Protein AF-A0A357WZC5-F1 (afdb_monomer)

pLDDT: mean 83.94, std 24.11, range [23.02, 98.81]

Radius of gyration: 41.61 Å; Cα contacts (8 Å, |Δi|>4): 1094; chains: 1; bounding box: 133×111×110 Å

Foldseek 3Di:
DDDDDDDDDDDDDDDDDDDDDDDDDDDDDDDDDDDDDDDDDDDDDDDDDDDDDDDDDDDDDDDDDDDDDDDDDDDDDDDDDDDDDDDDPPDPPDPDPDDQAFDDDQFAQEFEDDCCFQFVVPLQDALVRRLVSLLVLLVVCVVLVGQEYEAEQADVRAGLADDPVGPRHRFHHHPVRDTRRNVQSNLVSSVVSNHAYEYEQEQPLQPPPGQALLDPVSLVVSLVSLLVVLLVDPGSAYEYHQLFYAAPDFHDPVSCCVPPPPPDRLVSRLVSSVVSLLSSLVSNCVSPVNHAYEYAAELWQDDCVVPVLTFVAADDDHCCPRTSHNVLVCLQVVSGQAYEYALADFCPDPRRHSLRSLVSVLVSCVVRVHAYEYEYELQQACHPPPRRVFLLRLLVSLVSLVVRPSYRYYYYPHSNSLVVCPFCSNVSNSCSVVVNAPPVQSPPAWAWDPPNDLEDEDQFQKDKTKTFHRQRTFKDKPNHTFDADPRGIHIDMDGDDAAWDWIWIDTRNDIGIRTYHHDHDQWPDKPPAAADDDAAQDKDKIKTWGFPPKQKWKDFPPDIWGKDFDQDPDPPVPPDDPGRITMIMTMDTGHHDDPPDDDRRDWMKMWIDDPHDIDIDTHYD

Mean predicted aligned error: 13.26 Å

Secondary structure (DSSP, 8-state):
---------------PPPPP----------------------------------------------------------------------PPPPPP---------SSEEEEE--BTTTBS-SS---HHHHHHHHHHHHHHHHHTT--EEEEESEETTEESS--SS-SS---PBPTTSPBP-HHHHHHHHHHTTT-EEEEEEE--TTSTTS--TTSHHHHHHHHHHHHHHHHH---SEEEEE--SPPTT----HHHHHHH-TTS-HHHHHHHHHHHHHHHHHHHHHHH-TTSEEEEEEES-S-BTTTSTTSBS--SS--TTTTT---HHHHHHTT-SSEEEEE--S-TT-SSS-HHHHHHHHHHHHHHTT--EEEEEEGGGTTSSSTTTSSTTHHHHHHHHHHT-TTEEEEEEE-HHHHHH-TTSHHHHHHHHHHT-S-GGGTTPPPEEEESS-SEEEES-SEEEEEEE--TTS-EEETTEEE---TTSEEEEEEEPPSEEEEEEEEETTEEEEEEEEE---SEEEEE--S-----TTPEEEEEEEEETT-EEEEEETTEEEE-EEE-----TTS-----SEEEEEEEEEPPPPBTTB------EEEEEEETTEEEEEE---

Sequence (621 aa):
MYKPKGIIIQMKRKKLKHPKLVVGIISTVSVIFLSAAVLLTINDGILTTMASLISGVSDDVSQSPVTSNPESDVSDIPDVSDLPDESEVTEPEQPVEQDIVFARPDQMKGVWLKAGTDYFINGSESGEEVKAQIDAAIAKIAEWSFNSIIIPVHLNGRPLYISDSMENRVSIKNTDGTEFDAPAYLLKCARERGMFTYGVIDLRVNAKDGNDPSTADGAAMLRKMAAEAAARYSFDGWMLENPGYAAGNGGSFSEYMKTMPGIGFDRFLRESITVAATDIIQTIKNVNINLYVGLLAEGVWAHATSEPKGSKTSAVYESLTDGYADTREWVVQGLFDFVMVKNLYSTTNTAAPFGQVLEWWSGLCKENNTPLYISHDSSKVCGTEAGWGSPDQLSQQIIACKNIPEWQGSVFTSFTALKQDSLGSTGALIKAFGGELNEQYISRRLVFNTPAKTTFTTYESKINIRGSADPNFPLTMNGKKVSLSEHGFFSLDFNLSLGLNTYTFSHKGLTVTYRITHKVVVLKSIQPASNMSLDGGTTISVSAVAYKGSNVYAKLGNVTIKMKQVSKQTDESEGKKESDYVDYAGEYTLPAGIINKTQTMGSVAVFGSYKGMNESKTGGS

Nearest PDB structures (foldseek):
  5oq3-assembly1_A  TM=8.514E-01  e=7.424E-24  Clostridioides difficile
  4lpc-assembly1_A  TM=3.981E-01  e=1.529E-06  Escherichia coli
  1m7x-assembly4_D  TM=4.163E-01  e=1.414E-05  Escherichia coli
  6khy-assembly2_B  TM=5.531E-01  e=5.761E-04  African swine fever virus tick/South Africa/Pretoriuskop Pr4/1996
  4dep-assembly1_B  TM=3.494E-01  e=1.519E-03  Homo sapiens

Solvent-accessible surface area (backbone atoms only — not comparable to full-atom values): 36355 Å² total; per-residue (Å²): 137,87,84,84,91,80,86,87,79,86,77,82,81,78,83,83,81,80,83,89,80,90,78,90,79,91,79,90,80,85,83,78,87,80,88,80,90,84,89,84,85,90,83,86,90,84,93,82,87,88,88,87,91,85,84,85,83,88,87,90,86,86,82,88,84,91,84,84,86,84,90,89,84,92,84,91,88,83,92,83,88,88,83,82,87,80,73,84,79,72,74,78,77,72,79,76,85,69,84,77,62,64,65,68,67,88,61,40,36,30,34,32,51,39,71,57,65,47,26,43,58,84,74,74,56,36,26,66,55,31,49,52,37,46,52,56,48,52,54,51,41,52,75,66,67,44,45,31,43,35,37,56,49,50,53,96,82,18,37,42,52,93,58,96,86,50,86,74,43,53,81,38,35,27,92,89,67,48,80,39,52,58,68,63,50,51,52,51,60,32,52,80,67,74,30,46,35,31,38,33,50,72,51,36,33,43,41,98,87,36,45,45,40,51,37,75,68,22,31,49,49,55,37,49,54,41,40,58,52,48,73,71,47,93,46,30,22,39,28,48,26,48,69,22,29,33,75,94,52,77,64,50,65,72,44,40,64,71,75,54,69,86,73,47,71,69,51,51,44,28,50,24,33,50,50,42,52,50,53,32,50,52,45,41,36,72,70,39,73,45,47,36,40,27,38,43,38,66,51,33,52,32,28,36,88,81,36,84,89,29,36,98,38,48,100,62,79,23,31,36,83,35,16,30,30,60,62,66,57,40,49,70,69,58,74,42,71,27,41,32,30,43,47,70,44,28,77,68,29,87,41,51,24,31,64,58,42,49,51,47,52,44,52,56,24,55,80,52,76,32,48,31,32,40,34,36,55,42,63,45,51,58,33,88,56,77,56,20,47,40,35,51,48,63,24,54,52,49,58,56,46,73,75,38,89,48,52,38,33,39,30,33,39,33,49,50,38,48,69,62,43,87,69,47,29,45,63,43,30,52,27,42,73,72,68,70,45,65,68,92,38,61,85,47,58,81,46,60,70,33,61,69,65,46,66,50,76,41,67,49,49,61,50,58,47,29,32,35,38,27,58,87,50,70,39,26,46,76,86,39,80,51,78,56,42,91,88,7,40,40,74,45,80,44,80,54,58,83,40,80,40,79,49,42,34,39,41,64,88,45,73,50,65,35,41,39,32,27,48,84,60,46,60,76,48,62,37,55,62,57,64,67,86,77,65,47,54,44,73,44,70,41,36,33,35,25,32,68,87,46,51,46,36,35,29,46,64,93,45,76,36,72,37,43,82,48,86,73,85,69,62,84,86,62,70,92,69,91,61,56,56,41,37,29,40,25,71,49,66,42,64,74,62,54,87,99,49,94,79,86,58,49,46,36,34,39,38,26,36,41,98,89,48,74,40,72,50,75,35,17,60

Structure (mmCIF, N/CA/C/O backbone):
data_AF-A0A357WZC5-F1
#
_entry.id   AF-A0A357WZC5-F1
#
loop_
_atom_site.group_PDB
_atom_site.id
_atom_site.type_symbol
_atom_site.label_atom_id
_atom_site.label_alt_id
_atom_site.label_comp_id
_atom_site.label_asym_id
_atom_site.label_entity_id
_atom_site.label_seq_id
_atom_site.pdbx_PDB_ins_code
_atom_site.Cartn_x
_atom_site.Cartn_y
_atom_site.Cartn_z
_atom_site.occupancy
_atom_site.B_iso_or_equiv
_atom_site.auth_seq_id
_atom_site.auth_comp_id
_atom_site.auth_asym_id
_atom_site.auth_atom_id
_atom_site.pdbx_PDB_model_num
ATOM 1 N N . MET A 1 1 ? 0.613 49.732 -33.109 1.00 40.69 1 MET A N 1
ATOM 2 C CA . MET A 1 1 ? -0.538 50.451 -33.707 1.00 40.69 1 MET A CA 1
ATOM 3 C C . MET A 1 1 ? -1.341 49.424 -34.503 1.00 40.69 1 MET A C 1
ATOM 5 O O . MET A 1 1 ? -0.708 48.551 -35.071 1.00 40.69 1 MET A O 1
ATOM 9 N N . TYR A 1 2 ? -2.677 49.509 -34.487 1.00 27.38 2 TYR A N 1
ATOM 10 C CA . TYR A 1 2 ? -3.688 48.512 -34.913 1.00 27.38 2 TYR A CA 1
ATOM 11 C C . TYR A 1 2 ? -4.041 47.378 -33.924 1.00 27.38 2 TYR A C 1
ATOM 13 O O . TYR A 1 2 ? -3.300 46.426 -33.715 1.00 27.38 2 TYR A O 1
ATOM 21 N N . LYS A 1 3 ? -5.240 47.520 -33.333 1.00 36.41 3 LYS A N 1
ATOM 22 C CA . LYS A 1 3 ? -6.065 46.475 -32.697 1.00 36.41 3 LYS A CA 1
ATOM 23 C C . LYS A 1 3 ? -6.848 45.714 -33.777 1.00 36.41 3 LYS A C 1
ATOM 25 O O . LYS A 1 3 ? -7.198 46.324 -34.788 1.00 36.41 3 LYS A O 1
ATOM 30 N N . PRO A 1 4 ? -7.362 44.522 -33.437 1.00 37.81 4 PRO A N 1
ATOM 31 C CA . PRO A 1 4 ? -8.783 44.262 -33.643 1.00 37.81 4 PRO A CA 1
ATOM 32 C C . PRO A 1 4 ? -9.508 43.903 -32.339 1.00 37.81 4 PRO A C 1
ATOM 34 O O . PRO A 1 4 ? -8.960 43.309 -31.413 1.00 37.81 4 PRO A O 1
ATOM 37 N N . LYS A 1 5 ? -10.768 44.340 -32.279 1.00 34.38 5 LYS A N 1
ATOM 38 C CA . LYS A 1 5 ? -11.749 44.094 -31.219 1.00 34.38 5 LYS A CA 1
ATOM 39 C C . LYS A 1 5 ? -12.339 42.688 -31.376 1.00 34.38 5 LYS A C 1
ATOM 41 O O . LYS A 1 5 ? -12.769 42.340 -32.468 1.00 34.38 5 LYS A O 1
ATOM 46 N N . GLY A 1 6 ? -12.456 41.954 -30.271 1.00 28.53 6 GLY A N 1
ATOM 47 C CA . GLY A 1 6 ? -13.266 40.741 -30.152 1.00 28.53 6 GLY A CA 1
ATOM 48 C C . GLY A 1 6 ? -14.149 40.835 -28.910 1.00 28.53 6 GLY A C 1
ATOM 49 O O . GLY A 1 6 ? -13.658 41.057 -27.809 1.00 28.53 6 GLY A O 1
ATOM 50 N N . ILE A 1 7 ? -15.457 40.767 -29.125 1.00 27.86 7 ILE A N 1
ATOM 51 C CA . ILE A 1 7 ? -16.557 41.031 -28.192 1.00 27.86 7 ILE A CA 1
ATOM 52 C C . ILE A 1 7 ? -16.643 39.945 -27.104 1.00 27.86 7 ILE A C 1
ATOM 54 O O . ILE A 1 7 ? -16.681 38.759 -27.413 1.00 27.86 7 ILE A O 1
ATOM 58 N N . ILE A 1 8 ? -16.738 40.356 -25.835 1.00 28.45 8 ILE A N 1
ATOM 59 C CA . ILE A 1 8 ? -17.038 39.475 -24.695 1.00 28.45 8 ILE A CA 1
ATOM 60 C C . ILE A 1 8 ? -18.561 39.366 -24.565 1.00 28.45 8 ILE A C 1
ATOM 62 O O . ILE A 1 8 ? -19.221 40.323 -24.162 1.00 28.45 8 ILE A O 1
ATOM 66 N N . ILE A 1 9 ? -19.119 38.194 -24.878 1.00 28.62 9 ILE A N 1
ATOM 67 C CA . ILE A 1 9 ? -20.507 37.839 -24.553 1.00 28.62 9 ILE A CA 1
ATOM 68 C C . ILE A 1 9 ? -20.504 37.086 -23.219 1.00 28.62 9 ILE A C 1
ATOM 70 O O . ILE A 1 9 ? -20.109 35.926 -23.126 1.00 28.62 9 ILE A O 1
ATOM 74 N N . GLN A 1 10 ? -20.958 37.764 -22.167 1.00 29.75 10 GLN A N 1
ATOM 75 C CA . GLN A 1 10 ? -21.263 37.189 -20.856 1.00 29.75 10 GLN A CA 1
ATOM 76 C C . GLN A 1 10 ? -22.505 36.284 -20.955 1.00 29.75 10 GLN A C 1
ATOM 78 O O . GLN A 1 10 ? -23.640 36.755 -20.870 1.00 29.75 10 GLN A O 1
ATOM 83 N N . MET A 1 11 ? -22.310 34.971 -21.110 1.00 26.77 11 MET A N 1
ATOM 84 C CA . MET A 1 11 ? -23.382 33.990 -20.920 1.00 26.77 11 MET A CA 1
ATOM 85 C C . MET A 1 11 ? -23.471 33.568 -19.447 1.00 26.77 11 MET A C 1
ATOM 87 O O . MET A 1 11 ? -22.708 32.735 -18.958 1.00 26.77 11 MET A O 1
ATOM 91 N N . LYS A 1 12 ? -24.467 34.120 -18.742 1.00 30.69 12 LYS A N 1
ATOM 92 C CA . LYS A 1 12 ? -24.958 33.613 -17.452 1.00 30.69 12 LYS A CA 1
ATOM 93 C C . LYS A 1 12 ? -25.428 32.159 -17.614 1.00 30.69 12 LYS A C 1
ATOM 95 O O . LYS A 1 12 ? -26.507 31.916 -18.152 1.00 30.69 12 LYS A O 1
ATOM 100 N N . ARG A 1 13 ? -24.672 31.188 -17.091 1.00 28.31 13 ARG A N 1
ATOM 101 C CA . ARG A 1 13 ? -25.157 29.806 -16.926 1.00 28.31 13 ARG A CA 1
ATOM 102 C C . ARG A 1 13 ? -26.217 29.758 -15.817 1.00 28.31 13 ARG A C 1
ATOM 104 O O . ARG A 1 13 ? -25.914 29.927 -14.637 1.00 28.31 13 ARG A O 1
ATOM 111 N N . LYS A 1 14 ? -27.475 29.531 -16.209 1.00 27.92 14 LYS A N 1
ATOM 112 C CA . LYS A 1 14 ? -28.585 29.165 -15.315 1.00 27.92 14 LYS A CA 1
ATOM 113 C C . LYS A 1 14 ? -28.277 27.816 -14.651 1.00 27.92 14 LYS A C 1
ATOM 115 O O . LYS A 1 14 ? -28.055 26.828 -15.343 1.00 27.92 14 LYS A O 1
ATOM 120 N N . LYS A 1 15 ? -28.318 27.768 -13.314 1.00 30.84 15 LYS A N 1
ATOM 121 C CA . LYS A 1 15 ? -28.369 26.520 -12.535 1.00 30.84 15 LYS A CA 1
ATOM 122 C C . LYS A 1 15 ? -29.690 25.801 -12.835 1.00 30.84 15 LYS A C 1
ATOM 124 O O . LYS A 1 15 ? -30.746 26.312 -12.460 1.00 30.84 15 LYS A O 1
ATOM 129 N N . LEU A 1 16 ? -29.639 24.635 -13.479 1.00 29.50 16 LEU A N 1
ATOM 130 C CA . LEU A 1 16 ? -30.781 23.721 -13.522 1.00 29.50 16 LEU A CA 1
ATOM 131 C C . LEU A 1 16 ? -30.920 23.024 -12.161 1.00 29.50 16 LEU A C 1
ATOM 133 O O . LEU A 1 16 ? -29.984 22.404 -11.662 1.00 29.50 16 LEU A O 1
ATOM 137 N N . LYS A 1 17 ? -32.103 23.161 -11.555 1.00 29.47 17 LYS A N 1
ATOM 138 C CA . LYS A 1 17 ? -32.557 22.368 -10.410 1.00 29.47 17 LYS A CA 1
ATOM 139 C C . LYS A 1 17 ? -33.124 21.055 -10.953 1.00 29.47 17 LYS A C 1
ATOM 141 O O . LYS A 1 17 ? -34.107 21.097 -11.687 1.00 29.47 17 LYS A O 1
ATOM 146 N N . HIS A 1 18 ? -32.542 19.919 -10.577 1.00 33.69 18 HIS A N 1
ATOM 147 C CA . HIS A 1 18 ? -33.161 18.614 -10.814 1.00 33.69 18 HIS A CA 1
ATOM 148 C C . HIS A 1 18 ? -34.163 18.285 -9.691 1.00 33.69 18 HIS A C 1
ATOM 150 O O . HIS A 1 18 ? -33.876 18.566 -8.521 1.00 33.69 18 HIS A O 1
ATOM 156 N N . PRO A 1 19 ? -35.348 17.741 -10.021 1.00 31.50 19 PRO A N 1
ATOM 157 C CA . PRO A 1 19 ? -36.366 17.391 -9.042 1.00 31.50 19 PRO A CA 1
ATOM 158 C C . PRO A 1 19 ? -35.993 16.115 -8.276 1.00 31.50 19 PRO A C 1
ATOM 160 O O . PRO A 1 19 ? -35.385 15.191 -8.810 1.00 31.50 19 PRO A O 1
ATOM 163 N N . LYS A 1 20 ? -36.383 16.094 -6.999 1.00 27.61 20 LYS A N 1
ATOM 164 C CA . LYS A 1 20 ? -36.267 14.957 -6.084 1.00 27.61 20 LYS A CA 1
ATOM 165 C C . LYS A 1 20 ? -37.120 13.795 -6.601 1.00 27.61 20 LYS A C 1
ATOM 167 O O . LYS A 1 20 ? -38.332 13.959 -6.713 1.00 27.61 20 LYS A O 1
ATOM 172 N N . LEU A 1 21 ? -36.509 12.633 -6.831 1.00 25.48 21 LEU A N 1
ATOM 173 C CA . LEU A 1 21 ? -37.229 11.366 -6.941 1.00 25.48 21 LEU A CA 1
ATOM 174 C C . LEU A 1 21 ? -36.963 10.538 -5.681 1.00 25.48 21 LEU A C 1
ATOM 176 O O . LEU A 1 21 ? -35.830 10.168 -5.382 1.00 25.48 21 LEU A O 1
ATOM 180 N N . VAL A 1 22 ? -38.033 10.305 -4.929 1.00 27.73 22 VAL A N 1
ATOM 181 C CA . VAL A 1 22 ? -38.121 9.330 -3.845 1.00 27.73 22 VAL A CA 1
ATOM 182 C C . VAL A 1 22 ? -38.480 7.999 -4.493 1.00 27.73 22 VAL A C 1
ATOM 184 O O . VAL A 1 22 ? -39.555 7.888 -5.073 1.00 27.73 22 VAL A O 1
ATOM 187 N N . VAL A 1 23 ? -37.607 6.999 -4.386 1.00 27.08 23 VAL A N 1
ATOM 188 C CA . VAL A 1 23 ? -37.962 5.594 -4.619 1.00 27.08 23 VAL A CA 1
ATOM 189 C C . VAL A 1 23 ? -37.303 4.781 -3.515 1.00 27.08 23 VAL A C 1
ATOM 191 O O . VAL A 1 23 ? -36.082 4.659 -3.452 1.00 27.08 23 VAL A O 1
ATOM 194 N N . GLY A 1 24 ? -38.133 4.288 -2.599 1.00 26.55 24 GLY A N 1
ATOM 195 C CA . GLY A 1 24 ? -37.750 3.259 -1.650 1.00 26.55 24 GLY A CA 1
ATOM 196 C C . GLY A 1 24 ? -37.857 1.897 -2.320 1.00 26.55 24 GLY A C 1
ATOM 197 O O . GLY A 1 24 ? -38.898 1.577 -2.886 1.00 26.55 24 GLY A O 1
ATOM 198 N N . ILE A 1 25 ? -36.799 1.098 -2.222 1.00 26.62 25 ILE A N 1
ATOM 199 C CA . ILE A 1 25 ? -36.870 -0.352 -2.385 1.00 26.62 25 ILE A CA 1
ATOM 200 C C . ILE A 1 25 ? -36.078 -0.956 -1.228 1.00 26.62 25 ILE A C 1
ATOM 202 O O . ILE A 1 25 ? -34.860 -0.829 -1.132 1.00 26.62 25 ILE A O 1
ATOM 206 N N . ILE A 1 26 ? -36.825 -1.566 -0.312 1.00 29.30 26 ILE A N 1
ATOM 207 C CA . ILE A 1 26 ? -36.330 -2.496 0.696 1.00 29.30 26 ILE A CA 1
ATOM 208 C C . ILE A 1 26 ? -36.120 -3.820 -0.039 1.00 29.30 26 ILE A C 1
ATOM 210 O O . ILE A 1 26 ? -37.056 -4.370 -0.614 1.00 29.30 26 ILE A O 1
ATOM 214 N N . SER A 1 27 ? -34.898 -4.336 -0.046 1.00 25.58 27 SER A N 1
ATOM 215 C CA . SER A 1 27 ? -34.625 -5.722 -0.429 1.00 25.58 27 SER A CA 1
ATOM 216 C C . SER A 1 27 ? -33.621 -6.294 0.557 1.00 25.58 27 SER A C 1
ATOM 218 O O . SER A 1 27 ? -32.410 -6.143 0.437 1.00 25.58 27 SER A O 1
ATOM 220 N N . THR A 1 28 ? -34.179 -6.887 1.603 1.00 27.05 28 THR A N 1
ATOM 221 C CA . THR A 1 28 ? -33.523 -7.772 2.557 1.00 27.05 28 THR A CA 1
ATOM 222 C C . THR A 1 28 ? -33.109 -9.044 1.819 1.00 27.05 28 THR A C 1
ATOM 224 O O . THR A 1 28 ? -33.960 -9.859 1.476 1.00 27.05 28 THR A O 1
ATOM 227 N N . VAL A 1 29 ? -31.812 -9.230 1.575 1.00 24.84 29 VAL A N 1
ATOM 228 C CA . VAL A 1 29 ? -31.256 -10.538 1.201 1.00 24.84 29 VAL A CA 1
ATOM 229 C C . VAL A 1 29 ? -30.560 -11.102 2.433 1.00 24.84 29 VAL A C 1
ATOM 231 O O . VAL A 1 29 ? -29.452 -10.708 2.789 1.00 24.84 29 VAL A O 1
ATOM 234 N N . SER A 1 30 ? -31.266 -11.995 3.119 1.00 26.44 30 SER A N 1
ATOM 235 C CA . SER A 1 30 ? -30.724 -12.847 4.171 1.00 26.44 30 SER A CA 1
ATOM 236 C C . SER A 1 30 ? -29.978 -14.009 3.514 1.00 26.44 30 SER A C 1
ATOM 238 O O . SER A 1 30 ? -30.607 -14.911 2.970 1.00 26.44 30 SER A O 1
ATOM 240 N N . VAL A 1 31 ? -28.645 -13.998 3.559 1.00 25.75 31 VAL A N 1
ATOM 241 C CA . VAL A 1 31 ? -27.825 -15.169 3.213 1.00 25.75 31 VAL A CA 1
ATOM 242 C C . VAL A 1 31 ? -27.580 -15.955 4.496 1.00 25.75 31 VAL A C 1
ATOM 244 O O . VAL A 1 31 ? -26.824 -15.528 5.368 1.00 25.75 31 VAL A O 1
ATOM 247 N N . ILE A 1 32 ? -28.275 -17.082 4.629 1.00 26.53 32 ILE A N 1
ATOM 248 C CA . ILE A 1 32 ? -28.048 -18.071 5.682 1.00 26.53 32 ILE A CA 1
ATOM 249 C C . ILE A 1 32 ? -26.921 -18.991 5.206 1.00 26.53 32 ILE A C 1
ATOM 251 O O . ILE A 1 32 ? -27.055 -19.674 4.195 1.00 26.53 32 ILE A O 1
ATOM 255 N N . PHE A 1 33 ? -25.814 -18.999 5.948 1.00 24.95 33 PHE A N 1
ATOM 256 C CA . PHE A 1 33 ? -24.796 -20.043 5.878 1.00 24.95 33 PHE A CA 1
ATOM 257 C C . PHE A 1 33 ? -25.383 -21.341 6.446 1.00 24.95 33 PHE A C 1
ATOM 259 O O . PHE A 1 33 ? -25.760 -21.371 7.617 1.00 24.95 33 PHE A O 1
ATOM 266 N N . LEU A 1 34 ? -25.412 -22.415 5.653 1.00 24.77 34 LEU A N 1
ATOM 267 C CA . LEU A 1 34 ? -25.509 -23.770 6.190 1.00 24.77 34 LEU A CA 1
ATOM 268 C C . LEU A 1 34 ? -24.234 -24.536 5.841 1.00 24.77 34 LEU A C 1
ATOM 270 O O . LEU A 1 34 ? -23.970 -24.886 4.695 1.00 24.77 34 LEU A O 1
ATOM 274 N N . SER A 1 35 ? -23.436 -24.750 6.876 1.00 27.47 35 SER A N 1
ATOM 275 C CA . SER A 1 35 ? -22.331 -25.691 6.945 1.00 27.47 35 SER A CA 1
ATOM 276 C C . SER A 1 35 ? -22.848 -27.130 6.921 1.00 27.47 35 SER A C 1
ATOM 278 O O . SER A 1 35 ? -23.681 -27.483 7.756 1.00 27.47 35 SER A O 1
ATOM 280 N N . ALA A 1 36 ? -22.286 -27.978 6.064 1.00 26.67 36 ALA A N 1
ATOM 281 C CA . ALA A 1 36 ? -22.226 -29.415 6.308 1.00 26.67 36 ALA A CA 1
ATOM 282 C C . ALA A 1 36 ? -20.996 -29.997 5.603 1.00 26.67 36 ALA A C 1
ATOM 284 O O . ALA A 1 36 ? -20.956 -30.122 4.382 1.00 26.67 36 ALA A O 1
ATOM 285 N N . ALA A 1 37 ? -19.986 -30.326 6.404 1.00 24.55 37 ALA A N 1
ATOM 286 C CA . ALA A 1 37 ? -18.911 -31.227 6.033 1.00 24.55 37 ALA A CA 1
ATOM 287 C C . ALA A 1 37 ? -19.381 -32.665 6.288 1.00 24.55 37 ALA A C 1
ATOM 289 O O . ALA A 1 37 ? -19.821 -32.964 7.396 1.00 24.55 37 ALA A O 1
ATOM 290 N N . VAL A 1 38 ? -19.246 -33.550 5.299 1.00 24.70 38 VAL A N 1
ATOM 291 C CA . VAL A 1 38 ? -19.132 -34.999 5.516 1.00 24.70 38 VAL A CA 1
ATOM 292 C C . VAL A 1 38 ? -18.057 -35.525 4.569 1.00 24.70 38 VAL A C 1
ATOM 294 O O . VAL A 1 38 ? -18.134 -35.360 3.355 1.00 24.70 38 VAL A O 1
ATOM 297 N N . LEU A 1 39 ? -17.034 -36.122 5.173 1.00 24.48 39 LEU A N 1
ATOM 298 C CA . LEU A 1 39 ? -15.935 -36.858 4.560 1.00 24.48 39 LEU A CA 1
ATOM 299 C C . LEU A 1 39 ? -16.327 -38.350 4.521 1.00 24.48 39 LEU A C 1
ATOM 301 O O . LEU A 1 39 ? -16.817 -38.825 5.544 1.00 24.48 39 LEU A O 1
ATOM 305 N N . LEU A 1 40 ? -16.069 -39.071 3.415 1.00 24.73 40 LEU A N 1
ATOM 306 C CA . LEU A 1 40 ? -15.333 -40.362 3.361 1.00 24.73 40 LEU A CA 1
ATOM 307 C C . LEU A 1 40 ? -15.568 -41.184 2.061 1.00 24.73 40 LEU A C 1
ATOM 309 O O . LEU A 1 40 ? -16.640 -41.727 1.828 1.00 24.73 40 LEU A O 1
ATOM 313 N N . THR A 1 41 ? -14.468 -41.300 1.300 1.00 26.66 41 THR A N 1
ATOM 314 C CA . THR A 1 41 ? -13.842 -42.491 0.661 1.00 26.66 41 THR A CA 1
ATOM 315 C C . THR A 1 41 ? -14.476 -43.311 -0.484 1.00 26.66 41 THR A C 1
ATOM 317 O O . THR A 1 41 ? -15.426 -44.051 -0.274 1.00 26.66 41 THR A O 1
ATOM 320 N N . ILE A 1 42 ? -13.736 -43.283 -1.615 1.00 26.61 42 ILE A N 1
ATOM 321 C CA . ILE A 1 42 ? -13.183 -44.378 -2.466 1.00 26.61 42 ILE A CA 1
ATOM 322 C C . ILE A 1 42 ? -14.165 -45.340 -3.173 1.00 26.61 42 ILE A C 1
ATOM 324 O O . ILE A 1 42 ? -14.794 -46.154 -2.510 1.00 26.61 42 ILE A O 1
ATOM 328 N N . ASN A 1 43 ? -14.175 -45.356 -4.522 1.00 24.23 43 ASN A N 1
ATOM 329 C CA . ASN A 1 43 ? -13.597 -46.456 -5.328 1.00 24.23 43 ASN A CA 1
ATOM 330 C C . ASN A 1 43 ? -13.527 -46.152 -6.844 1.00 24.23 43 ASN A C 1
ATOM 332 O O . ASN A 1 43 ? -14.259 -45.313 -7.361 1.00 24.23 43 ASN A O 1
ATOM 336 N N . ASP A 1 44 ? -12.616 -46.875 -7.493 1.00 25.69 44 ASP A N 1
ATOM 337 C CA . ASP A 1 44 ? -12.137 -46.870 -8.878 1.00 25.69 44 ASP A CA 1
ATOM 338 C C . ASP A 1 44 ? -13.147 -46.791 -10.037 1.00 25.69 44 ASP A C 1
ATOM 340 O O . ASP A 1 44 ? -14.236 -47.360 -10.001 1.00 25.69 44 ASP A O 1
ATOM 344 N N . GLY A 1 45 ? -12.633 -46.267 -11.159 1.00 24.38 45 GLY A N 1
ATOM 345 C CA . GLY A 1 45 ? -12.849 -46.873 -12.474 1.00 24.38 45 GLY A CA 1
ATOM 346 C C . GLY A 1 45 ? -13.834 -46.163 -1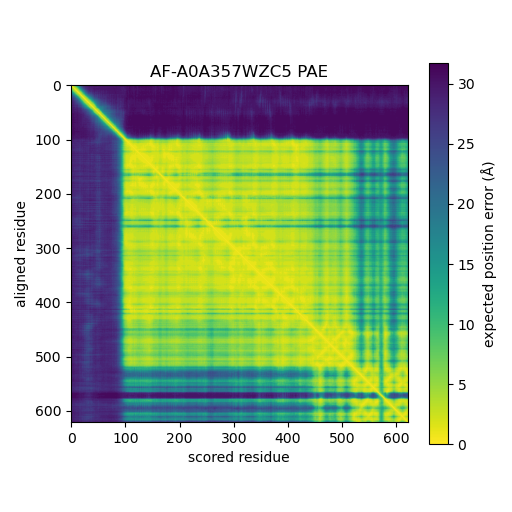3.399 1.00 24.38 45 GLY A C 1
ATOM 347 O O . GLY A 1 45 ? -15.043 -46.262 -13.235 1.00 24.38 45 GLY A O 1
ATOM 348 N N . ILE A 1 46 ? -13.300 -45.547 -14.457 1.00 24.73 46 ILE A N 1
ATOM 349 C CA . ILE A 1 46 ? -13.513 -45.917 -15.873 1.00 24.73 46 ILE A CA 1
ATOM 350 C C . ILE A 1 46 ? -13.095 -44.721 -16.740 1.00 24.73 46 ILE A C 1
ATOM 352 O O . ILE A 1 46 ? -13.737 -43.674 -16.773 1.00 24.73 46 ILE A O 1
ATOM 356 N N . LEU A 1 47 ? -11.983 -44.917 -17.449 1.00 23.02 47 LEU A N 1
ATOM 357 C CA . LEU A 1 47 ? -11.506 -44.084 -18.543 1.00 23.02 47 LEU A CA 1
ATOM 358 C C . LEU A 1 47 ? -12.010 -44.722 -19.845 1.00 23.02 47 LEU A C 1
ATOM 360 O O . LEU A 1 47 ? -11.676 -45.863 -20.137 1.00 23.02 47 LEU A O 1
ATOM 364 N N . THR A 1 48 ? -12.846 -44.019 -20.596 1.00 25.59 48 THR A N 1
ATOM 365 C CA . THR A 1 48 ? -13.192 -44.233 -22.017 1.00 25.59 48 THR A CA 1
ATOM 366 C C . THR A 1 48 ? -13.997 -42.981 -22.368 1.00 25.59 48 THR A C 1
ATOM 368 O O . THR A 1 48 ? -14.899 -42.601 -21.634 1.00 25.59 48 THR A O 1
ATOM 371 N N . THR A 1 49 ? -13.729 -42.182 -23.395 1.00 25.11 49 THR A N 1
ATOM 372 C CA . THR A 1 49 ? -13.611 -42.459 -24.834 1.00 25.11 49 THR A CA 1
ATOM 373 C C . THR A 1 49 ? -13.365 -41.049 -25.443 1.00 25.11 49 THR A C 1
ATOM 375 O O . THR A 1 49 ? -13.951 -40.098 -24.942 1.00 25.11 49 THR A O 1
ATOM 378 N N . MET A 1 50 ? -12.517 -40.727 -26.421 1.00 24.80 50 MET A N 1
ATOM 379 C CA . MET A 1 50 ? -12.294 -41.279 -27.754 1.00 24.80 50 MET A CA 1
ATOM 380 C C . MET A 1 50 ? -10.990 -40.682 -28.316 1.00 24.80 50 MET A C 1
ATOM 382 O O . MET A 1 50 ? -10.828 -39.464 -28.332 1.00 24.80 50 MET A O 1
ATOM 386 N N . ALA A 1 51 ? -10.127 -41.533 -28.865 1.00 23.45 51 ALA A N 1
ATOM 387 C CA . ALA A 1 51 ? -9.200 -41.173 -29.930 1.00 23.45 51 ALA A CA 1
ATOM 388 C C . ALA A 1 51 ? -9.522 -42.079 -31.124 1.00 23.45 51 ALA A C 1
ATOM 390 O O . ALA A 1 51 ? -9.618 -43.296 -30.978 1.00 23.45 51 ALA A O 1
ATOM 391 N N . SER A 1 52 ? -9.728 -41.485 -32.293 1.00 24.70 52 SER A N 1
ATOM 392 C CA . SER A 1 52 ? -9.749 -42.182 -33.573 1.00 24.70 52 SER A CA 1
ATOM 393 C C . SER A 1 52 ? -9.314 -41.188 -34.635 1.00 24.70 52 SER A C 1
ATOM 395 O O . SER A 1 52 ? -9.998 -40.188 -34.839 1.00 24.70 52 SER A O 1
ATOM 397 N N . LEU A 1 53 ? -8.147 -41.445 -35.234 1.00 23.39 53 LEU A N 1
ATOM 398 C CA . LEU A 1 53 ? -7.899 -41.456 -36.683 1.00 23.39 53 LEU A CA 1
ATOM 399 C C . LEU A 1 53 ? -6.391 -41.355 -36.961 1.00 23.39 53 LEU A C 1
ATOM 401 O O . LEU A 1 53 ? -5.893 -40.288 -37.299 1.00 23.39 53 LEU A O 1
ATOM 405 N N . ILE A 1 54 ? -5.684 -42.488 -36.862 1.00 26.78 54 ILE A N 1
ATOM 406 C CA . ILE A 1 54 ? -4.516 -42.793 -37.704 1.00 26.78 54 ILE A CA 1
ATOM 407 C C . ILE A 1 54 ? -4.570 -44.290 -38.049 1.00 26.78 54 ILE A C 1
ATOM 409 O O . ILE A 1 54 ? -4.485 -45.148 -37.175 1.00 26.78 54 ILE A O 1
ATOM 413 N N . SER A 1 55 ? -4.706 -44.586 -39.337 1.00 27.52 55 SER A N 1
ATOM 414 C CA . SER A 1 55 ? -4.211 -45.796 -40.004 1.00 27.52 55 SER A CA 1
ATOM 415 C C . SER A 1 55 ? -3.074 -45.303 -40.902 1.00 27.52 55 SER A C 1
ATOM 417 O O . SER A 1 55 ? -3.281 -44.327 -41.615 1.00 27.52 55 SER A O 1
ATOM 419 N N . GLY A 1 56 ? -1.859 -45.828 -40.924 1.00 26.44 56 GLY A N 1
ATOM 420 C CA . GLY A 1 56 ? -1.370 -47.168 -40.636 1.00 26.44 56 GLY A CA 1
ATOM 421 C C . GLY A 1 56 ? -0.456 -47.527 -41.809 1.00 26.44 56 GLY A C 1
ATOM 422 O O . GLY A 1 56 ? -0.859 -47.268 -42.935 1.00 26.44 56 GLY A O 1
ATOM 423 N N . VAL A 1 57 ? 0.746 -48.043 -41.547 1.00 27.17 57 VAL A N 1
ATOM 424 C CA . VAL A 1 57 ? 1.497 -49.016 -42.367 1.00 27.17 57 VAL A CA 1
ATOM 425 C C . VAL A 1 57 ? 2.715 -49.467 -41.535 1.00 27.17 57 VAL A C 1
ATOM 427 O O . VAL A 1 57 ? 3.538 -48.657 -41.115 1.00 27.17 57 VAL A O 1
ATOM 430 N N . SER A 1 58 ? 2.706 -50.769 -41.260 1.00 29.56 58 SER A N 1
ATOM 431 C CA . SER A 1 58 ? 3.734 -51.728 -40.814 1.00 29.56 58 SER A CA 1
ATOM 432 C C . SER A 1 58 ? 4.940 -51.793 -41.771 1.00 29.56 58 SER A C 1
ATOM 434 O O . SER A 1 58 ? 4.861 -51.257 -42.867 1.00 29.56 58 SER A O 1
ATOM 436 N N . ASP A 1 59 ? 6.070 -52.465 -41.566 1.00 30.34 59 ASP A N 1
ATOM 437 C CA . ASP A 1 59 ? 6.729 -53.315 -40.562 1.00 30.34 59 ASP A CA 1
ATOM 438 C C . ASP A 1 59 ? 8.210 -53.338 -41.034 1.00 30.34 59 ASP A C 1
ATOM 440 O O . ASP A 1 59 ? 8.462 -53.149 -42.226 1.00 30.34 59 ASP A O 1
ATOM 444 N N . ASP A 1 60 ? 9.193 -53.547 -40.156 1.00 25.53 60 ASP A N 1
ATOM 445 C CA . ASP A 1 60 ? 9.999 -54.787 -40.126 1.00 25.53 60 ASP A CA 1
ATOM 446 C C . ASP A 1 60 ? 11.216 -54.649 -39.187 1.00 25.53 60 ASP A C 1
ATOM 448 O O . ASP A 1 60 ? 11.827 -53.591 -39.027 1.00 25.53 60 ASP A O 1
ATOM 452 N N . VAL A 1 61 ? 11.533 -55.761 -38.534 1.00 27.00 61 VAL A N 1
ATOM 453 C CA . VAL A 1 61 ? 12.520 -55.964 -37.470 1.00 27.00 61 VAL A CA 1
ATOM 454 C C . VAL A 1 61 ? 13.699 -56.748 -38.046 1.00 27.00 61 VAL A C 1
ATOM 456 O O . VAL A 1 61 ? 13.462 -57.683 -38.800 1.00 27.00 61 VAL A O 1
ATOM 459 N N . SER A 1 62 ? 14.946 -56.483 -37.623 1.00 26.44 62 SER A N 1
ATOM 460 C CA . SER A 1 62 ? 15.934 -57.540 -37.295 1.00 26.44 62 SER A CA 1
ATOM 461 C C . SER A 1 62 ? 17.245 -57.005 -36.703 1.00 26.44 62 SER A C 1
ATOM 463 O O . SER A 1 62 ? 17.739 -55.942 -37.065 1.00 26.44 62 SER A O 1
ATOM 465 N N . GLN A 1 63 ? 17.768 -57.782 -35.754 1.00 28.27 63 GLN A N 1
ATOM 466 C CA . GLN A 1 63 ? 18.915 -57.537 -34.877 1.00 28.27 63 GLN A CA 1
ATOM 467 C C . GLN A 1 63 ? 20.274 -57.978 -35.480 1.00 28.27 63 GLN A C 1
ATOM 469 O O . GLN A 1 63 ? 20.320 -58.755 -36.427 1.00 28.27 63 GLN A O 1
ATOM 474 N N . SER A 1 64 ? 21.340 -57.470 -34.839 1.00 26.94 64 SER A N 1
ATOM 475 C CA . SER A 1 64 ? 22.817 -57.673 -34.845 1.00 26.94 64 SER A CA 1
ATOM 476 C C . SER A 1 64 ? 23.356 -59.135 -34.966 1.00 26.94 64 SER A C 1
ATOM 478 O O . SER A 1 64 ? 22.523 -60.031 -35.056 1.00 26.94 64 SER A O 1
ATOM 480 N N . PRO A 1 65 ? 24.684 -59.474 -34.836 1.00 39.78 65 PRO A N 1
ATOM 481 C CA . PRO A 1 65 ? 25.896 -58.670 -34.530 1.00 39.78 65 PRO A CA 1
ATOM 482 C C . PRO A 1 65 ? 27.241 -59.036 -35.255 1.00 39.78 65 PRO A C 1
ATOM 484 O O . PRO A 1 65 ? 27.387 -60.067 -35.897 1.00 39.78 65 PRO A O 1
ATOM 487 N N . VAL A 1 66 ? 28.236 -58.146 -35.073 1.00 26.47 66 VAL A N 1
ATOM 488 C CA . VAL A 1 66 ? 29.716 -58.290 -34.909 1.00 26.47 66 VAL A CA 1
ATOM 489 C C . VAL A 1 66 ? 30.427 -59.596 -35.332 1.00 26.47 66 VAL A C 1
ATOM 491 O O . VAL A 1 66 ? 30.124 -60.653 -34.791 1.00 26.47 66 VAL A O 1
ATOM 494 N N . THR A 1 67 ? 31.519 -59.490 -36.120 1.00 24.72 67 THR A N 1
ATOM 495 C CA . THR A 1 67 ? 32.832 -60.167 -35.882 1.00 24.72 67 THR A CA 1
ATOM 496 C C . THR A 1 67 ? 33.959 -59.733 -36.852 1.00 24.72 67 THR A C 1
ATOM 498 O O . THR A 1 67 ? 33.792 -59.754 -38.063 1.00 24.72 67 THR A O 1
ATOM 501 N N . SER A 1 68 ? 35.099 -59.345 -36.255 1.00 27.28 68 SER A N 1
ATOM 502 C CA . SER A 1 68 ? 36.527 -59.545 -36.619 1.00 27.28 68 SER A CA 1
ATOM 503 C C . SER A 1 68 ? 37.073 -59.436 -38.064 1.00 27.28 68 SER A C 1
ATOM 505 O O . SER A 1 68 ? 36.763 -60.242 -38.933 1.00 27.28 68 SER A O 1
ATOM 507 N N . ASN A 1 69 ? 38.070 -58.546 -38.194 1.00 30.27 69 ASN A N 1
ATOM 508 C CA . ASN A 1 69 ? 39.200 -58.524 -39.153 1.00 30.27 69 ASN A CA 1
ATOM 509 C C . ASN A 1 69 ? 40.091 -59.798 -39.035 1.00 30.27 69 ASN A C 1
ATOM 511 O O . ASN A 1 69 ? 40.009 -60.432 -37.975 1.00 30.27 69 ASN A O 1
ATOM 515 N N . PRO A 1 70 ? 40.971 -60.175 -40.008 1.00 42.97 70 PRO A N 1
ATOM 516 C CA . PRO A 1 70 ? 42.185 -59.383 -40.311 1.00 42.97 70 PRO A CA 1
ATOM 517 C C . PRO A 1 70 ? 42.812 -59.454 -41.738 1.00 42.97 70 PRO A C 1
ATOM 519 O O . PRO A 1 70 ? 42.558 -60.360 -42.521 1.00 42.97 70 PRO A O 1
ATOM 522 N N . GLU A 1 71 ? 43.676 -58.454 -41.979 1.00 28.89 71 GLU A N 1
ATOM 523 C CA . GLU A 1 71 ? 44.977 -58.409 -42.696 1.00 28.89 71 GLU A CA 1
ATOM 524 C C . GLU A 1 71 ? 45.208 -59.055 -44.077 1.00 28.89 71 GLU A C 1
ATOM 526 O O . GLU A 1 71 ? 45.091 -60.264 -44.261 1.00 28.89 71 GLU A O 1
ATOM 531 N N . SER A 1 72 ? 45.721 -58.230 -45.006 1.00 30.14 72 SER A N 1
ATOM 532 C CA . SER A 1 72 ? 46.991 -58.369 -45.773 1.00 30.14 72 SER A CA 1
ATOM 533 C C . SER A 1 72 ? 46.904 -57.588 -47.102 1.00 30.14 72 SER A C 1
ATOM 535 O O . SER A 1 72 ? 45.815 -57.436 -47.641 1.00 30.14 72 SER A O 1
ATOM 537 N N . ASP A 1 73 ? 47.947 -57.115 -47.782 1.00 30.33 73 ASP A N 1
ATOM 538 C CA . ASP A 1 73 ? 49.293 -56.607 -47.492 1.00 30.33 73 ASP A CA 1
ATOM 539 C C . ASP A 1 73 ? 49.851 -56.150 -48.880 1.00 30.33 73 ASP A C 1
ATOM 541 O O . ASP A 1 73 ? 49.475 -56.720 -49.907 1.00 30.33 73 ASP A O 1
ATOM 545 N N . VAL A 1 74 ? 50.777 -55.182 -48.893 1.00 33.56 74 VAL A N 1
ATOM 546 C CA . VAL A 1 74 ? 51.827 -54.919 -49.919 1.00 33.56 74 VAL A CA 1
ATOM 547 C C . VAL A 1 74 ? 51.600 -54.060 -51.206 1.00 33.56 74 VAL A C 1
ATOM 549 O O . VAL A 1 74 ? 50.855 -54.402 -52.122 1.00 33.56 74 VAL A O 1
ATOM 552 N N . SER A 1 75 ? 52.508 -53.063 -51.324 1.00 31.72 75 SER A N 1
ATOM 553 C CA . SER A 1 75 ? 53.264 -52.495 -52.485 1.00 31.72 75 SER A CA 1
ATOM 554 C C . SER A 1 75 ? 52.911 -51.136 -53.137 1.00 31.72 75 SER A C 1
ATOM 556 O O . SER A 1 75 ? 52.167 -51.065 -54.107 1.00 31.72 75 SER A O 1
ATOM 558 N N . ASP A 1 76 ? 53.546 -50.076 -52.608 1.00 33.72 76 ASP A N 1
ATOM 559 C CA . ASP A 1 76 ? 54.701 -49.298 -53.133 1.00 33.72 76 ASP A CA 1
ATOM 560 C C . ASP A 1 76 ? 54.724 -48.515 -54.486 1.00 33.72 76 ASP A C 1
ATOM 562 O O . ASP A 1 76 ? 54.426 -49.035 -55.560 1.00 33.72 76 ASP A O 1
ATOM 566 N N . ILE A 1 77 ? 55.384 -47.332 -54.370 1.00 35.47 77 ILE A N 1
ATOM 567 C CA . ILE A 1 77 ? 56.206 -46.502 -55.311 1.00 35.47 77 ILE A CA 1
ATOM 568 C C . ILE A 1 77 ? 55.498 -45.334 -56.080 1.00 35.47 77 ILE A C 1
ATOM 570 O O . ILE A 1 77 ? 54.521 -45.596 -56.774 1.00 35.47 77 ILE A O 1
ATOM 574 N N . PRO A 1 78 ? 56.057 -44.089 -56.181 1.00 41.31 78 PRO A N 1
ATOM 575 C CA . PRO A 1 78 ? 56.802 -43.265 -55.212 1.00 41.31 78 PRO A CA 1
ATOM 576 C C . PRO A 1 78 ? 56.412 -41.751 -55.173 1.00 41.31 78 PRO A C 1
ATOM 578 O O . PRO A 1 78 ? 55.752 -41.200 -56.050 1.00 41.31 78 PRO A O 1
ATOM 581 N N . ASP A 1 79 ? 56.957 -41.118 -54.138 1.00 31.14 79 ASP A N 1
ATOM 582 C CA . ASP A 1 79 ? 57.344 -39.721 -53.873 1.00 31.14 79 ASP A CA 1
ATOM 583 C C . ASP A 1 79 ? 57.465 -38.706 -55.045 1.00 31.14 79 ASP A C 1
ATOM 585 O O . ASP A 1 79 ? 58.199 -38.924 -56.014 1.00 31.14 79 ASP A O 1
ATOM 589 N N . VAL A 1 80 ? 56.830 -37.535 -54.874 1.00 35.28 80 VAL A N 1
ATOM 590 C CA . VAL A 1 80 ? 57.213 -36.258 -55.505 1.00 35.28 80 VAL A CA 1
ATOM 591 C C . VAL A 1 80 ? 57.142 -35.162 -54.440 1.00 35.28 80 VAL A C 1
ATOM 593 O O . VAL A 1 80 ? 56.084 -34.867 -53.887 1.00 35.28 80 VAL A O 1
ATOM 596 N N . SER A 1 81 ? 58.303 -34.575 -54.185 1.00 33.97 81 SER A N 1
ATOM 597 C CA . SER A 1 81 ? 58.598 -33.519 -53.226 1.00 33.97 81 SER A CA 1
ATOM 598 C C . SER A 1 81 ? 58.011 -32.142 -53.581 1.00 33.97 81 SER A C 1
ATOM 600 O O . SER A 1 81 ? 57.938 -31.773 -54.754 1.00 33.97 81 SER A O 1
ATOM 602 N N . ASP A 1 82 ? 57.771 -31.368 -52.516 1.00 36.53 82 ASP A N 1
ATOM 603 C CA . ASP A 1 82 ? 57.767 -29.897 -52.403 1.00 36.53 82 ASP A CA 1
ATOM 604 C C . ASP A 1 82 ? 56.559 -29.086 -52.900 1.00 36.53 82 ASP A C 1
ATOM 606 O O . ASP A 1 82 ? 56.594 -28.566 -54.009 1.00 36.53 82 ASP A O 1
ATOM 610 N N . LEU A 1 83 ? 55.597 -28.805 -52.001 1.00 34.66 83 LEU A N 1
ATOM 611 C CA . LEU A 1 83 ? 54.872 -27.519 -51.901 1.00 34.66 83 LEU A CA 1
ATOM 612 C C . LEU A 1 83 ? 54.407 -27.265 -50.438 1.00 34.66 83 LEU A C 1
ATOM 614 O O . LEU A 1 83 ? 54.195 -28.228 -49.704 1.00 34.66 83 LEU A O 1
ATOM 618 N N . PRO A 1 84 ? 54.312 -25.999 -49.976 1.00 38.72 84 PRO A N 1
ATOM 619 C CA . PRO A 1 84 ? 54.326 -25.654 -48.552 1.00 38.72 84 PRO A CA 1
ATOM 620 C C . PRO A 1 84 ? 52.953 -25.715 -47.861 1.00 38.72 84 PRO A C 1
ATOM 622 O O . PRO A 1 84 ? 51.951 -25.296 -48.428 1.00 38.72 84 PRO A O 1
ATOM 625 N N . ASP A 1 85 ? 52.993 -26.188 -46.612 1.00 42.81 85 ASP A N 1
ATOM 626 C CA . ASP A 1 85 ? 52.115 -25.949 -45.451 1.00 42.81 85 ASP A CA 1
ATOM 627 C C . ASP A 1 85 ? 50.793 -25.191 -45.723 1.00 42.81 85 ASP A C 1
ATOM 629 O O . ASP A 1 85 ? 50.721 -23.960 -45.640 1.00 42.81 85 ASP A O 1
ATOM 633 N N . GLU A 1 86 ? 49.725 -25.937 -46.027 1.00 39.22 86 GLU A N 1
ATOM 634 C CA . GLU A 1 86 ? 48.355 -25.430 -45.935 1.00 39.22 86 GLU A CA 1
ATOM 635 C C . GLU A 1 86 ? 47.879 -25.545 -44.484 1.00 39.22 86 GLU A C 1
ATOM 637 O O . GLU A 1 86 ? 47.544 -26.616 -43.984 1.00 39.22 86 GLU A O 1
ATOM 642 N N . SER A 1 87 ? 47.874 -24.383 -43.832 1.00 39.78 87 SER A N 1
ATOM 643 C CA . SER A 1 87 ? 47.086 -24.009 -42.660 1.00 39.78 87 SER A CA 1
ATOM 644 C C . SER A 1 87 ? 45.928 -24.959 -42.331 1.00 39.78 87 SER A C 1
ATOM 646 O O . SER A 1 87 ? 44.965 -25.047 -43.096 1.00 39.78 87 SER A O 1
ATOM 648 N N . GLU A 1 88 ? 45.984 -25.568 -41.142 1.00 37.25 88 GLU A N 1
ATOM 649 C CA . GLU A 1 88 ? 44.831 -26.164 -40.466 1.00 37.25 88 GLU A CA 1
ATOM 650 C C . GLU A 1 88 ? 43.669 -25.163 -40.463 1.00 37.25 88 GLU A C 1
ATOM 652 O O . GLU A 1 88 ? 43.644 -24.187 -39.708 1.00 37.25 88 GLU A O 1
ATOM 657 N N . VAL A 1 89 ? 42.689 -25.411 -41.330 1.00 36.56 89 VAL A N 1
ATOM 658 C CA . VAL A 1 89 ? 41.368 -24.802 -41.230 1.00 36.56 89 VAL A CA 1
ATOM 659 C C . VAL A 1 89 ? 40.731 -25.406 -39.988 1.00 36.56 89 VAL A C 1
ATOM 661 O O . VAL A 1 89 ? 40.178 -26.501 -40.016 1.00 36.56 89 VAL A O 1
ATOM 664 N N . THR A 1 90 ? 40.877 -24.706 -38.870 1.00 36.66 90 THR A N 1
ATOM 665 C CA . THR A 1 90 ? 40.149 -24.996 -37.641 1.00 36.66 90 THR A CA 1
ATOM 666 C C . THR A 1 90 ? 38.670 -24.777 -37.944 1.00 36.66 90 THR A C 1
ATOM 668 O O . THR A 1 90 ? 38.255 -23.664 -38.279 1.00 36.66 90 THR A O 1
ATOM 671 N N . GLU A 1 91 ? 37.873 -25.849 -37.890 1.00 43.19 91 GLU A N 1
ATOM 672 C CA . GLU A 1 91 ? 36.416 -25.728 -37.848 1.00 43.19 91 GLU A CA 1
ATOM 673 C C . GLU A 1 91 ? 36.052 -24.737 -36.731 1.00 43.19 91 GLU A C 1
ATOM 675 O O . GLU A 1 91 ? 36.639 -24.813 -35.647 1.00 43.19 91 GLU A O 1
ATOM 680 N N . PRO A 1 92 ? 35.131 -23.784 -36.961 1.00 40.91 92 PRO A N 1
ATOM 681 C CA . PRO A 1 92 ? 34.709 -22.887 -35.900 1.00 40.91 92 PRO A CA 1
ATOM 682 C C . PRO A 1 92 ? 34.129 -23.731 -34.764 1.00 40.91 92 PRO A C 1
ATOM 684 O O . PRO A 1 92 ? 33.154 -24.455 -34.973 1.00 40.91 92 PRO A O 1
ATOM 687 N N . GLU A 1 93 ? 34.742 -23.645 -33.578 1.00 40.69 93 GLU A N 1
ATOM 688 C CA . GLU A 1 93 ? 34.198 -24.225 -32.353 1.00 40.69 93 GLU A CA 1
ATOM 689 C C . GLU A 1 93 ? 32.725 -23.818 -32.256 1.00 4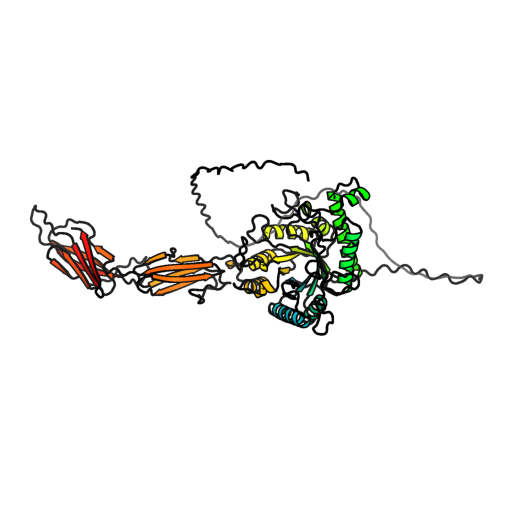0.69 93 GLU A C 1
ATOM 691 O O . GLU A 1 93 ? 32.395 -22.627 -32.209 1.00 40.69 93 GLU A O 1
ATOM 696 N N . GLN A 1 94 ? 31.822 -24.803 -32.278 1.00 41.03 94 GLN A N 1
ATOM 697 C CA . GLN A 1 94 ? 30.427 -24.536 -31.959 1.00 41.03 94 GLN A CA 1
ATOM 698 C C . GLN A 1 94 ? 30.395 -23.895 -30.568 1.00 41.03 94 GLN A C 1
ATOM 700 O O . GLN A 1 94 ? 31.064 -24.407 -29.665 1.00 41.03 94 GLN A O 1
ATOM 705 N N . PRO A 1 95 ? 29.674 -22.775 -30.379 1.00 44.97 95 PRO A N 1
ATOM 706 C CA . PRO A 1 95 ? 29.640 -22.111 -29.090 1.00 44.97 95 PRO A CA 1
ATOM 707 C C . PRO A 1 95 ? 29.147 -23.118 -28.055 1.00 44.97 95 PRO A C 1
ATOM 709 O O . PRO A 1 95 ? 28.048 -23.656 -28.181 1.00 44.97 95 PRO A O 1
ATOM 712 N N . VAL A 1 96 ? 29.987 -23.399 -27.060 1.00 46.81 96 VAL A N 1
ATOM 713 C CA . VAL A 1 96 ? 29.605 -24.202 -25.900 1.00 46.81 96 VAL A CA 1
ATOM 714 C C . VAL A 1 96 ? 28.371 -23.531 -25.300 1.00 46.81 96 VAL A C 1
ATOM 716 O O . VAL A 1 96 ? 28.458 -22.372 -24.887 1.00 46.81 96 VAL A O 1
ATOM 719 N N . GLU A 1 97 ? 27.227 -24.221 -25.299 1.00 53.09 97 GLU A N 1
ATOM 720 C CA . GLU A 1 97 ? 26.019 -23.781 -24.595 1.00 53.09 97 GLU A CA 1
ATOM 721 C C . GLU A 1 97 ? 26.404 -23.553 -23.129 1.00 53.09 97 GLU A C 1
ATOM 723 O O . GLU A 1 97 ? 26.643 -24.491 -22.371 1.00 53.09 97 GLU A O 1
ATOM 728 N N . GLN A 1 98 ? 26.575 -22.288 -22.744 1.00 57.56 98 GLN A N 1
ATOM 729 C CA . GLN A 1 98 ? 26.778 -21.929 -21.350 1.00 57.56 98 GLN A CA 1
ATOM 730 C C . GLN A 1 98 ? 25.414 -21.965 -20.675 1.00 57.56 98 GLN A C 1
ATOM 732 O O . GLN A 1 98 ? 24.515 -21.222 -21.071 1.00 57.56 98 GLN A O 1
ATOM 737 N N . ASP A 1 99 ? 25.272 -22.799 -19.647 1.00 76.69 99 ASP A N 1
ATOM 738 C CA . ASP A 1 99 ? 24.094 -22.776 -18.787 1.00 76.69 99 ASP A CA 1
ATOM 739 C C . ASP A 1 99 ? 23.936 -21.366 -18.200 1.00 76.69 99 ASP A C 1
ATOM 741 O O . ASP A 1 99 ? 24.747 -20.914 -17.385 1.00 76.69 99 ASP A O 1
ATOM 745 N N . ILE A 1 100 ? 22.898 -20.646 -18.634 1.00 81.75 100 ILE A N 1
ATOM 746 C CA . ILE A 1 100 ? 22.590 -19.314 -18.114 1.00 81.75 100 ILE A CA 1
ATOM 747 C C . ILE A 1 100 ? 22.070 -19.478 -16.685 1.00 81.75 100 ILE A C 1
ATOM 749 O O . ILE A 1 100 ? 20.992 -20.032 -16.458 1.00 81.75 100 ILE A O 1
ATOM 753 N N . VAL A 1 101 ? 22.820 -18.964 -15.709 1.00 85.12 101 VAL A N 1
ATOM 754 C CA . VAL A 1 101 ? 22.431 -18.988 -14.293 1.00 85.12 101 VAL A CA 1
ATOM 755 C C . VAL A 1 101 ? 22.177 -17.567 -13.810 1.00 85.12 101 VAL A C 1
ATOM 757 O O . VAL A 1 101 ? 23.101 -16.775 -13.628 1.00 85.12 101 VAL A O 1
ATOM 760 N N . PHE A 1 102 ? 20.907 -17.249 -13.559 1.00 91.69 102 PHE A N 1
ATOM 761 C CA . PHE A 1 102 ? 20.508 -15.949 -13.025 1.00 91.69 102 PHE A CA 1
ATOM 762 C C . PHE A 1 102 ? 20.684 -15.884 -11.506 1.00 91.69 102 PHE A C 1
ATOM 764 O O . PHE A 1 102 ? 20.114 -16.688 -10.765 1.00 91.69 102 PHE A O 1
ATOM 771 N N . ALA A 1 103 ? 21.405 -14.870 -11.028 1.00 92.44 103 ALA A N 1
ATOM 772 C CA . ALA A 1 103 ? 21.483 -14.553 -9.607 1.00 92.44 103 ALA A CA 1
ATOM 773 C C . ALA A 1 103 ? 20.165 -13.908 -9.143 1.00 92.44 103 ALA A C 1
ATOM 775 O O . ALA A 1 103 ? 19.963 -12.704 -9.258 1.00 92.44 103 ALA A O 1
ATOM 776 N N . ARG A 1 104 ? 19.235 -14.704 -8.615 1.00 94.62 104 ARG A N 1
ATOM 777 C CA . ARG A 1 104 ? 17.948 -14.208 -8.106 1.00 94.62 104 ARG A CA 1
ATOM 778 C C . ARG A 1 104 ? 17.541 -14.935 -6.825 1.00 94.62 104 ARG A C 1
ATOM 780 O O . ARG A 1 104 ? 17.940 -16.082 -6.638 1.00 94.62 104 ARG A O 1
ATOM 787 N N . PRO A 1 105 ? 16.741 -14.308 -5.946 1.00 95.19 105 PRO A N 1
ATOM 788 C CA . PRO A 1 105 ? 16.189 -15.010 -4.795 1.00 95.19 105 PRO A CA 1
ATOM 789 C C . PRO A 1 105 ? 15.124 -16.022 -5.238 1.00 95.19 105 PRO A C 1
ATOM 791 O O . PRO A 1 105 ? 14.432 -15.795 -6.236 1.00 95.19 105 PRO A O 1
ATOM 794 N N . ASP A 1 106 ? 14.926 -17.074 -4.437 1.00 92.50 106 ASP A N 1
ATOM 795 C CA . ASP A 1 106 ? 13.808 -18.016 -4.606 1.00 92.50 106 ASP A CA 1
ATOM 796 C C . ASP A 1 106 ? 12.462 -17.289 -4.532 1.00 92.50 106 ASP A C 1
ATOM 798 O O . ASP A 1 106 ? 11.593 -17.478 -5.375 1.00 92.50 106 ASP A O 1
ATOM 802 N N . GLN A 1 107 ? 12.317 -16.405 -3.540 1.00 96.06 107 GLN A N 1
ATOM 803 C CA . GLN A 1 107 ? 11.200 -15.477 -3.435 1.00 96.06 107 GLN A CA 1
ATOM 804 C C . GLN A 1 107 ? 11.722 -14.066 -3.171 1.00 96.06 107 GLN A C 1
ATOM 806 O O . GLN A 1 107 ? 12.368 -13.795 -2.153 1.00 96.06 107 GLN A O 1
ATOM 811 N N . MET A 1 108 ? 11.429 -13.138 -4.077 1.00 98.00 108 MET A N 1
ATOM 812 C CA . MET A 1 108 ? 11.826 -11.745 -3.925 1.00 98.00 108 MET A CA 1
ATOM 813 C C . MET A 1 108 ? 11.005 -11.065 -2.830 1.00 98.00 108 MET A C 1
ATOM 815 O O . MET A 1 108 ? 9.777 -10.987 -2.887 1.00 98.00 108 MET A O 1
ATOM 819 N N . LYS A 1 109 ? 11.711 -10.493 -1.859 1.00 97.69 109 LYS A N 1
ATOM 820 C CA . LYS A 1 109 ? 11.172 -9.527 -0.909 1.00 97.69 109 LYS A CA 1
ATOM 821 C C . LYS A 1 109 ? 12.007 -8.266 -1.049 1.00 97.69 109 LYS A C 1
ATOM 823 O O . LYS A 1 109 ? 13.056 -8.120 -0.416 1.00 97.69 109 LYS A O 1
ATOM 828 N N . GLY A 1 110 ? 11.564 -7.405 -1.959 1.00 97.88 110 GLY A N 1
ATOM 829 C CA . GLY A 1 110 ? 12.309 -6.245 -2.422 1.00 97.88 110 GLY A CA 1
ATOM 830 C C . GLY A 1 110 ? 11.810 -4.919 -1.861 1.00 97.88 110 GLY A C 1
ATOM 831 O O . GLY A 1 110 ? 10.656 -4.770 -1.460 1.00 97.88 110 GLY A O 1
ATOM 832 N N . VAL A 1 111 ? 12.681 -3.919 -1.876 1.00 98.25 111 VAL A N 1
ATOM 833 C CA . VAL A 1 111 ? 12.339 -2.536 -1.537 1.00 98.25 111 VAL A CA 1
ATOM 834 C C . VAL A 1 111 ? 13.011 -1.588 -2.517 1.00 98.25 111 VAL A C 1
ATOM 836 O O . VAL A 1 111 ? 14.148 -1.808 -2.936 1.00 98.25 111 VAL A O 1
ATOM 839 N N . TRP A 1 112 ? 12.300 -0.531 -2.891 1.00 98.12 112 TRP A N 1
ATOM 840 C CA . TRP A 1 112 ? 12.881 0.541 -3.685 1.00 98.12 112 TRP A CA 1
ATOM 841 C C . TRP A 1 112 ? 13.725 1.463 -2.804 1.00 98.12 112 TRP A C 1
ATOM 843 O O . TRP A 1 112 ? 13.246 1.921 -1.764 1.00 98.12 112 TRP A O 1
ATOM 853 N N . LEU A 1 113 ? 14.946 1.759 -3.255 1.00 97.75 113 LEU A N 1
ATOM 854 C CA . LEU A 1 113 ? 15.776 2.844 -2.734 1.00 97.75 113 LEU A CA 1
ATOM 855 C C . LEU A 1 113 ? 15.984 3.881 -3.835 1.00 97.75 113 LEU A C 1
ATOM 857 O O . LEU A 1 113 ? 16.795 3.692 -4.737 1.00 97.75 113 LEU A O 1
ATOM 861 N N . LYS A 1 114 ? 15.218 4.971 -3.770 1.00 96.38 114 LYS A N 1
ATOM 862 C CA . LYS A 1 114 ? 15.179 6.036 -4.775 1.00 96.38 114 LYS A CA 1
ATOM 863 C C . LYS A 1 114 ? 15.885 7.295 -4.269 1.00 96.38 114 LYS A C 1
ATOM 865 O O . LYS A 1 114 ? 15.577 7.795 -3.183 1.00 96.38 114 LYS A O 1
ATOM 870 N N . ALA A 1 115 ? 16.779 7.852 -5.087 1.00 97.50 115 ALA A N 1
ATOM 871 C CA . ALA A 1 115 ? 17.315 9.192 -4.851 1.00 97.50 115 ALA A CA 1
ATOM 872 C C . ALA A 1 115 ? 16.177 10.229 -4.835 1.00 97.50 115 ALA A C 1
ATOM 874 O O . ALA A 1 115 ? 15.200 10.088 -5.571 1.00 97.50 115 ALA A O 1
ATOM 875 N N . GLY A 1 116 ? 16.286 11.268 -4.008 1.00 96.75 116 GLY A N 1
ATOM 876 C CA . GLY A 1 116 ? 15.240 12.280 -3.826 1.00 96.75 116 GLY A CA 1
ATOM 877 C C . GLY A 1 116 ? 14.050 11.821 -2.975 1.00 96.75 116 GLY A C 1
ATOM 878 O O . GLY A 1 116 ? 13.105 12.582 -2.792 1.00 96.75 116 GLY A O 1
ATOM 879 N N . THR A 1 117 ? 14.046 10.585 -2.463 1.00 96.00 117 THR A N 1
ATOM 880 C CA . THR A 1 117 ? 12.973 10.068 -1.588 1.00 96.00 117 THR A CA 1
ATOM 881 C C . THR A 1 117 ? 13.521 9.291 -0.396 1.00 96.00 117 THR A C 1
ATOM 883 O O . THR A 1 117 ? 13.112 9.537 0.739 1.00 96.00 117 THR A O 1
ATOM 886 N N . ASP A 1 118 ? 14.441 8.357 -0.637 1.00 97.81 118 ASP A N 1
ATOM 887 C CA . ASP A 1 118 ? 14.998 7.471 0.393 1.00 97.81 118 ASP A CA 1
ATOM 888 C C . ASP A 1 118 ? 16.432 7.856 0.783 1.00 97.81 118 ASP A C 1
ATOM 890 O O . ASP A 1 118 ? 16.855 7.628 1.916 1.00 97.81 118 ASP A O 1
ATOM 894 N N . TYR A 1 119 ? 17.160 8.468 -0.150 1.00 98.06 119 TYR A N 1
ATOM 895 C CA . TYR A 1 119 ? 18.470 9.087 0.043 1.00 98.06 119 TYR A CA 1
ATOM 896 C C . TYR A 1 119 ? 18.611 10.292 -0.895 1.00 98.06 119 TYR A C 1
ATOM 898 O O . TYR A 1 119 ? 17.816 10.438 -1.824 1.00 98.06 119 TYR A O 1
ATOM 906 N N . PHE A 1 120 ? 19.613 11.146 -0.675 1.00 97.81 120 PHE A N 1
ATOM 907 C CA . PHE A 1 120 ? 19.795 12.409 -1.398 1.00 97.81 120 PHE A CA 1
ATOM 908 C C . PHE A 1 120 ? 18.478 13.201 -1.466 1.00 97.81 120 PHE A C 1
ATOM 910 O O . PHE A 1 120 ? 17.975 13.542 -2.535 1.00 97.81 120 PHE A O 1
ATOM 917 N N . ILE A 1 121 ? 17.855 13.359 -0.298 1.00 95.12 121 ILE A N 1
ATOM 918 C CA . ILE A 1 121 ? 16.465 13.779 -0.106 1.00 95.12 121 ILE A CA 1
ATOM 919 C C . ILE A 1 121 ? 16.303 15.263 -0.434 1.00 95.12 121 ILE A C 1
ATOM 921 O O . ILE A 1 121 ? 15.326 15.660 -1.065 1.00 95.12 121 ILE A O 1
ATOM 925 N N . ASN A 1 122 ? 17.266 16.082 -0.017 1.00 94.00 122 ASN A N 1
ATOM 926 C CA . ASN A 1 122 ? 17.237 17.528 -0.223 1.00 94.00 122 ASN A CA 1
ATOM 927 C C . ASN A 1 122 ? 17.847 17.936 -1.572 1.00 94.00 122 ASN A C 1
ATOM 929 O O . ASN A 1 122 ? 17.640 19.059 -2.029 1.00 94.00 122 ASN A O 1
ATOM 933 N N . GLY A 1 123 ? 18.598 17.038 -2.212 1.00 93.75 123 GLY A N 1
ATOM 934 C CA . GLY A 1 123 ? 19.265 17.290 -3.487 1.00 93.75 123 GLY A CA 1
ATOM 935 C C . GLY A 1 123 ? 20.512 18.171 -3.364 1.00 93.75 123 GLY A C 1
ATOM 936 O O . GLY A 1 123 ? 21.037 18.639 -4.375 1.00 93.75 123 GLY A O 1
ATOM 937 N N . SER A 1 124 ? 20.970 18.415 -2.136 1.00 95.25 124 SER A N 1
ATOM 938 C CA . SER A 1 124 ? 22.134 19.249 -1.823 1.00 95.25 124 SER A CA 1
ATOM 939 C C . SER A 1 124 ? 23.064 18.613 -0.793 1.00 95.25 124 SER A C 1
ATOM 941 O O . SER A 1 124 ? 24.018 19.261 -0.370 1.00 95.25 124 SER A O 1
ATOM 943 N N . GLU A 1 125 ? 22.759 17.395 -0.346 1.00 97.50 125 GLU A N 1
ATOM 944 C CA . GLU A 1 125 ? 23.583 16.677 0.620 1.00 97.50 125 GLU A CA 1
ATOM 945 C C . GLU A 1 125 ? 24.955 16.309 0.043 1.00 97.50 125 GLU A C 1
ATOM 947 O O . GLU A 1 125 ? 25.084 16.030 -1.156 1.00 97.50 125 GLU A O 1
ATOM 952 N N . SER A 1 126 ? 25.973 16.271 0.907 1.00 98.19 126 SER A N 1
ATOM 953 C CA . SER A 1 126 ? 27.298 15.771 0.539 1.00 98.19 126 SER A CA 1
ATOM 954 C C . SER A 1 126 ? 27.282 14.255 0.322 1.00 98.19 126 SER A C 1
ATOM 956 O O . SER A 1 126 ? 26.387 13.540 0.781 1.00 98.19 126 SER A O 1
ATOM 958 N N . GLY A 1 127 ? 28.309 13.730 -0.345 1.00 98.31 127 GLY A N 1
ATOM 959 C CA . GLY A 1 127 ? 28.485 12.287 -0.501 1.00 98.31 127 GLY A CA 1
ATOM 960 C C . GLY A 1 127 ? 28.548 11.542 0.837 1.00 98.31 127 GLY A C 1
ATOM 961 O O . GLY A 1 127 ? 27.957 10.472 0.963 1.00 98.31 127 GLY A O 1
ATOM 962 N N . GLU A 1 128 ? 29.159 12.124 1.874 1.00 98.44 128 GLU A N 1
ATOM 963 C CA . GLU A 1 128 ? 29.185 11.539 3.221 1.00 98.44 128 GLU A CA 1
ATOM 964 C C . GLU A 1 128 ? 27.795 11.495 3.877 1.00 98.44 128 GLU A C 1
ATOM 966 O O . GLU A 1 128 ? 27.446 10.509 4.532 1.00 98.44 128 GLU A O 1
ATOM 971 N N . GLU A 1 129 ? 26.977 12.530 3.681 1.00 98.50 129 GLU A N 1
ATOM 972 C CA . GLU A 1 129 ? 25.597 12.570 4.172 1.00 98.50 129 GLU A CA 1
ATOM 973 C C . GLU A 1 129 ? 24.716 11.549 3.439 1.00 98.50 129 GLU A C 1
ATOM 975 O O . GLU A 1 129 ? 23.980 10.789 4.075 1.00 98.50 129 GLU A O 1
ATOM 980 N N . VAL A 1 130 ? 24.833 11.466 2.109 1.00 98.62 130 VAL A N 1
ATOM 981 C CA . VAL A 1 130 ? 24.127 10.466 1.293 1.00 98.62 130 VAL A CA 1
ATOM 982 C C . VAL A 1 130 ? 24.544 9.050 1.687 1.00 98.62 130 VAL A C 1
ATOM 984 O O . VAL A 1 130 ? 23.690 8.176 1.851 1.00 98.62 130 VAL A O 1
ATOM 987 N N . LYS A 1 131 ? 25.840 8.821 1.912 1.00 98.50 131 LYS A N 1
ATOM 988 C CA . LYS A 1 131 ? 26.372 7.553 2.418 1.00 98.50 131 LYS A CA 1
ATOM 989 C C . LYS A 1 131 ? 25.706 7.160 3.740 1.00 98.50 131 LYS A C 1
ATOM 991 O O . LYS A 1 131 ? 25.250 6.027 3.875 1.00 98.50 131 LYS A O 1
ATOM 996 N N . ALA A 1 132 ? 25.600 8.088 4.693 1.00 98.50 132 ALA A N 1
ATOM 997 C CA . ALA A 1 132 ? 24.962 7.832 5.985 1.00 98.50 132 ALA A CA 1
ATOM 998 C C . ALA A 1 132 ? 23.460 7.512 5.855 1.00 98.50 132 ALA A C 1
ATOM 1000 O O . ALA A 1 132 ? 22.953 6.632 6.556 1.00 98.50 132 ALA A O 1
ATOM 1001 N N . GLN A 1 133 ? 22.750 8.183 4.940 1.00 98.56 133 GLN A N 1
ATOM 1002 C CA . GLN A 1 133 ? 21.348 7.879 4.631 1.00 98.56 133 GLN A CA 1
ATOM 1003 C C . GLN A 1 133 ? 21.194 6.457 4.065 1.00 98.56 133 GLN A C 1
ATOM 1005 O O . GLN A 1 133 ? 20.353 5.695 4.548 1.00 98.56 133 GLN A O 1
ATOM 1010 N N . ILE A 1 134 ? 22.043 6.076 3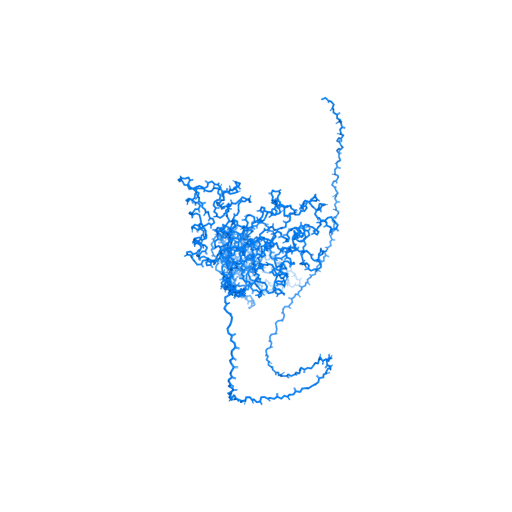.101 1.00 98.62 134 ILE A N 1
ATOM 1011 C CA . ILE A 1 134 ? 22.066 4.731 2.506 1.00 98.62 134 ILE A CA 1
ATOM 1012 C C . ILE A 1 134 ? 22.376 3.665 3.565 1.00 98.62 134 ILE A C 1
ATOM 1014 O O . ILE A 1 134 ? 21.664 2.664 3.650 1.00 98.62 134 ILE A O 1
ATOM 1018 N N . ASP A 1 135 ? 23.391 3.885 4.405 1.00 98.44 135 ASP A N 1
ATOM 1019 C CA . ASP A 1 135 ? 23.784 2.945 5.461 1.00 98.44 135 ASP A CA 1
ATOM 1020 C C . ASP A 1 135 ? 22.630 2.694 6.443 1.00 98.44 135 ASP A C 1
ATOM 1022 O O . ASP A 1 135 ? 22.316 1.545 6.770 1.00 98.44 135 ASP A O 1
ATOM 1026 N N . ALA A 1 136 ? 21.954 3.764 6.874 1.00 98.12 136 ALA A N 1
ATOM 1027 C CA . ALA A 1 136 ? 20.797 3.670 7.757 1.00 98.12 136 ALA A CA 1
ATOM 1028 C C . ALA A 1 136 ? 19.616 2.944 7.094 1.00 98.12 136 ALA A C 1
ATOM 1030 O O . ALA A 1 136 ? 18.918 2.169 7.756 1.00 98.12 136 ALA A O 1
ATOM 1031 N N . ALA A 1 137 ? 19.390 3.181 5.799 1.00 98.25 137 ALA A N 1
ATOM 1032 C CA . ALA A 1 137 ? 18.330 2.519 5.055 1.00 98.25 137 ALA A CA 1
ATOM 1033 C C . ALA A 1 137 ? 18.586 1.015 4.934 1.00 98.25 137 ALA A C 1
ATOM 1035 O O . ALA A 1 137 ? 17.754 0.211 5.350 1.00 98.25 137 ALA A O 1
ATOM 1036 N N . ILE A 1 138 ? 19.769 0.627 4.459 1.00 97.88 138 ILE A N 1
ATOM 1037 C CA . ILE A 1 138 ? 20.135 -0.778 4.262 1.00 97.88 138 ILE A CA 1
ATOM 1038 C C . ILE A 1 138 ? 20.151 -1.547 5.588 1.00 97.88 138 ILE A C 1
ATOM 1040 O O . ILE A 1 138 ? 19.671 -2.679 5.638 1.00 97.88 138 ILE A O 1
ATOM 1044 N N . ALA A 1 139 ? 20.635 -0.945 6.680 1.00 97.62 139 ALA A N 1
ATOM 1045 C CA . ALA A 1 139 ? 20.582 -1.575 8.001 1.00 97.62 139 ALA A CA 1
ATOM 1046 C C . ALA A 1 139 ? 19.141 -1.922 8.412 1.00 97.62 139 ALA A C 1
ATOM 1048 O O . ALA A 1 139 ? 18.874 -3.030 8.878 1.00 97.62 139 ALA A O 1
ATOM 1049 N N . LYS A 1 140 ? 18.197 -1.002 8.183 1.00 97.62 140 LYS A N 1
ATOM 1050 C CA . LYS A 1 140 ? 16.782 -1.215 8.505 1.00 97.62 140 LYS A CA 1
ATOM 1051 C C . LYS A 1 140 ? 16.114 -2.232 7.575 1.00 97.62 140 LYS A C 1
ATOM 1053 O O . LYS A 1 140 ? 15.316 -3.048 8.024 1.00 97.62 140 LYS A O 1
ATOM 1058 N N . ILE A 1 141 ? 16.459 -2.209 6.292 1.00 97.44 141 ILE A N 1
ATOM 1059 C CA . ILE A 1 141 ? 15.976 -3.167 5.291 1.00 97.44 141 ILE A CA 1
ATOM 1060 C C . ILE A 1 141 ? 16.405 -4.598 5.659 1.00 97.44 141 ILE A C 1
ATOM 1062 O O . ILE A 1 141 ? 15.581 -5.514 5.613 1.00 97.44 141 ILE A O 1
ATOM 1066 N N . ALA A 1 142 ? 17.655 -4.774 6.098 1.00 96.12 142 ALA A N 1
ATOM 1067 C CA . ALA A 1 142 ? 18.167 -6.050 6.590 1.00 96.12 142 ALA A CA 1
ATOM 1068 C C . ALA A 1 142 ? 17.472 -6.497 7.891 1.00 96.12 142 ALA A C 1
ATOM 1070 O O . ALA A 1 142 ? 17.098 -7.662 8.011 1.00 96.12 142 ALA A O 1
ATOM 1071 N N . GLU A 1 143 ? 17.225 -5.578 8.835 1.00 96.44 143 GLU A N 1
ATOM 1072 C CA . GLU A 1 143 ? 16.458 -5.858 10.064 1.00 96.44 143 GLU A CA 1
ATOM 1073 C C . GLU A 1 143 ? 15.054 -6.403 9.753 1.00 96.44 143 GLU A C 1
ATOM 1075 O O . GLU A 1 143 ? 14.563 -7.304 10.426 1.00 96.44 143 GLU A O 1
ATOM 1080 N N . TRP A 1 144 ? 14.416 -5.894 8.699 1.00 96.00 144 TRP A N 1
ATOM 1081 C CA . TRP A 1 144 ? 13.114 -6.366 8.226 1.00 96.00 144 TRP A CA 1
ATOM 1082 C C . TRP A 1 144 ? 13.179 -7.615 7.339 1.00 96.00 144 TRP A C 1
ATOM 1084 O O . TRP A 1 144 ? 12.144 -8.043 6.814 1.00 96.00 144 TRP A O 1
ATOM 1094 N N . SER A 1 145 ? 14.368 -8.192 7.149 1.00 95.31 145 SER A N 1
ATOM 1095 C CA . SER A 1 145 ? 14.615 -9.378 6.322 1.00 95.31 145 SER A CA 1
ATOM 1096 C C . SER A 1 145 ? 14.098 -9.223 4.889 1.00 95.31 145 SER A C 1
ATOM 1098 O O . SER A 1 145 ? 13.485 -10.138 4.338 1.00 95.31 145 SER A O 1
ATOM 1100 N N . PHE A 1 146 ? 14.252 -8.037 4.300 1.00 97.31 146 PHE A N 1
ATOM 1101 C CA . PHE A 1 146 ? 14.182 -7.884 2.845 1.00 97.31 146 PHE A CA 1
ATOM 1102 C C . PHE A 1 146 ? 15.476 -8.433 2.238 1.00 97.31 146 PHE A C 1
ATOM 1104 O O . PHE A 1 146 ? 16.537 -8.320 2.847 1.00 97.31 146 PHE A O 1
ATOM 1111 N N . ASN A 1 147 ? 15.390 -9.033 1.053 1.00 97.50 147 ASN A N 1
ATOM 1112 C CA . ASN A 1 147 ? 16.519 -9.711 0.406 1.00 97.50 147 ASN A CA 1
ATOM 1113 C C . ASN A 1 147 ? 16.957 -9.056 -0.909 1.00 97.50 147 ASN A C 1
ATOM 1115 O O . ASN A 1 147 ? 17.977 -9.453 -1.463 1.00 97.50 147 ASN A O 1
ATOM 1119 N N . SER A 1 148 ? 16.204 -8.073 -1.410 1.00 98.38 148 SER A N 1
ATOM 1120 C CA . SER A 1 148 ? 16.472 -7.427 -2.697 1.00 98.38 148 SER A CA 1
ATOM 1121 C C . SER A 1 148 ? 16.319 -5.909 -2.612 1.00 98.38 148 SER A C 1
ATOM 1123 O O . SER A 1 148 ? 15.435 -5.404 -1.916 1.00 98.38 148 SER A O 1
ATOM 1125 N N . ILE A 1 149 ? 17.151 -5.174 -3.348 1.00 98.38 149 ILE A N 1
ATOM 1126 C CA . ILE A 1 149 ? 17.085 -3.713 -3.461 1.00 98.38 149 ILE A CA 1
ATOM 1127 C C . ILE A 1 149 ? 16.904 -3.332 -4.926 1.00 98.38 149 ILE A C 1
ATOM 1129 O O . ILE A 1 149 ? 17.667 -3.770 -5.789 1.00 98.38 149 ILE A O 1
ATOM 1133 N N . ILE A 1 150 ? 15.908 -2.488 -5.192 1.00 98.50 150 ILE A N 1
ATOM 1134 C CA . ILE A 1 150 ? 15.681 -1.908 -6.515 1.00 98.50 150 ILE A CA 1
ATOM 1135 C C . ILE A 1 150 ? 16.288 -0.507 -6.559 1.00 98.50 150 ILE A C 1
ATOM 1137 O O . ILE A 1 150 ? 15.950 0.341 -5.726 1.00 98.50 150 ILE A O 1
ATOM 1141 N N . ILE A 1 151 ? 17.179 -0.281 -7.525 1.00 98.31 151 ILE A N 1
ATOM 1142 C CA . ILE A 1 151 ? 18.064 0.884 -7.609 1.00 98.31 151 ILE A CA 1
ATOM 1143 C C . ILE A 1 151 ? 17.836 1.589 -8.954 1.00 98.31 151 ILE A C 1
ATOM 1145 O O . ILE A 1 151 ? 18.416 1.198 -9.970 1.00 98.31 151 ILE A O 1
ATOM 1149 N N . PRO A 1 152 ? 17.004 2.644 -9.007 1.00 97.56 152 PRO A N 1
ATOM 1150 C CA . PRO A 1 152 ? 16.963 3.517 -10.171 1.00 97.56 152 PRO A CA 1
ATOM 1151 C C . PRO A 1 152 ? 18.322 4.170 -10.398 1.00 97.56 152 PRO A C 1
ATOM 1153 O O . PRO A 1 152 ? 18.894 4.759 -9.482 1.00 97.56 152 PRO A O 1
ATOM 1156 N N . VAL A 1 153 ? 18.818 4.115 -11.634 1.00 97.00 153 VAL A N 1
ATOM 1157 C CA . VAL A 1 153 ? 20.089 4.764 -12.005 1.00 97.00 153 VAL A CA 1
ATOM 1158 C C . VAL A 1 153 ? 19.888 6.167 -12.590 1.00 97.00 153 VAL A C 1
ATOM 1160 O O . VAL A 1 153 ? 20.823 6.772 -13.109 1.00 97.00 153 VAL A O 1
ATOM 1163 N N . HIS A 1 154 ? 18.675 6.713 -12.461 1.00 93.88 154 HIS A N 1
ATOM 1164 C CA . HIS A 1 154 ? 18.296 8.056 -12.892 1.00 93.88 154 HIS A CA 1
ATOM 1165 C C . HIS A 1 154 ? 17.529 8.796 -11.789 1.00 93.88 154 HIS A C 1
ATOM 1167 O O . HIS A 1 154 ? 16.785 8.190 -11.018 1.00 93.88 154 HIS A O 1
ATOM 1173 N N . LEU A 1 155 ? 17.663 10.123 -11.753 1.00 93.50 155 LEU A N 1
ATOM 1174 C CA . LEU A 1 155 ? 16.875 11.022 -10.908 1.00 93.50 155 LEU A CA 1
ATOM 1175 C C . LEU A 1 155 ? 16.321 12.157 -11.762 1.00 93.50 155 LEU A C 1
ATOM 1177 O O . LEU A 1 155 ? 17.079 12.962 -12.310 1.00 93.50 155 LEU A O 1
ATOM 1181 N N . ASN A 1 156 ? 14.991 12.222 -11.870 1.00 88.31 156 ASN A N 1
ATOM 1182 C CA . ASN A 1 156 ? 14.291 13.142 -12.773 1.00 88.31 156 ASN A CA 1
ATOM 1183 C C . ASN A 1 156 ? 14.845 13.054 -14.207 1.00 88.31 156 ASN A C 1
ATOM 1185 O O . ASN A 1 156 ? 15.031 14.063 -14.882 1.00 88.31 156 ASN A O 1
ATOM 1189 N N . GLY A 1 157 ? 15.192 11.829 -14.617 1.00 86.06 157 GLY A N 1
ATOM 1190 C CA . GLY A 1 157 ? 15.756 11.503 -15.921 1.00 86.06 157 GLY A CA 1
ATOM 1191 C C . GLY A 1 157 ? 17.158 11.974 -16.231 1.00 86.06 157 GLY A C 1
ATOM 1192 O O . GLY A 1 157 ? 17.590 11.863 -17.373 1.00 86.06 157 GLY A O 1
ATOM 1193 N N . ARG A 1 158 ? 17.876 12.462 -15.226 1.00 91.56 158 ARG A N 1
ATOM 1194 C CA . ARG A 1 158 ? 19.317 12.664 -15.314 1.00 91.56 158 ARG A CA 1
ATOM 1195 C C . ARG A 1 158 ? 20.026 11.427 -14.764 1.00 91.56 158 ARG A C 1
ATOM 1197 O O . ARG A 1 158 ? 19.601 10.946 -13.708 1.00 91.56 158 ARG A O 1
ATOM 1204 N N . PRO A 1 159 ? 21.087 10.927 -15.418 1.00 94.00 159 PRO A N 1
ATOM 1205 C CA . PRO A 1 159 ? 21.914 9.855 -14.873 1.00 94.00 159 PRO A CA 1
ATOM 1206 C C . PRO A 1 159 ? 22.374 10.161 -13.442 1.00 94.00 159 PRO A C 1
ATOM 1208 O O . PRO A 1 159 ? 22.816 11.275 -13.156 1.00 94.00 159 PRO A O 1
ATOM 1211 N N . LEU A 1 160 ? 22.253 9.182 -12.542 1.00 95.12 160 LEU A N 1
ATOM 1212 C CA . LEU A 1 160 ? 22.811 9.218 -11.178 1.00 95.12 160 LEU A CA 1
ATOM 1213 C C . LEU A 1 160 ? 24.238 8.660 -11.112 1.00 95.12 160 LEU A C 1
ATOM 1215 O O . LEU A 1 160 ? 24.850 8.650 -10.045 1.00 95.12 160 LEU A O 1
ATOM 1219 N N . TYR A 1 161 ? 24.736 8.158 -12.236 1.00 92.06 161 TYR A N 1
ATOM 1220 C CA . TYR A 1 161 ? 26.051 7.563 -12.376 1.00 92.06 161 TYR A CA 1
ATOM 1221 C C . TYR A 1 161 ? 27.024 8.524 -13.050 1.00 92.06 161 TYR A C 1
ATOM 1223 O O . TYR A 1 161 ? 26.633 9.401 -13.825 1.00 92.06 161 TYR A O 1
ATOM 1231 N N . ILE A 1 162 ? 28.311 8.352 -12.755 1.00 89.94 162 ILE A N 1
ATOM 1232 C CA . ILE A 1 162 ? 29.371 9.134 -13.394 1.00 89.94 162 ILE A CA 1
ATOM 1233 C C . ILE A 1 162 ? 29.477 8.709 -14.862 1.00 89.94 162 ILE A C 1
ATOM 1235 O O . ILE A 1 162 ? 29.654 7.524 -15.149 1.00 89.94 162 ILE A O 1
ATOM 1239 N N . SER A 1 163 ? 29.382 9.684 -15.767 1.00 88.25 163 SER A N 1
ATOM 1240 C CA . SER A 1 163 ? 29.522 9.513 -17.214 1.00 88.25 163 SER A CA 1
ATOM 1241 C C . SER A 1 163 ? 30.367 10.649 -17.786 1.00 88.25 163 SER A C 1
ATOM 1243 O O . SER A 1 163 ? 30.107 11.822 -17.498 1.00 88.25 163 SER A O 1
ATOM 1245 N N . ASP A 1 164 ? 31.346 10.290 -18.618 1.00 83.62 164 ASP A N 1
ATOM 1246 C CA . ASP A 1 164 ? 32.201 11.235 -19.350 1.00 83.62 164 ASP A CA 1
ATOM 1247 C C . ASP A 1 164 ? 31.518 11.786 -20.608 1.00 83.62 164 ASP A C 1
ATOM 1249 O O . ASP A 1 164 ? 31.958 12.776 -21.185 1.00 83.62 164 ASP A O 1
ATOM 1253 N N . SER A 1 165 ? 30.438 11.141 -21.052 1.00 84.94 165 SER A N 1
ATOM 1254 C CA . SER A 1 165 ? 29.807 11.404 -22.344 1.00 84.94 165 SER A CA 1
ATOM 1255 C C . SER A 1 165 ? 28.406 12.031 -22.215 1.00 84.94 165 SER A C 1
ATOM 1257 O O . SER A 1 165 ? 27.809 12.418 -23.226 1.00 84.94 165 SER A O 1
ATOM 1259 N N . MET A 1 166 ? 27.856 12.082 -20.995 1.00 86.06 166 MET A N 1
ATOM 1260 C CA . MET A 1 166 ? 26.546 12.647 -20.665 1.00 86.06 166 MET A CA 1
ATOM 1261 C C . MET A 1 166 ? 26.704 13.795 -19.666 1.00 86.06 166 MET A C 1
ATOM 1263 O O . MET A 1 166 ? 26.823 13.598 -18.456 1.00 86.06 166 MET A O 1
ATOM 1267 N N . GLU A 1 167 ? 26.684 15.022 -20.184 1.00 81.44 167 GLU A N 1
ATOM 1268 C CA . GLU A 1 167 ? 26.931 16.229 -19.386 1.00 81.44 167 GLU A CA 1
ATOM 1269 C C . GLU A 1 167 ? 25.783 16.554 -18.411 1.00 81.44 167 GLU A C 1
ATOM 1271 O O . GLU A 1 167 ? 26.023 17.016 -17.297 1.00 81.44 167 GLU A O 1
ATOM 1276 N N . ASN A 1 168 ? 24.527 16.269 -18.783 1.00 86.50 168 ASN A N 1
ATOM 1277 C CA . ASN A 1 168 ? 23.341 16.543 -17.959 1.00 86.50 168 ASN A CA 1
ATOM 1278 C C . ASN A 1 168 ? 23.069 15.434 -16.921 1.00 86.50 168 ASN A C 1
ATOM 1280 O O . ASN A 1 168 ? 21.994 14.830 -16.902 1.00 86.50 168 ASN A O 1
ATOM 1284 N N . ARG A 1 169 ? 24.052 15.151 -16.060 1.00 92.06 169 ARG A N 1
ATOM 1285 C CA . ARG A 1 169 ? 23.941 14.166 -14.969 1.00 92.06 169 ARG A CA 1
ATOM 1286 C C . ARG A 1 169 ? 23.728 14.820 -13.605 1.00 92.06 169 ARG A C 1
ATOM 1288 O O . ARG A 1 169 ? 23.978 16.009 -13.407 1.00 92.06 169 ARG A O 1
ATOM 1295 N N . VAL A 1 170 ? 23.287 14.027 -12.635 1.00 94.69 170 VAL A N 1
ATOM 1296 C CA . VAL A 1 170 ? 23.322 14.411 -11.222 1.00 94.69 170 VAL A CA 1
ATOM 1297 C C . VAL A 1 170 ? 24.725 14.151 -10.688 1.00 94.69 170 VAL A C 1
ATOM 1299 O O . VAL A 1 170 ? 25.213 13.029 -10.738 1.00 94.69 170 VAL A O 1
ATOM 1302 N N . SER A 1 171 ? 25.362 15.191 -10.155 1.00 94.62 171 SER A N 1
ATOM 1303 C CA . SER A 1 171 ? 26.665 15.087 -9.497 1.00 94.62 171 SER A CA 1
ATOM 1304 C C . SER A 1 171 ? 26.494 15.285 -7.994 1.00 94.62 171 SER A C 1
ATOM 1306 O O . SER A 1 171 ? 26.203 16.396 -7.553 1.00 94.62 171 SER A O 1
ATOM 1308 N N . ILE A 1 172 ? 26.745 14.236 -7.213 1.00 96.94 172 ILE A N 1
ATOM 1309 C CA . ILE A 1 172 ? 26.842 14.311 -5.751 1.00 96.94 172 ILE A CA 1
ATOM 1310 C C . ILE A 1 172 ? 28.321 14.491 -5.406 1.00 96.94 172 ILE A C 1
ATOM 1312 O O . ILE A 1 172 ? 29.158 13.706 -5.853 1.00 96.94 172 ILE A O 1
ATOM 1316 N N . LYS A 1 173 ? 28.662 15.545 -4.659 1.00 97.31 173 LYS A N 1
ATOM 1317 C CA . LYS A 1 173 ? 30.050 15.838 -4.278 1.00 97.31 173 LYS A CA 1
ATOM 1318 C C . LYS A 1 173 ? 30.301 15.458 -2.824 1.00 97.31 173 LYS A C 1
ATOM 1320 O O . LYS A 1 173 ? 29.495 15.771 -1.952 1.00 97.31 173 LYS A O 1
ATOM 1325 N N . ASN A 1 174 ? 31.427 14.809 -2.569 1.00 97.69 174 ASN A N 1
ATOM 1326 C CA . ASN A 1 174 ? 31.993 14.683 -1.232 1.00 97.69 174 ASN A CA 1
ATOM 1327 C C . ASN A 1 174 ? 32.455 16.054 -0.723 1.00 97.69 174 ASN A C 1
ATOM 1329 O O . ASN A 1 174 ? 32.592 17.014 -1.491 1.00 97.69 174 ASN A O 1
ATOM 1333 N N . THR A 1 175 ? 32.743 16.137 0.572 1.00 96.81 175 THR A N 1
ATOM 1334 C CA . THR A 1 175 ? 33.215 17.381 1.202 1.00 96.81 175 THR A CA 1
ATOM 1335 C C . THR A 1 175 ? 34.570 17.841 0.639 1.00 96.81 175 THR A C 1
ATOM 1337 O O . THR A 1 175 ? 34.864 19.035 0.623 1.00 96.81 175 THR A O 1
ATOM 1340 N N . ASP A 1 176 ? 35.379 16.912 0.123 1.00 96.75 176 ASP A N 1
ATOM 1341 C CA . ASP A 1 176 ? 36.662 17.187 -0.541 1.00 96.75 176 ASP A CA 1
ATOM 1342 C C . ASP A 1 176 ? 36.538 17.565 -2.035 1.00 96.75 176 ASP A C 1
ATOM 1344 O O . ASP A 1 176 ? 37.542 17.832 -2.694 1.00 96.75 176 ASP A O 1
ATOM 1348 N N . GLY A 1 177 ? 35.315 17.604 -2.577 1.00 95.12 177 GLY A N 1
ATOM 1349 C CA . GLY A 1 177 ? 35.026 17.936 -3.973 1.00 95.12 177 GLY A CA 1
ATOM 1350 C C . GLY A 1 177 ? 35.067 16.759 -4.955 1.00 95.12 177 GLY A C 1
ATOM 1351 O O . GLY A 1 177 ? 34.712 16.944 -6.124 1.00 95.12 177 GLY A O 1
ATOM 1352 N N . THR A 1 178 ? 35.445 15.553 -4.518 1.00 95.88 178 THR A N 1
ATOM 1353 C CA . THR A 1 178 ? 35.374 14.337 -5.348 1.00 95.88 178 THR A CA 1
ATOM 1354 C C . THR A 1 178 ? 33.923 13.899 -5.585 1.00 95.88 178 THR A C 1
ATOM 1356 O O . THR A 1 178 ? 33.010 14.309 -4.867 1.00 95.88 178 THR A O 1
ATOM 1359 N N . GLU A 1 179 ? 33.669 13.103 -6.629 1.00 95.12 179 GLU A N 1
ATOM 1360 C CA . GLU A 1 179 ? 32.318 12.599 -6.918 1.00 95.12 179 GLU A CA 1
ATOM 1361 C C . GLU A 1 179 ? 31.977 11.364 -6.086 1.00 95.12 179 GLU A C 1
ATOM 1363 O O . GLU A 1 179 ? 32.763 10.422 -5.986 1.00 95.12 179 GLU A O 1
ATOM 1368 N N . PHE A 1 180 ? 30.771 11.364 -5.521 1.00 97.31 180 PHE A N 1
ATOM 1369 C CA . PHE A 1 180 ? 30.198 10.224 -4.827 1.00 97.31 180 PHE A CA 1
ATOM 1370 C C . PHE A 1 180 ? 29.231 9.474 -5.739 1.00 97.31 180 PHE A C 1
ATOM 1372 O O . PHE A 1 180 ? 28.232 10.025 -6.204 1.00 97.31 180 PHE A O 1
ATOM 1379 N N . ASP A 1 181 ? 29.507 8.191 -5.951 1.00 96.94 181 ASP A N 1
ATOM 1380 C CA . ASP A 1 181 ? 28.684 7.328 -6.785 1.00 96.94 181 ASP A CA 1
ATOM 1381 C C . ASP A 1 181 ? 27.673 6.531 -5.958 1.00 96.94 181 ASP A C 1
ATOM 1383 O O . ASP A 1 181 ? 27.973 5.459 -5.422 1.00 96.94 181 ASP A O 1
ATOM 1387 N N . ALA A 1 182 ? 26.459 7.068 -5.837 1.00 97.62 182 ALA A N 1
ATOM 1388 C CA . ALA A 1 182 ? 25.433 6.460 -4.998 1.00 97.62 182 ALA A CA 1
ATOM 1389 C C . ALA A 1 182 ? 25.009 5.049 -5.463 1.00 97.62 182 ALA A C 1
ATOM 1391 O O . ALA A 1 182 ? 24.947 4.166 -4.602 1.00 97.62 182 ALA A O 1
ATOM 1392 N N . PRO A 1 183 ? 24.764 4.769 -6.763 1.00 97.94 183 PRO A N 1
ATOM 1393 C CA . PRO A 1 183 ? 24.422 3.410 -7.187 1.00 97.94 183 PRO A CA 1
ATOM 1394 C C . PRO A 1 183 ? 25.554 2.392 -6.955 1.00 97.94 183 PRO A C 1
ATOM 1396 O O . PRO A 1 183 ? 25.270 1.274 -6.523 1.00 97.94 183 PRO A O 1
ATOM 1399 N N . ALA A 1 184 ? 26.831 2.767 -7.141 1.00 97.81 184 ALA A N 1
ATOM 1400 C CA . ALA A 1 184 ? 27.965 1.888 -6.814 1.00 97.81 184 ALA A CA 1
ATOM 1401 C C . ALA A 1 184 ? 28.022 1.586 -5.313 1.00 97.81 184 ALA A C 1
ATOM 1403 O O . ALA A 1 184 ? 28.277 0.452 -4.903 1.00 97.81 184 ALA A O 1
ATOM 1404 N N . TYR A 1 185 ? 27.780 2.602 -4.482 1.00 98.31 185 TYR A N 1
ATOM 1405 C CA . TYR A 1 185 ? 27.787 2.431 -3.036 1.00 98.31 185 TYR A CA 1
ATOM 1406 C C . TYR A 1 185 ? 26.626 1.545 -2.555 1.00 98.31 185 TYR A C 1
ATOM 1408 O O . TYR A 1 185 ? 26.835 0.662 -1.725 1.00 98.31 185 TYR A O 1
ATOM 1416 N N . LEU A 1 186 ? 25.427 1.709 -3.127 1.00 98.31 186 LEU A N 1
ATOM 1417 C CA . LEU A 1 186 ? 24.279 0.828 -2.881 1.00 98.31 186 LEU A CA 1
ATOM 1418 C C . LEU A 1 186 ? 24.594 -0.629 -3.243 1.00 98.31 186 LEU A C 1
ATOM 1420 O O . LEU A 1 186 ? 24.346 -1.516 -2.425 1.00 98.31 186 LEU A O 1
ATOM 1424 N N . LEU A 1 187 ? 25.184 -0.868 -4.423 1.00 98.00 187 LEU A N 1
ATOM 1425 C CA . LEU A 1 187 ? 25.634 -2.197 -4.849 1.00 98.00 187 LEU A CA 1
ATOM 1426 C C . LEU A 1 187 ? 26.582 -2.812 -3.815 1.00 98.00 187 LEU A C 1
ATOM 1428 O O . LEU A 1 187 ? 26.346 -3.923 -3.342 1.00 98.00 187 LEU A O 1
ATOM 1432 N N . LYS A 1 188 ? 27.622 -2.073 -3.416 1.00 98.19 188 LYS A N 1
ATOM 1433 C CA . LYS A 1 188 ? 28.590 -2.531 -2.413 1.00 98.19 188 LYS A CA 1
ATOM 1434 C C . LYS A 1 188 ? 27.899 -2.930 -1.104 1.00 98.19 188 LYS A C 1
ATOM 1436 O O . LYS A 1 188 ? 28.093 -4.045 -0.621 1.00 98.19 188 LYS A O 1
ATOM 1441 N N . CYS A 1 189 ? 27.072 -2.048 -0.547 1.00 98.00 189 CYS A N 1
ATOM 1442 C CA . CYS A 1 189 ? 26.415 -2.286 0.737 1.00 98.00 189 CYS A CA 1
ATOM 1443 C C . CYS A 1 189 ? 25.424 -3.458 0.706 1.00 98.00 189 CYS A C 1
ATOM 1445 O O . CYS A 1 189 ? 25.273 -4.148 1.721 1.00 98.00 189 CYS A O 1
ATOM 1447 N N . ALA A 1 190 ? 24.755 -3.679 -0.431 1.00 97.06 190 ALA A N 1
ATOM 1448 C CA . ALA A 1 190 ? 23.874 -4.822 -0.650 1.00 97.06 190 ALA A CA 1
ATOM 1449 C C . ALA A 1 190 ? 24.662 -6.141 -0.691 1.00 97.06 190 ALA A C 1
ATOM 1451 O O . ALA A 1 190 ? 24.313 -7.087 0.016 1.00 97.06 190 ALA A O 1
ATOM 1452 N N . ARG A 1 191 ? 25.774 -6.182 -1.442 1.00 95.50 191 ARG A N 1
ATOM 1453 C CA . ARG A 1 191 ? 26.651 -7.361 -1.548 1.00 95.50 191 ARG A CA 1
ATOM 1454 C C . ARG A 1 191 ? 27.244 -7.772 -0.205 1.00 95.50 191 ARG A C 1
ATOM 1456 O O . ARG A 1 191 ? 27.201 -8.949 0.136 1.00 95.50 191 ARG A O 1
ATOM 1463 N N . GLU A 1 192 ? 27.707 -6.811 0.595 1.00 96.94 192 GLU A N 1
ATOM 1464 C CA . GLU A 1 192 ? 28.217 -7.055 1.957 1.00 96.94 192 GLU A CA 1
ATOM 1465 C C . GLU A 1 192 ? 27.176 -7.700 2.896 1.00 96.94 192 GLU A C 1
ATOM 1467 O O . GLU A 1 192 ? 27.536 -8.248 3.935 1.00 96.94 192 GLU A O 1
ATOM 1472 N N . ARG A 1 193 ? 25.886 -7.647 2.539 1.00 96.12 193 ARG A N 1
ATOM 1473 C CA . ARG A 1 193 ? 24.765 -8.227 3.296 1.00 96.12 193 ARG A CA 1
ATOM 1474 C C . ARG A 1 193 ? 24.091 -9.401 2.583 1.00 96.12 193 ARG A C 1
ATOM 1476 O O . ARG A 1 193 ? 23.052 -9.859 3.047 1.00 96.12 193 ARG A O 1
ATOM 1483 N N . GLY A 1 194 ? 24.656 -9.876 1.470 1.00 96.12 194 GLY A N 1
ATOM 1484 C CA . GLY A 1 194 ? 24.085 -10.974 0.686 1.00 96.12 194 GLY A CA 1
ATOM 1485 C C . GLY A 1 194 ? 22.727 -10.646 0.057 1.00 96.12 194 GLY A C 1
ATOM 1486 O O . GLY A 1 194 ? 21.916 -11.545 -0.139 1.00 96.12 194 GLY A O 1
ATOM 1487 N N . MET A 1 195 ? 22.453 -9.368 -0.218 1.00 97.69 195 MET A N 1
ATOM 1488 C CA . MET A 1 195 ? 21.214 -8.929 -0.860 1.00 97.69 195 MET A CA 1
ATOM 1489 C C . MET A 1 195 ? 21.378 -8.856 -2.380 1.00 97.69 195 MET A C 1
ATOM 1491 O O . MET A 1 195 ? 22.424 -8.431 -2.874 1.00 97.69 195 MET A O 1
ATOM 1495 N N . PHE A 1 196 ? 20.316 -9.201 -3.107 1.00 98.31 196 PHE A N 1
ATOM 1496 C CA . PHE A 1 196 ? 20.248 -9.049 -4.558 1.00 98.31 196 PHE A CA 1
ATOM 1497 C C . PHE A 1 196 ? 19.973 -7.596 -4.950 1.00 98.31 196 PHE A C 1
ATOM 1499 O O . PHE A 1 196 ? 19.314 -6.840 -4.229 1.00 98.31 196 PHE A O 1
ATOM 1506 N N . THR A 1 197 ? 20.449 -7.204 -6.121 1.00 98.25 197 THR A N 1
ATOM 1507 C CA . THR A 1 197 ? 20.380 -5.830 -6.617 1.00 98.25 197 THR A CA 1
ATOM 1508 C C . THR A 1 197 ? 19.837 -5.781 -8.032 1.00 98.25 197 THR A C 1
ATOM 1510 O O . THR A 1 197 ? 20.276 -6.530 -8.900 1.00 98.25 197 THR A O 1
ATOM 1513 N N . TYR A 1 198 ? 18.888 -4.877 -8.262 1.00 98.50 198 TYR A N 1
ATOM 1514 C CA . TYR A 1 198 ? 18.246 -4.709 -9.560 1.00 98.50 198 TYR A CA 1
ATOM 1515 C C . TYR A 1 198 ? 18.309 -3.246 -9.981 1.00 98.50 198 TYR A C 1
ATOM 1517 O O . TYR A 1 198 ? 17.691 -2.388 -9.344 1.00 98.50 198 TYR A O 1
ATOM 1525 N N . GLY A 1 199 ? 19.056 -2.962 -11.043 1.00 98.19 199 GLY A N 1
ATOM 1526 C CA . GLY A 1 199 ? 19.117 -1.631 -11.637 1.00 98.19 199 GLY A CA 1
ATOM 1527 C C . GLY A 1 199 ? 17.845 -1.316 -12.425 1.00 98.19 199 GLY A C 1
ATOM 1528 O O . GLY A 1 199 ? 17.272 -2.205 -13.052 1.00 98.19 199 GLY A O 1
ATOM 1529 N N . VAL A 1 200 ? 17.398 -0.059 -12.427 1.00 98.19 200 VAL A N 1
ATOM 1530 C CA . VAL A 1 200 ? 16.250 0.377 -13.247 1.00 98.19 200 VAL A CA 1
ATOM 1531 C C . VAL A 1 200 ? 16.671 1.450 -14.232 1.00 98.19 200 VAL A C 1
ATOM 1533 O O . VAL A 1 200 ? 17.090 2.544 -13.836 1.00 98.19 200 VAL A O 1
ATOM 1536 N N . ILE A 1 201 ? 16.533 1.125 -15.515 1.00 96.56 201 ILE A N 1
ATOM 1537 C CA . ILE A 1 201 ? 16.720 2.045 -16.631 1.00 96.56 201 ILE A CA 1
ATOM 1538 C C . ILE A 1 201 ? 15.339 2.581 -17.002 1.00 96.56 201 ILE A C 1
ATOM 1540 O O . ILE A 1 201 ? 14.504 1.873 -17.563 1.00 96.56 201 ILE A O 1
ATOM 1544 N N . ASP A 1 202 ? 15.104 3.843 -16.658 1.00 94.25 202 ASP A N 1
ATOM 1545 C CA . ASP A 1 202 ? 13.906 4.574 -17.050 1.00 94.25 202 ASP A CA 1
ATOM 1546 C C . ASP A 1 202 ? 14.107 5.125 -18.463 1.00 94.25 202 ASP A C 1
ATOM 1548 O O . ASP A 1 202 ? 14.924 6.023 -18.676 1.00 94.25 202 ASP A O 1
ATOM 1552 N N . LEU A 1 203 ? 13.381 4.569 -19.434 1.00 93.00 203 LEU A N 1
ATOM 1553 C CA . LEU A 1 203 ? 13.465 4.995 -20.831 1.00 93.00 203 LEU A CA 1
ATOM 1554 C C . LEU A 1 203 ? 12.811 6.360 -21.052 1.00 93.00 203 LEU A C 1
ATOM 1556 O O . LEU A 1 203 ? 13.114 7.031 -22.039 1.00 93.00 203 LEU A O 1
ATOM 1560 N N . ARG A 1 204 ? 11.945 6.794 -20.124 1.00 89.94 204 ARG A N 1
ATOM 1561 C CA . ARG A 1 204 ? 11.273 8.099 -20.140 1.00 89.94 204 ARG A CA 1
ATOM 1562 C C . ARG A 1 204 ? 10.564 8.425 -21.450 1.00 89.94 204 ARG A C 1
ATOM 1564 O O . ARG A 1 204 ? 10.371 9.601 -21.744 1.00 89.94 204 ARG A O 1
ATOM 1571 N N . VAL A 1 205 ? 10.133 7.431 -22.227 1.00 90.88 205 VAL A N 1
ATOM 1572 C CA . VAL A 1 205 ? 9.398 7.670 -23.486 1.00 90.88 205 VAL A CA 1
ATOM 1573 C C . VAL A 1 205 ? 8.085 8.421 -23.209 1.00 90.88 205 VAL A C 1
ATOM 1575 O O . VAL A 1 205 ? 7.590 9.192 -24.028 1.00 90.88 205 VAL A O 1
ATOM 1578 N N . ASN A 1 206 ? 7.559 8.278 -21.992 1.00 87.62 206 ASN A N 1
ATOM 1579 C CA . ASN A 1 206 ? 6.405 9.009 -21.488 1.00 87.62 206 ASN A CA 1
ATOM 1580 C C . ASN A 1 206 ? 6.690 10.459 -21.041 1.00 87.62 206 ASN A C 1
ATOM 1582 O O . ASN A 1 206 ? 5.751 11.191 -20.722 1.00 87.62 206 ASN A O 1
ATOM 1586 N N . ALA A 1 207 ? 7.948 10.898 -20.989 1.00 88.56 207 ALA A N 1
ATOM 1587 C CA . ALA A 1 207 ? 8.312 12.235 -20.540 1.00 88.56 207 ALA A CA 1
ATOM 1588 C C . ALA A 1 207 ? 8.353 13.228 -21.708 1.00 88.56 207 ALA A C 1
ATOM 1590 O O . ALA A 1 207 ? 8.784 12.912 -22.812 1.00 88.56 207 ALA A O 1
ATOM 1591 N N . LYS A 1 208 ? 7.970 14.481 -21.441 1.00 81.75 208 LYS A N 1
ATOM 1592 C CA . LYS A 1 208 ? 7.977 15.565 -22.440 1.00 81.75 208 LYS A CA 1
ATOM 1593 C C . LYS A 1 208 ? 9.370 15.828 -23.040 1.00 81.75 208 LYS A C 1
ATOM 1595 O O . LYS A 1 208 ? 9.474 16.264 -24.180 1.00 81.75 208 LYS A O 1
ATOM 1600 N N . ASP A 1 209 ? 10.410 15.630 -22.241 1.00 83.12 209 ASP A N 1
ATOM 1601 C CA . ASP A 1 209 ? 11.832 15.772 -22.568 1.00 83.12 209 ASP A CA 1
ATOM 1602 C C . ASP A 1 209 ? 12.531 14.409 -22.733 1.00 83.12 209 ASP A C 1
ATOM 1604 O O . ASP A 1 209 ? 13.758 14.333 -22.690 1.00 83.12 209 ASP A O 1
ATOM 1608 N N . GLY A 1 210 ? 11.755 13.330 -22.859 1.00 86.88 210 GLY A N 1
ATOM 1609 C CA . GLY A 1 210 ? 12.259 11.982 -23.084 1.00 86.88 210 GLY A CA 1
ATOM 1610 C C . GLY A 1 210 ? 12.846 11.792 -24.479 1.00 86.88 210 GLY A C 1
ATOM 1611 O O . GLY A 1 210 ? 12.556 12.546 -25.409 1.00 86.88 210 GLY A O 1
ATOM 1612 N N . ASN A 1 211 ? 13.663 10.752 -24.628 1.00 92.00 211 ASN A N 1
ATOM 1613 C CA . ASN A 1 211 ? 14.175 10.357 -25.935 1.00 92.00 211 ASN A CA 1
ATOM 1614 C C . ASN A 1 211 ? 13.064 9.665 -26.730 1.00 92.00 211 ASN A C 1
ATOM 1616 O O . ASN A 1 211 ? 12.454 8.717 -26.241 1.00 92.00 211 ASN A O 1
ATOM 1620 N N . ASP A 1 212 ? 12.824 10.121 -27.959 1.00 94.94 212 ASP A N 1
ATOM 1621 C CA . ASP A 1 212 ? 11.824 9.529 -28.847 1.00 94.94 212 ASP A CA 1
ATOM 1622 C C . ASP A 1 212 ? 12.423 8.320 -29.597 1.00 94.94 212 ASP A C 1
ATOM 1624 O O . ASP A 1 212 ? 13.252 8.524 -30.495 1.00 94.94 212 ASP A O 1
ATOM 1628 N N . PRO A 1 213 ? 12.011 7.073 -29.284 1.00 95.88 213 PRO A N 1
ATOM 1629 C CA . PRO A 1 213 ? 12.555 5.871 -29.917 1.00 95.88 213 PRO A CA 1
ATOM 1630 C C . PRO A 1 213 ? 12.230 5.779 -31.413 1.00 95.88 213 PRO A C 1
ATOM 1632 O O . PRO A 1 213 ? 12.859 5.003 -32.125 1.00 95.88 213 PRO A O 1
ATOM 1635 N N . SER A 1 214 ? 11.276 6.571 -31.913 1.00 95.69 214 SER A N 1
ATOM 1636 C CA . SER A 1 214 ? 10.972 6.638 -33.346 1.00 95.69 214 SER A CA 1
ATOM 1637 C C . SER A 1 214 ? 11.972 7.466 -34.157 1.00 95.69 214 SER A C 1
ATOM 1639 O O . SER A 1 214 ? 11.895 7.498 -35.383 1.00 95.69 214 SER A O 1
ATOM 1641 N N . THR A 1 215 ? 12.923 8.128 -33.492 1.00 95.94 215 THR A N 1
ATOM 1642 C CA . THR A 1 215 ? 14.025 8.860 -34.125 1.00 95.94 215 THR A CA 1
ATOM 1643 C C . THR A 1 215 ? 15.345 8.121 -33.923 1.00 95.94 215 THR A C 1
ATOM 1645 O O . THR A 1 215 ? 15.572 7.528 -32.869 1.00 95.94 215 THR A O 1
ATOM 1648 N N . ALA A 1 216 ? 16.249 8.194 -34.906 1.00 94.31 216 ALA A N 1
ATOM 1649 C CA . ALA A 1 216 ? 17.564 7.556 -34.808 1.00 94.31 216 ALA A CA 1
ATOM 1650 C C . ALA A 1 216 ? 18.372 8.059 -33.595 1.00 94.31 216 ALA A C 1
ATOM 1652 O O . ALA A 1 216 ? 18.947 7.253 -32.866 1.00 94.31 216 ALA A O 1
ATOM 1653 N N . ASP A 1 217 ? 18.358 9.373 -33.344 1.00 94.50 217 ASP A N 1
ATOM 1654 C CA . ASP A 1 217 ? 19.068 9.988 -32.216 1.00 94.50 217 ASP A CA 1
ATOM 1655 C C . ASP A 1 217 ? 18.475 9.562 -30.868 1.00 94.50 217 ASP A C 1
ATOM 1657 O O . ASP A 1 217 ? 19.215 9.212 -29.947 1.00 94.50 217 ASP A O 1
ATOM 1661 N N . GLY A 1 218 ? 17.142 9.539 -30.753 1.00 95.00 218 GLY A N 1
ATOM 1662 C CA . GLY A 1 218 ? 16.468 9.103 -29.533 1.00 95.00 218 GLY A CA 1
ATOM 1663 C C . GLY A 1 218 ? 16.738 7.630 -29.229 1.00 95.00 218 GLY A C 1
ATOM 1664 O O . GLY A 1 218 ? 17.163 7.306 -28.120 1.00 95.00 218 GLY A O 1
ATOM 1665 N N . ALA A 1 219 ? 16.596 6.745 -30.220 1.00 95.75 219 ALA A N 1
ATOM 1666 C CA . ALA A 1 219 ? 16.924 5.327 -30.074 1.00 95.75 219 ALA A CA 1
ATOM 1667 C C . ALA A 1 219 ? 18.406 5.104 -29.707 1.00 95.75 219 ALA A C 1
ATOM 1669 O O . ALA A 1 219 ? 18.717 4.313 -28.812 1.00 95.75 219 ALA A O 1
ATOM 1670 N N . ALA A 1 220 ? 19.330 5.837 -30.340 1.00 95.69 220 ALA A N 1
ATOM 1671 C CA . ALA A 1 220 ? 20.754 5.765 -30.023 1.00 95.69 220 ALA A CA 1
ATOM 1672 C C . ALA A 1 220 ? 21.056 6.227 -28.589 1.00 95.69 220 ALA A C 1
ATOM 1674 O O . ALA A 1 220 ? 21.854 5.589 -27.899 1.00 95.69 220 ALA A O 1
ATOM 1675 N N . MET A 1 221 ? 20.401 7.290 -28.114 1.00 93.38 221 MET A N 1
ATOM 1676 C CA . MET A 1 221 ? 20.570 7.780 -26.746 1.00 93.38 221 MET A CA 1
ATOM 1677 C C . MET A 1 221 ? 20.038 6.782 -25.710 1.00 93.38 221 MET A C 1
ATOM 1679 O O . MET A 1 221 ? 20.717 6.530 -24.714 1.00 93.38 221 MET A O 1
ATOM 1683 N N . LEU A 1 222 ? 18.879 6.155 -25.954 1.00 94.94 222 LEU A N 1
ATOM 1684 C CA . LEU A 1 222 ? 18.348 5.090 -25.090 1.00 94.94 222 LEU A CA 1
ATOM 1685 C C . LEU A 1 222 ? 19.330 3.914 -24.972 1.00 94.94 222 LEU A C 1
ATOM 1687 O O . LEU A 1 222 ? 19.653 3.486 -23.861 1.00 94.94 222 LEU A O 1
ATOM 1691 N N . ARG A 1 223 ? 19.875 3.447 -26.104 1.00 95.31 223 ARG A N 1
ATOM 1692 C CA . ARG A 1 223 ? 20.893 2.385 -26.133 1.00 95.31 223 ARG A CA 1
ATOM 1693 C C . ARG A 1 223 ? 22.156 2.785 -25.371 1.00 95.31 223 ARG A C 1
ATOM 1695 O O . ARG A 1 223 ? 22.691 1.993 -24.601 1.00 95.31 223 ARG A O 1
ATOM 1702 N N . LYS A 1 224 ? 22.615 4.026 -25.552 1.00 93.88 224 LYS A N 1
ATOM 1703 C CA . LYS A 1 224 ? 23.803 4.568 -24.884 1.00 93.88 224 LYS A CA 1
ATOM 1704 C C . LYS A 1 224 ? 23.635 4.623 -23.362 1.00 93.88 224 LYS A C 1
ATOM 1706 O O . LYS A 1 224 ? 24.551 4.232 -22.646 1.00 93.88 224 LYS A O 1
ATOM 1711 N N . MET A 1 225 ? 22.472 5.058 -22.866 1.00 93.06 225 MET A N 1
ATOM 1712 C CA . MET A 1 225 ? 22.173 5.057 -21.424 1.00 93.06 225 MET A CA 1
ATOM 1713 C C . MET A 1 225 ? 22.244 3.647 -20.840 1.00 93.06 225 MET A C 1
ATOM 1715 O O . MET A 1 225 ? 22.886 3.439 -19.812 1.00 93.06 225 MET A O 1
ATOM 1719 N N . ALA A 1 226 ? 21.642 2.670 -21.522 1.00 94.38 226 ALA A N 1
ATOM 1720 C CA . ALA A 1 226 ? 21.686 1.282 -21.084 1.00 94.38 226 ALA A CA 1
ATOM 1721 C C . ALA A 1 226 ? 23.106 0.700 -21.100 1.00 94.38 226 ALA A C 1
ATOM 1723 O O . ALA A 1 226 ? 23.511 0.075 -20.122 1.00 94.38 226 ALA A O 1
ATOM 1724 N N . ALA A 1 227 ? 23.872 0.948 -22.169 1.00 94.31 227 ALA A N 1
ATOM 1725 C CA . ALA A 1 227 ? 25.251 0.483 -22.300 1.00 94.31 227 ALA A CA 1
ATOM 1726 C C . ALA A 1 227 ? 26.142 1.002 -21.164 1.00 94.31 227 ALA A C 1
ATOM 1728 O O . ALA A 1 227 ? 26.831 0.219 -20.512 1.00 94.31 227 ALA A O 1
ATOM 1729 N N . GLU A 1 228 ? 26.109 2.311 -20.899 1.00 94.81 228 GLU A N 1
ATOM 1730 C CA . GLU A 1 228 ? 26.943 2.914 -19.855 1.00 94.81 228 GLU A CA 1
ATOM 1731 C C . GLU A 1 228 ? 26.547 2.443 -18.457 1.00 94.81 228 GLU A C 1
ATOM 1733 O O . GLU A 1 228 ? 27.420 2.130 -17.649 1.00 94.81 228 GLU A O 1
ATOM 1738 N N . ALA A 1 229 ? 25.248 2.346 -18.167 1.00 95.00 229 ALA A N 1
ATOM 1739 C CA . ALA A 1 229 ? 24.782 1.866 -16.872 1.00 95.00 229 ALA A CA 1
ATOM 1740 C C . ALA A 1 229 ? 25.152 0.387 -16.643 1.00 95.00 229 ALA A C 1
ATOM 1742 O O . ALA A 1 229 ? 25.709 0.051 -15.595 1.00 95.00 229 ALA A O 1
ATOM 1743 N N . ALA A 1 230 ? 24.895 -0.484 -17.625 1.00 95.38 230 ALA A N 1
ATOM 1744 C CA . ALA A 1 230 ? 25.155 -1.921 -17.527 1.00 95.38 230 ALA A CA 1
ATOM 1745 C C . ALA A 1 230 ? 26.650 -2.251 -17.441 1.00 95.38 230 ALA A C 1
ATOM 1747 O O . ALA A 1 230 ? 27.039 -3.098 -16.642 1.00 95.38 230 ALA A O 1
ATOM 1748 N N . ALA A 1 231 ? 27.502 -1.551 -18.199 1.00 94.75 231 ALA A N 1
ATOM 1749 C CA . ALA A 1 231 ? 28.953 -1.739 -18.138 1.00 94.75 231 ALA A CA 1
ATOM 1750 C C . ALA A 1 231 ? 29.553 -1.318 -16.786 1.00 94.75 231 ALA A C 1
ATOM 1752 O O . ALA A 1 231 ? 30.634 -1.770 -16.408 1.00 94.75 231 ALA A O 1
ATOM 1753 N N . ARG A 1 232 ? 28.865 -0.434 -16.058 1.00 94.81 232 ARG A N 1
ATOM 1754 C CA . ARG A 1 232 ? 29.380 0.179 -14.836 1.00 94.81 232 ARG A CA 1
ATOM 1755 C C . ARG A 1 232 ? 28.964 -0.542 -13.561 1.00 94.81 232 ARG A C 1
ATOM 1757 O O . ARG A 1 232 ? 29.702 -0.503 -12.577 1.00 94.81 232 ARG A O 1
ATOM 1764 N N . TYR A 1 233 ? 27.796 -1.180 -13.561 1.00 96.19 233 TYR A N 1
ATOM 1765 C CA . TYR A 1 233 ? 27.238 -1.816 -12.371 1.00 96.19 233 TYR A CA 1
ATOM 1766 C C . TYR A 1 233 ? 26.944 -3.295 -12.601 1.00 96.19 233 TYR A C 1
ATOM 1768 O O . TYR A 1 233 ? 26.065 -3.659 -13.379 1.00 96.19 233 TYR A O 1
ATOM 1776 N N . SER A 1 234 ? 27.613 -4.150 -11.827 1.00 94.38 234 SER A N 1
ATOM 1777 C CA . SER A 1 234 ? 27.353 -5.591 -11.752 1.00 94.38 234 SER A CA 1
ATOM 1778 C C . SER A 1 234 ? 26.174 -5.914 -10.824 1.00 94.38 234 SER A C 1
ATOM 1780 O O . SER A 1 234 ? 26.283 -6.691 -9.864 1.00 94.38 234 SER A O 1
ATOM 1782 N N . PHE A 1 235 ? 25.033 -5.277 -11.096 1.00 97.56 235 PHE A N 1
ATOM 1783 C CA . PHE A 1 235 ? 23.761 -5.671 -10.498 1.00 97.56 235 PHE A CA 1
ATOM 1784 C C . PHE A 1 235 ? 23.397 -7.102 -10.911 1.00 97.56 235 PHE A C 1
ATOM 1786 O O . PHE A 1 235 ? 23.873 -7.607 -11.923 1.00 97.56 235 PHE A O 1
ATOM 1793 N N . ASP A 1 236 ? 22.560 -7.762 -10.118 1.00 97.12 236 ASP A N 1
ATOM 1794 C CA . ASP A 1 236 ? 22.087 -9.118 -10.413 1.00 97.12 236 ASP A CA 1
ATOM 1795 C C . ASP A 1 236 ? 21.057 -9.137 -11.548 1.00 97.12 236 ASP A C 1
ATOM 1797 O O . ASP A 1 236 ? 20.960 -10.099 -12.312 1.00 97.12 236 ASP A O 1
ATOM 1801 N N . GLY A 1 237 ? 20.315 -8.038 -11.687 1.00 97.38 237 GLY A N 1
ATOM 1802 C CA . GLY A 1 237 ? 19.398 -7.838 -12.792 1.00 97.38 237 GLY A CA 1
ATOM 1803 C C . GLY A 1 237 ? 19.188 -6.378 -13.170 1.00 97.38 237 GLY A C 1
ATOM 1804 O O . GLY A 1 237 ? 19.578 -5.451 -12.456 1.00 97.38 237 GLY A O 1
ATOM 1805 N N . TRP A 1 238 ? 18.535 -6.186 -14.309 1.00 98.31 238 TRP A N 1
ATOM 1806 C CA . TRP A 1 238 ? 18.152 -4.890 -14.854 1.00 98.31 238 TRP A CA 1
ATOM 1807 C C . TRP A 1 238 ? 16.675 -4.890 -15.217 1.00 98.31 238 TRP A C 1
ATOM 1809 O O . TRP A 1 238 ? 16.151 -5.892 -15.690 1.00 98.31 238 TRP A O 1
ATOM 1819 N N . MET A 1 239 ? 16.002 -3.761 -15.021 1.00 98.19 239 MET A N 1
ATOM 1820 C CA . MET A 1 239 ? 14.616 -3.573 -15.434 1.00 98.19 239 MET A CA 1
ATOM 1821 C C . MET A 1 239 ? 14.480 -2.379 -16.368 1.00 98.19 239 MET A C 1
ATOM 1823 O O . MET A 1 239 ? 15.0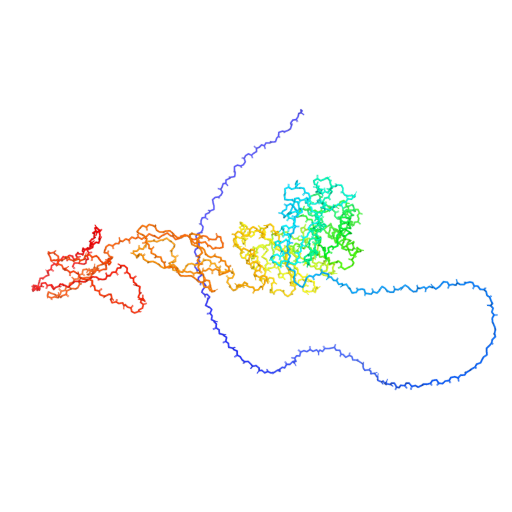46 -1.314 -16.104 1.00 98.19 239 MET A O 1
ATOM 1827 N N . LEU A 1 240 ? 13.700 -2.561 -17.431 1.00 97.88 240 LEU A N 1
ATOM 1828 C CA . LEU A 1 240 ? 13.307 -1.489 -18.342 1.00 97.88 240 LEU A CA 1
ATOM 1829 C C . LEU A 1 240 ? 11.968 -0.914 -17.879 1.00 97.88 240 LEU A C 1
ATOM 1831 O O . LEU A 1 240 ? 10.977 -1.640 -17.787 1.00 97.88 240 LEU A O 1
ATOM 1835 N N . GLU A 1 241 ? 11.944 0.389 -17.606 1.00 96.12 241 GLU A N 1
ATOM 1836 C CA . GLU A 1 241 ? 10.749 1.125 -17.191 1.00 96.12 241 GLU A CA 1
ATOM 1837 C C . GLU A 1 241 ? 10.332 2.162 -18.244 1.00 96.12 241 GLU A C 1
ATOM 1839 O O . GLU A 1 241 ? 11.165 2.701 -18.972 1.00 96.12 241 GLU A O 1
ATOM 1844 N N . ASN A 1 242 ? 9.031 2.463 -18.289 1.00 95.00 242 ASN A N 1
ATOM 1845 C CA . ASN A 1 242 ? 8.425 3.517 -19.108 1.00 95.00 242 ASN A CA 1
ATOM 1846 C C . ASN A 1 242 ? 8.797 3.445 -20.605 1.00 95.00 242 ASN A C 1
ATOM 1848 O O . ASN A 1 242 ? 9.212 4.457 -21.181 1.00 95.00 242 ASN A O 1
ATOM 1852 N N . PRO A 1 243 ? 8.641 2.276 -21.260 1.00 94.56 243 PRO A N 1
ATOM 1853 C CA . PRO A 1 243 ? 8.967 2.133 -22.676 1.00 94.56 243 PRO A CA 1
ATOM 1854 C C . PRO A 1 243 ? 7.946 2.803 -23.612 1.00 94.56 243 PRO A C 1
ATOM 1856 O O . PRO A 1 243 ? 8.269 3.061 -24.765 1.00 94.56 243 PRO A O 1
ATOM 1859 N N . GLY A 1 244 ? 6.719 3.066 -23.146 1.00 95.38 244 GLY A N 1
ATOM 1860 C CA . GLY A 1 244 ? 5.644 3.663 -23.946 1.00 95.38 244 GLY A CA 1
ATOM 1861 C C . GLY A 1 244 ? 5.500 5.177 -23.776 1.00 95.38 244 GLY A C 1
ATOM 1862 O O . GLY A 1 244 ? 5.982 5.759 -22.803 1.00 95.38 244 GLY A O 1
ATOM 1863 N N . TYR A 1 245 ? 4.790 5.815 -24.707 1.00 95.44 245 TYR A N 1
ATOM 1864 C CA . TYR A 1 245 ? 4.458 7.245 -24.655 1.00 95.44 245 TYR A CA 1
ATOM 1865 C C . TYR A 1 245 ? 3.419 7.560 -23.563 1.00 95.44 245 TYR A C 1
ATOM 1867 O O . TYR A 1 245 ? 2.639 6.707 -23.147 1.00 95.44 245 TYR A O 1
ATOM 1875 N N . ALA A 1 246 ? 3.366 8.807 -23.091 1.00 91.62 246 ALA A N 1
ATOM 1876 C CA . ALA A 1 246 ? 2.284 9.251 -22.211 1.00 91.62 246 ALA A CA 1
ATOM 1877 C C . ALA A 1 246 ? 0.992 9.451 -23.011 1.00 91.62 246 ALA A C 1
ATOM 1879 O O . ALA A 1 246 ? 1.050 9.890 -24.159 1.00 91.62 246 ALA A O 1
ATOM 1880 N N . ALA A 1 247 ? -0.166 9.236 -22.379 1.00 88.75 247 ALA A N 1
ATOM 1881 C CA . ALA A 1 247 ? -1.471 9.380 -23.024 1.00 88.75 247 ALA A CA 1
ATOM 1882 C C . ALA A 1 247 ? -1.602 10.697 -23.812 1.00 88.75 247 ALA A C 1
ATOM 1884 O O . ALA A 1 247 ? -1.319 11.784 -23.299 1.00 88.75 247 ALA A O 1
ATOM 1885 N N . GLY A 1 248 ? -2.029 10.582 -25.071 1.00 87.94 248 GLY A N 1
ATOM 1886 C CA . GLY A 1 248 ? -2.166 11.709 -25.996 1.00 87.94 248 GLY A CA 1
ATOM 1887 C C . GLY A 1 248 ? -0.859 12.211 -26.625 1.00 87.94 248 GLY A C 1
ATOM 1888 O O . GLY A 1 248 ? -0.899 13.206 -27.347 1.00 87.94 248 GLY A O 1
ATOM 1889 N N . ASN A 1 249 ? 0.276 11.553 -26.378 1.00 88.06 249 ASN A N 1
ATOM 1890 C CA . ASN A 1 249 ? 1.552 11.818 -27.047 1.00 88.06 249 ASN A CA 1
ATOM 1891 C C . ASN A 1 249 ? 1.896 10.682 -28.025 1.00 88.06 249 ASN A C 1
ATOM 1893 O O . ASN A 1 249 ? 1.237 9.646 -28.055 1.00 88.06 249 ASN A O 1
ATOM 1897 N N . GLY A 1 250 ? 2.927 10.892 -28.840 1.00 89.69 250 GLY A N 1
ATOM 1898 C CA . GLY A 1 250 ? 3.423 9.910 -29.798 1.00 89.69 250 GLY A CA 1
ATOM 1899 C C . GLY A 1 250 ? 4.793 10.316 -30.330 1.00 89.69 250 GLY A C 1
ATOM 1900 O O . GLY A 1 250 ? 5.376 11.296 -29.866 1.00 89.69 250 GLY A O 1
ATOM 1901 N N . GLY A 1 251 ? 5.292 9.563 -31.305 1.00 91.56 251 GLY A N 1
ATOM 1902 C CA . GLY A 1 251 ? 6.603 9.795 -31.908 1.00 91.56 251 GLY A CA 1
ATOM 1903 C C . GLY A 1 251 ? 6.603 10.746 -33.107 1.00 91.56 251 GLY A C 1
ATOM 1904 O O . GLY A 1 251 ? 5.642 11.463 -33.402 1.00 91.56 251 GLY A O 1
ATOM 1905 N N . SER A 1 252 ? 7.705 10.728 -33.847 1.00 94.31 252 SER A N 1
ATOM 1906 C CA . SER A 1 252 ? 7.943 11.572 -35.011 1.00 94.31 252 SER A CA 1
ATOM 1907 C C . SER A 1 252 ? 7.147 11.115 -36.236 1.00 94.31 252 SER A C 1
ATOM 1909 O O . SER A 1 252 ? 7.555 10.233 -36.993 1.00 94.31 252 SER A O 1
ATOM 1911 N N . PHE A 1 253 ? 6.041 11.808 -36.521 1.00 94.62 253 PHE A N 1
ATOM 1912 C CA . PHE A 1 253 ? 5.303 11.626 -37.780 1.00 94.62 253 PHE A CA 1
ATOM 1913 C C . PHE A 1 253 ? 6.167 11.925 -39.015 1.00 94.62 253 PHE A C 1
ATOM 1915 O O . PHE A 1 253 ? 6.007 11.310 -40.068 1.00 94.62 253 PHE A O 1
ATOM 1922 N N . SER A 1 254 ? 7.114 12.860 -38.891 1.00 96.12 254 SER A N 1
ATOM 1923 C CA . SER A 1 254 ? 8.041 13.160 -39.981 1.00 96.12 254 SER A CA 1
ATOM 1924 C C . SER A 1 254 ? 8.962 11.982 -40.294 1.00 96.12 254 SER A C 1
ATOM 1926 O O . SER A 1 254 ? 9.267 11.756 -41.461 1.00 96.12 254 SER A O 1
ATOM 1928 N N . GLU A 1 255 ? 9.367 11.218 -39.278 1.00 95.81 255 GLU A N 1
ATOM 1929 C CA . GLU A 1 255 ? 10.229 10.054 -39.462 1.00 95.81 255 GLU A CA 1
ATOM 1930 C C . GLU A 1 255 ? 9.449 8.863 -40.014 1.00 95.81 255 GLU A C 1
ATOM 1932 O O . GLU A 1 255 ? 9.918 8.204 -40.942 1.00 95.81 255 GLU A O 1
ATOM 1937 N N . TYR A 1 256 ? 8.205 8.680 -39.562 1.00 96.38 256 TYR A N 1
ATOM 1938 C CA . TYR A 1 256 ? 7.257 7.742 -40.168 1.00 96.38 256 TYR A CA 1
ATOM 1939 C C . TYR A 1 256 ? 7.123 7.955 -41.683 1.00 96.38 256 TYR A C 1
ATOM 1941 O O . TYR A 1 256 ? 7.275 7.016 -42.464 1.00 96.38 256 TYR A O 1
ATOM 1949 N N . MET A 1 257 ? 6.891 9.201 -42.111 1.00 96.62 257 MET A N 1
ATOM 1950 C CA . MET A 1 257 ? 6.710 9.530 -43.529 1.00 96.62 257 MET A CA 1
ATOM 1951 C C . MET A 1 257 ? 7.960 9.276 -44.379 1.00 96.62 257 MET A C 1
ATOM 1953 O O . MET A 1 257 ? 7.833 9.078 -45.587 1.00 96.62 257 MET A O 1
ATOM 1957 N N . LYS A 1 258 ? 9.154 9.294 -43.774 1.00 94.44 258 LYS A N 1
ATOM 1958 C CA . LYS A 1 258 ? 10.421 9.032 -44.470 1.00 94.44 258 LYS A CA 1
ATOM 1959 C C . LYS A 1 258 ? 10.757 7.548 -44.548 1.00 94.44 258 LYS A C 1
ATOM 1961 O O . LYS A 1 258 ? 11.250 7.103 -45.577 1.00 94.44 258 LYS A O 1
ATOM 1966 N N . THR A 1 259 ? 10.553 6.814 -43.457 1.00 91.25 259 THR A N 1
ATOM 1967 C CA . THR A 1 259 ? 11.121 5.468 -43.282 1.00 91.25 259 THR A CA 1
ATOM 1968 C C . THR A 1 259 ? 10.139 4.364 -43.637 1.00 91.25 259 THR A C 1
ATOM 1970 O O . THR A 1 259 ? 10.524 3.395 -44.286 1.00 91.25 259 THR A O 1
ATOM 1973 N N . MET A 1 260 ? 8.871 4.503 -43.244 1.00 89.75 260 MET A N 1
ATOM 1974 C CA . MET A 1 260 ? 7.861 3.454 -43.403 1.00 89.75 260 MET A CA 1
ATOM 1975 C C . MET A 1 260 ? 6.476 4.019 -43.774 1.00 89.75 260 MET A C 1
ATOM 1977 O O . MET A 1 260 ? 5.480 3.677 -43.130 1.00 89.75 260 MET A O 1
ATOM 1981 N N . PRO A 1 261 ? 6.346 4.877 -44.810 1.00 85.56 261 PRO A N 1
ATOM 1982 C CA . PRO A 1 261 ? 5.035 5.376 -45.204 1.00 85.56 261 PRO A CA 1
ATOM 1983 C C . PRO A 1 261 ? 4.150 4.215 -45.689 1.00 85.56 261 PRO A C 1
ATOM 1985 O O . PRO A 1 261 ? 4.512 3.485 -46.609 1.00 85.56 261 PRO A O 1
ATOM 1988 N N . GLY A 1 262 ? 2.971 4.053 -45.082 1.00 89.88 262 GLY A N 1
ATOM 1989 C CA . GLY A 1 262 ? 1.957 3.080 -45.515 1.00 89.88 262 GLY A CA 1
ATOM 1990 C C . GLY A 1 262 ? 1.687 1.923 -44.551 1.00 89.88 262 GLY A C 1
ATOM 1991 O O . GLY A 1 262 ? 0.666 1.259 -44.705 1.00 89.88 262 GLY A O 1
ATOM 1992 N N . ILE A 1 263 ? 2.517 1.718 -43.520 1.00 92.81 263 ILE A N 1
ATOM 1993 C CA . ILE A 1 263 ? 2.257 0.688 -42.490 1.00 92.81 263 ILE A CA 1
ATOM 1994 C C . ILE A 1 263 ? 1.239 1.134 -41.424 1.00 92.81 263 ILE A C 1
ATOM 1996 O O . ILE A 1 263 ? 0.764 0.315 -40.639 1.00 92.81 263 ILE A O 1
ATOM 2000 N N . GLY A 1 264 ? 0.889 2.426 -41.413 1.00 95.88 264 GLY A N 1
ATOM 2001 C CA . GLY A 1 264 ? 0.071 3.066 -40.385 1.00 95.88 264 GLY A CA 1
ATOM 2002 C C . GLY A 1 264 ? 0.925 3.628 -39.246 1.00 95.88 264 GLY A C 1
ATOM 2003 O O . GLY A 1 264 ? 1.853 2.978 -38.770 1.00 95.88 264 GLY A O 1
ATOM 2004 N N . PHE A 1 265 ? 0.609 4.846 -38.800 1.00 95.62 265 PHE A N 1
ATOM 2005 C CA . PHE A 1 265 ? 1.434 5.564 -37.825 1.00 95.62 265 PHE A CA 1
ATOM 2006 C C . PHE A 1 265 ? 1.506 4.846 -36.468 1.00 95.62 265 PHE A C 1
ATOM 2008 O O . PHE A 1 265 ? 2.592 4.665 -35.932 1.00 95.62 265 PHE A O 1
ATOM 2015 N N . ASP A 1 266 ? 0.388 4.326 -35.964 1.00 95.25 266 ASP A N 1
ATOM 2016 C CA . ASP A 1 266 ? 0.363 3.589 -34.693 1.00 95.25 266 ASP A CA 1
ATOM 2017 C C . ASP A 1 266 ? 1.232 2.326 -34.734 1.00 95.25 266 ASP A C 1
ATOM 2019 O O . ASP A 1 266 ? 1.874 1.967 -33.748 1.00 95.25 266 ASP A O 1
ATOM 2023 N N . ARG A 1 267 ? 1.263 1.640 -35.886 1.00 95.31 267 ARG A N 1
ATOM 2024 C CA . ARG A 1 267 ? 2.114 0.463 -36.082 1.00 95.31 267 ARG A CA 1
ATOM 2025 C C . ARG A 1 267 ? 3.587 0.856 -36.103 1.00 95.31 267 ARG A C 1
ATOM 2027 O O . ARG A 1 267 ? 4.378 0.189 -35.449 1.00 95.31 267 ARG A O 1
ATOM 2034 N N . PHE A 1 268 ? 3.925 1.948 -36.787 1.00 96.88 268 PHE A N 1
ATOM 2035 C CA . PHE A 1 268 ? 5.272 2.513 -36.769 1.00 96.88 268 PHE A CA 1
ATOM 2036 C C . PHE A 1 268 ? 5.739 2.815 -35.338 1.00 96.88 268 PHE A C 1
ATOM 2038 O O . PHE A 1 268 ? 6.817 2.374 -34.957 1.00 96.88 268 PHE A O 1
ATOM 2045 N N . LEU A 1 269 ? 4.909 3.471 -34.518 1.00 96.56 269 LEU A N 1
ATOM 2046 C CA . LEU A 1 269 ? 5.248 3.756 -33.118 1.00 96.56 269 LEU A CA 1
ATOM 2047 C C . LEU A 1 269 ? 5.497 2.477 -32.306 1.00 96.56 269 LEU A C 1
ATOM 2049 O O . LEU A 1 269 ? 6.498 2.392 -31.592 1.00 96.56 269 LEU A O 1
ATOM 2053 N N . ARG A 1 270 ? 4.630 1.464 -32.455 1.00 96.62 270 ARG A N 1
ATOM 2054 C CA . ARG A 1 270 ? 4.797 0.160 -31.788 1.00 96.62 270 ARG A CA 1
ATOM 2055 C C . ARG A 1 270 ? 6.090 -0.547 -32.191 1.00 96.62 270 ARG A C 1
ATOM 2057 O O . ARG A 1 270 ? 6.796 -1.075 -31.329 1.00 96.62 270 ARG A O 1
ATOM 2064 N N . GLU A 1 271 ? 6.408 -0.559 -33.483 1.00 95.81 271 GLU A N 1
ATOM 2065 C CA . GLU A 1 271 ? 7.636 -1.172 -33.999 1.00 95.81 271 GLU A CA 1
ATOM 2066 C C . GLU A 1 271 ? 8.879 -0.407 -33.518 1.00 95.81 271 GLU A C 1
ATOM 2068 O O . GLU A 1 271 ? 9.823 -1.037 -33.050 1.00 95.81 271 GLU A O 1
ATOM 2073 N N . SER A 1 272 ? 8.861 0.933 -33.516 1.00 96.50 272 SER A N 1
ATOM 2074 C CA . SER A 1 272 ? 9.966 1.749 -32.990 1.00 96.50 272 SER A CA 1
ATOM 2075 C C . SER A 1 272 ? 10.258 1.475 -31.514 1.00 96.50 272 SER A C 1
ATOM 2077 O O . SER A 1 272 ? 11.416 1.293 -31.141 1.00 96.50 272 SER A O 1
ATOM 2079 N N . ILE A 1 273 ? 9.222 1.402 -30.671 1.00 97.12 273 ILE A N 1
ATOM 2080 C CA . ILE A 1 273 ? 9.392 1.078 -29.248 1.00 97.12 273 ILE A CA 1
ATOM 2081 C C . ILE A 1 273 ? 9.935 -0.348 -29.083 1.00 97.12 273 ILE A C 1
ATOM 2083 O O . ILE A 1 273 ? 10.858 -0.565 -28.299 1.00 97.12 273 ILE A O 1
ATOM 2087 N N . THR A 1 274 ? 9.391 -1.315 -29.826 1.00 97.75 274 THR A N 1
ATOM 2088 C CA . THR A 1 274 ? 9.808 -2.725 -29.739 1.00 97.75 274 THR A CA 1
ATOM 2089 C C . THR A 1 274 ? 11.270 -2.912 -30.146 1.00 97.75 274 THR A C 1
ATOM 2091 O O . THR A 1 274 ? 12.013 -3.609 -29.455 1.00 97.75 274 THR A O 1
ATOM 2094 N N . VAL A 1 275 ? 11.711 -2.249 -31.221 1.00 97.38 275 VAL A N 1
ATOM 2095 C CA . VAL A 1 275 ? 13.117 -2.260 -31.651 1.00 97.38 275 VAL A CA 1
ATOM 2096 C C . VAL A 1 275 ? 14.009 -1.630 -30.583 1.00 97.38 275 VAL A C 1
ATOM 2098 O O . VAL A 1 275 ? 14.997 -2.241 -30.187 1.00 97.38 275 VAL A O 1
ATOM 2101 N N . ALA A 1 276 ? 13.638 -0.463 -30.045 1.00 97.50 276 ALA A N 1
ATOM 2102 C CA . ALA A 1 276 ? 14.421 0.187 -28.996 1.00 97.50 276 ALA A CA 1
ATOM 2103 C C . ALA A 1 276 ? 14.550 -0.688 -27.734 1.00 97.50 276 ALA A C 1
ATOM 2105 O O . ALA A 1 276 ? 15.644 -0.811 -27.186 1.00 97.50 276 ALA A O 1
ATOM 2106 N N . ALA A 1 277 ? 13.465 -1.330 -27.290 1.00 97.88 277 ALA A N 1
ATOM 2107 C CA . ALA A 1 277 ? 13.497 -2.252 -26.156 1.00 97.88 277 ALA A CA 1
ATOM 2108 C C . ALA A 1 277 ? 14.403 -3.464 -26.431 1.00 97.88 277 ALA A C 1
ATOM 2110 O O . ALA A 1 277 ? 15.250 -3.796 -25.602 1.00 97.88 277 ALA A O 1
ATOM 2111 N N . THR A 1 278 ? 14.278 -4.077 -27.612 1.00 98.25 278 THR A N 1
ATOM 2112 C CA . THR A 1 278 ? 15.089 -5.235 -28.024 1.00 98.25 278 THR A CA 1
ATOM 2113 C C . THR A 1 278 ? 16.578 -4.894 -28.055 1.00 98.25 278 THR A C 1
ATOM 2115 O O . THR A 1 278 ? 17.387 -5.604 -27.457 1.00 98.25 278 THR A O 1
ATOM 2118 N N . ASP A 1 279 ? 16.939 -3.768 -28.671 1.00 97.75 279 ASP A N 1
ATOM 2119 C CA . ASP A 1 279 ? 18.323 -3.300 -28.760 1.00 97.75 279 ASP A CA 1
ATOM 2120 C C . ASP A 1 279 ? 18.937 -3.048 -27.378 1.00 97.75 279 ASP A C 1
ATOM 2122 O O . ASP A 1 279 ? 20.111 -3.341 -27.143 1.00 97.75 279 ASP A O 1
ATOM 2126 N N . ILE A 1 280 ? 18.156 -2.497 -26.447 1.00 97.81 280 ILE A N 1
ATOM 2127 C CA . ILE A 1 280 ? 18.598 -2.239 -25.074 1.00 97.81 280 ILE A CA 1
ATOM 2128 C C . ILE A 1 280 ? 18.846 -3.549 -24.329 1.00 97.81 280 ILE A C 1
ATOM 2130 O O . ILE A 1 280 ? 19.873 -3.685 -23.666 1.00 97.81 280 ILE A O 1
ATOM 2134 N N . ILE A 1 281 ? 17.949 -4.527 -24.460 1.00 97.88 281 ILE A N 1
ATOM 2135 C CA . ILE A 1 281 ? 18.103 -5.844 -23.829 1.00 97.88 281 ILE A CA 1
ATOM 2136 C C . ILE A 1 281 ? 19.350 -6.541 -24.367 1.00 97.88 281 ILE A C 1
ATOM 2138 O O . ILE A 1 281 ? 20.185 -6.986 -23.581 1.00 97.88 281 ILE A O 1
ATOM 2142 N N . GLN A 1 282 ? 19.531 -6.562 -25.691 1.00 97.44 282 GLN A N 1
ATOM 2143 C CA . GLN A 1 282 ? 20.737 -7.102 -26.321 1.00 97.44 282 GLN A CA 1
ATOM 2144 C C . GLN A 1 282 ? 21.995 -6.380 -25.836 1.00 97.44 282 GLN A C 1
ATOM 2146 O O . GLN A 1 282 ? 22.987 -7.021 -25.509 1.00 97.44 282 GLN A O 1
ATOM 2151 N N . THR A 1 283 ? 21.947 -5.053 -25.713 1.00 97.12 283 THR A N 1
ATOM 2152 C CA . THR A 1 283 ? 23.062 -4.255 -25.185 1.00 97.12 283 THR A CA 1
ATOM 2153 C C . THR A 1 283 ? 23.440 -4.681 -23.765 1.00 97.12 283 THR A C 1
ATOM 2155 O O . THR A 1 283 ? 24.621 -4.861 -23.482 1.00 97.12 283 THR A O 1
ATOM 2158 N N . ILE A 1 284 ? 22.459 -4.894 -22.882 1.00 96.75 284 ILE A N 1
ATOM 2159 C CA . ILE A 1 284 ? 22.698 -5.360 -21.508 1.00 96.75 284 ILE A CA 1
ATOM 2160 C C . ILE A 1 284 ? 23.265 -6.789 -21.511 1.00 96.75 284 ILE A C 1
ATOM 2162 O O . ILE A 1 284 ? 24.260 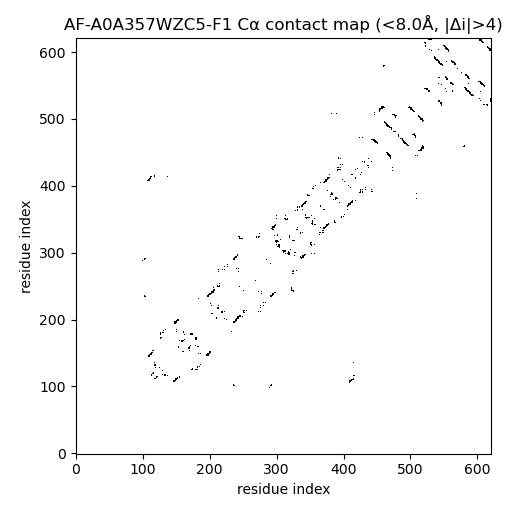-7.058 -20.841 1.00 96.75 284 ILE A O 1
ATOM 2166 N N . LYS A 1 285 ? 22.680 -7.701 -22.296 1.00 95.50 285 LYS A N 1
ATOM 2167 C CA . LYS A 1 285 ? 23.128 -9.101 -22.393 1.00 95.50 285 LYS A CA 1
ATOM 2168 C C . LYS A 1 285 ? 24.520 -9.243 -23.021 1.00 95.50 285 LYS A C 1
ATOM 2170 O O . LYS A 1 285 ? 25.260 -10.139 -22.633 1.00 95.50 285 LYS A O 1
ATOM 2175 N N . ASN A 1 286 ? 24.914 -8.335 -23.914 1.00 95.44 286 ASN A N 1
ATOM 2176 C CA . ASN A 1 286 ? 26.264 -8.290 -24.483 1.00 95.44 286 ASN A CA 1
ATOM 2177 C C . ASN A 1 286 ? 27.330 -7.889 -23.453 1.00 95.44 286 ASN A C 1
ATOM 2179 O O . ASN A 1 286 ? 28.493 -8.248 -23.617 1.00 95.44 286 ASN A O 1
ATOM 2183 N N . VAL A 1 287 ? 26.956 -7.158 -22.394 1.00 94.06 287 VAL A N 1
ATOM 2184 C CA . VAL A 1 287 ? 27.861 -6.904 -21.261 1.00 94.06 287 VAL A CA 1
ATOM 2185 C C . VAL A 1 287 ? 28.072 -8.191 -20.467 1.00 94.06 287 VAL A C 1
ATOM 2187 O O . VAL A 1 287 ? 29.205 -8.529 -20.133 1.00 94.06 287 VAL A O 1
ATOM 2190 N N . ASN A 1 288 ? 26.987 -8.903 -20.155 1.00 91.56 288 ASN A N 1
ATOM 2191 C CA . ASN A 1 288 ? 27.034 -10.211 -19.510 1.00 91.56 288 ASN A CA 1
ATOM 2192 C C . ASN A 1 288 ? 25.700 -10.952 -19.712 1.00 91.56 288 ASN A C 1
ATOM 2194 O O . ASN A 1 288 ? 24.652 -10.504 -19.241 1.00 91.56 288 ASN A O 1
ATOM 2198 N N . ILE A 1 289 ? 25.756 -12.117 -20.366 1.00 92.44 289 ILE A N 1
ATOM 2199 C CA . ILE A 1 289 ? 24.581 -12.933 -20.711 1.00 92.44 289 ILE A CA 1
ATOM 2200 C C . ILE A 1 289 ? 23.807 -13.422 -19.472 1.00 92.44 289 ILE A C 1
ATOM 2202 O O . ILE A 1 289 ? 22.590 -13.609 -19.533 1.00 92.44 289 ILE A O 1
ATOM 2206 N N . ASN A 1 290 ? 24.491 -13.542 -18.326 1.00 92.06 290 ASN A N 1
ATOM 2207 C CA . ASN A 1 290 ? 23.927 -13.990 -17.049 1.00 92.06 290 ASN A CA 1
ATOM 2208 C C . ASN A 1 290 ? 23.177 -12.891 -16.276 1.00 92.06 290 ASN A C 1
ATOM 2210 O O . ASN A 1 290 ? 22.662 -13.154 -15.190 1.00 92.06 290 ASN A O 1
ATOM 2214 N N . LEU A 1 291 ? 23.106 -11.656 -16.789 1.00 93.88 291 LEU A N 1
ATOM 2215 C CA . LEU A 1 291 ? 22.288 -10.607 -16.174 1.00 93.88 291 LEU A CA 1
ATOM 2216 C C . LEU A 1 291 ? 20.805 -10.910 -16.380 1.00 93.88 291 LEU A C 1
ATOM 2218 O O . LEU A 1 291 ? 20.372 -11.137 -17.508 1.00 93.88 291 LEU A O 1
ATOM 2222 N N . TYR A 1 292 ? 20.020 -10.874 -15.304 1.00 96.81 292 TYR A N 1
ATOM 2223 C CA . TYR A 1 292 ? 18.578 -11.112 -15.360 1.00 96.81 292 TYR A CA 1
ATOM 2224 C C . TYR A 1 292 ? 17.854 -9.833 -15.806 1.00 96.81 292 TYR A C 1
ATOM 2226 O O . TYR A 1 292 ? 17.882 -8.825 -15.101 1.00 96.81 292 TYR A O 1
ATOM 2234 N N . VAL A 1 293 ? 17.235 -9.828 -16.984 1.00 98.00 293 VAL A N 1
ATOM 2235 C CA . VAL A 1 293 ? 16.635 -8.634 -17.596 1.00 98.00 293 VAL A CA 1
ATOM 2236 C C . VAL A 1 293 ? 15.115 -8.730 -17.570 1.00 98.00 293 VAL A C 1
ATOM 2238 O O . VAL A 1 293 ? 14.527 -9.653 -18.127 1.00 98.00 293 VAL A O 1
ATOM 2241 N N . GLY A 1 294 ? 14.468 -7.758 -16.932 1.00 98.06 294 GLY A N 1
ATOM 2242 C CA . GLY A 1 294 ? 13.029 -7.757 -16.704 1.00 98.06 294 GLY A CA 1
ATOM 2243 C C . GLY A 1 294 ? 12.295 -6.565 -17.299 1.00 98.06 294 GLY A C 1
ATOM 2244 O O . GLY A 1 294 ? 12.832 -5.463 -17.444 1.00 98.06 294 GLY A O 1
ATOM 2245 N N . LEU A 1 295 ? 11.020 -6.784 -17.596 1.00 98.62 295 LEU A N 1
ATOM 2246 C CA . LEU A 1 295 ? 10.087 -5.723 -17.944 1.00 98.62 295 LEU A CA 1
ATOM 2247 C C . LEU A 1 295 ? 9.462 -5.158 -16.666 1.00 98.62 295 LEU A C 1
ATOM 2249 O O . LEU A 1 295 ? 8.786 -5.895 -15.946 1.00 98.62 295 LEU A O 1
ATOM 2253 N N . LEU A 1 296 ? 9.608 -3.854 -16.410 1.00 98.44 296 LEU A N 1
ATOM 2254 C CA . LEU A 1 296 ? 8.804 -3.159 -15.404 1.00 98.44 296 LEU A CA 1
ATOM 2255 C C . LEU A 1 296 ? 7.523 -2.624 -16.058 1.00 98.44 296 LEU A C 1
ATOM 2257 O O . LEU A 1 296 ? 7.450 -1.480 -16.511 1.00 98.44 296 LEU A O 1
ATOM 2261 N N . ALA A 1 297 ? 6.522 -3.498 -16.143 1.00 98.25 297 ALA A N 1
ATOM 2262 C CA . ALA A 1 297 ? 5.281 -3.270 -16.868 1.00 98.25 297 ALA A CA 1
ATOM 2263 C C . ALA A 1 297 ? 4.335 -2.307 -16.137 1.00 98.25 297 ALA A C 1
ATOM 2265 O O . ALA A 1 297 ? 4.277 -2.263 -14.904 1.00 98.25 297 ALA A O 1
ATOM 2266 N N . GLU A 1 298 ? 3.524 -1.584 -16.909 1.00 97.75 298 GLU A N 1
ATOM 2267 C CA . GLU A 1 298 ? 2.351 -0.892 -16.375 1.00 97.75 298 GLU A CA 1
ATOM 2268 C C . GLU A 1 298 ? 1.290 -1.889 -15.902 1.00 97.75 298 GLU A C 1
ATOM 2270 O O . GLU A 1 298 ? 1.213 -3.022 -16.379 1.00 97.75 298 GLU A O 1
ATOM 2275 N N . GLY A 1 299 ? 0.437 -1.461 -14.969 1.00 97.38 299 GLY A N 1
ATOM 2276 C CA . GLY A 1 299 ? -0.616 -2.322 -14.429 1.00 97.38 299 GLY A CA 1
ATOM 2277 C C . GLY A 1 299 ? -1.597 -2.824 -15.495 1.00 97.38 299 GLY A C 1
ATOM 2278 O O . GLY A 1 299 ? -2.066 -3.955 -15.405 1.00 97.38 299 GLY A O 1
ATOM 2279 N N . VAL A 1 300 ? -1.880 -2.026 -16.526 1.00 98.44 300 VAL A N 1
ATOM 2280 C CA . VAL A 1 300 ? -2.838 -2.370 -17.583 1.00 98.44 300 VAL A CA 1
ATOM 2281 C C . VAL A 1 300 ? -2.159 -2.320 -18.951 1.00 98.44 300 VAL A C 1
ATOM 2283 O O . VAL A 1 300 ? -1.747 -1.258 -19.411 1.00 98.44 300 VAL A O 1
ATOM 2286 N N . TRP A 1 301 ? -2.075 -3.476 -19.618 1.00 98.44 301 TRP A N 1
ATOM 2287 C CA . TRP A 1 301 ? -1.673 -3.553 -21.028 1.00 98.44 301 TRP A CA 1
ATOM 2288 C C . TRP A 1 301 ? -2.759 -2.970 -21.937 1.00 98.44 301 TRP A C 1
ATOM 2290 O O . TRP A 1 301 ? -2.507 -2.035 -22.692 1.00 98.44 301 TRP A O 1
ATOM 2300 N N . ALA A 1 302 ? -3.980 -3.491 -21.801 1.00 98.31 302 ALA A N 1
ATOM 2301 C CA . ALA A 1 302 ? -5.183 -2.970 -22.433 1.00 98.31 302 ALA A CA 1
ATOM 2302 C C . ALA A 1 302 ? -6.434 -3.332 -21.612 1.00 98.31 302 ALA A C 1
ATOM 2304 O O . ALA A 1 302 ? -6.442 -4.301 -20.835 1.00 98.31 302 ALA A O 1
ATOM 2305 N N . HIS A 1 303 ? -7.502 -2.569 -21.806 1.00 98.25 303 HIS A N 1
ATOM 2306 C CA . HIS A 1 303 ? -8.858 -2.862 -21.372 1.00 98.25 303 HIS A CA 1
ATOM 2307 C C . HIS A 1 303 ? -9.505 -3.867 -22.323 1.00 98.25 303 HIS A C 1
ATOM 2309 O O . HIS A 1 303 ? -9.359 -3.765 -23.537 1.00 98.25 303 HIS A O 1
ATOM 2315 N N . ALA A 1 304 ? -10.325 -4.772 -21.791 1.00 97.56 304 ALA A N 1
ATOM 2316 C CA . ALA A 1 304 ? -11.089 -5.738 -22.584 1.00 97.56 304 ALA A CA 1
ATOM 2317 C C . ALA A 1 304 ? -12.041 -5.081 -23.610 1.00 97.56 304 ALA A C 1
ATOM 2319 O O . ALA A 1 304 ? -12.465 -5.721 -24.570 1.00 97.56 304 ALA A O 1
ATOM 2320 N N . THR A 1 305 ? -12.413 -3.813 -23.392 1.00 97.31 305 THR A N 1
ATOM 2321 C CA . THR A 1 305 ? -13.244 -3.020 -24.312 1.00 97.31 305 THR A CA 1
ATOM 2322 C C . THR A 1 305 ? -12.459 -2.421 -25.472 1.00 97.31 305 THR A C 1
ATOM 2324 O O . THR A 1 305 ? -13.054 -2.158 -26.513 1.00 97.31 305 THR A O 1
ATOM 2327 N N . SER A 1 306 ? -11.164 -2.171 -25.272 1.00 96.44 306 SER A N 1
ATOM 2328 C CA . SER A 1 306 ? -10.253 -1.645 -26.291 1.00 96.44 306 SER A CA 1
ATOM 2329 C C . SER A 1 306 ? -9.656 -2.802 -27.095 1.00 96.44 306 SER A C 1
ATOM 2331 O O . SER A 1 306 ? -9.677 -2.773 -28.319 1.00 96.44 306 SER A O 1
ATOM 2333 N N . GLU A 1 307 ? -9.219 -3.859 -26.403 1.00 96.94 307 GLU A N 1
ATOM 2334 C CA . GLU A 1 307 ? -8.664 -5.078 -26.988 1.00 96.94 307 GLU A CA 1
ATOM 2335 C C . GLU A 1 307 ? -9.265 -6.336 -26.349 1.00 96.94 307 GLU A C 1
ATOM 2337 O O . GLU A 1 307 ? -9.191 -6.486 -25.129 1.00 96.94 307 GLU A O 1
ATOM 2342 N N . PRO A 1 308 ? -9.794 -7.309 -27.121 1.00 96.81 308 PRO A N 1
ATOM 2343 C CA . PRO A 1 308 ? -10.477 -8.484 -26.565 1.00 96.81 308 PRO A CA 1
ATOM 2344 C C . PRO A 1 308 ? -9.641 -9.355 -25.615 1.00 96.81 308 PRO A C 1
ATOM 2346 O O . PRO A 1 308 ? -10.201 -10.047 -24.766 1.00 96.81 308 PRO A O 1
ATOM 2349 N N . LYS A 1 309 ? -8.308 -9.342 -25.752 1.00 97.06 309 LYS A N 1
ATOM 2350 C CA . LYS A 1 309 ? -7.378 -10.054 -24.852 1.00 97.06 309 LYS A CA 1
ATOM 2351 C C . LYS A 1 309 ? -7.036 -9.251 -23.589 1.00 97.06 309 LYS A C 1
ATOM 2353 O O . LYS A 1 309 ? -6.253 -9.715 -22.764 1.00 97.06 309 LYS A O 1
ATOM 2358 N N . GLY A 1 310 ? -7.560 -8.035 -23.468 1.00 97.81 310 GLY A N 1
ATOM 2359 C CA . GLY A 1 310 ? -7.279 -7.107 -22.385 1.00 97.81 310 GLY A CA 1
ATOM 2360 C C . GLY A 1 310 ? -7.870 -7.540 -21.048 1.00 97.81 310 GLY A C 1
ATOM 2361 O O . GLY A 1 310 ? -8.718 -8.428 -20.941 1.00 97.81 310 GLY A O 1
ATOM 2362 N N . SER A 1 311 ? -7.409 -6.873 -20.000 1.00 97.62 311 SER A N 1
ATOM 2363 C CA . SER A 1 311 ? -7.900 -7.062 -18.636 1.00 97.62 311 SER A CA 1
ATOM 2364 C C . SER A 1 311 ? -9.294 -6.444 -18.464 1.00 97.62 311 SER A C 1
ATOM 2366 O O . SER A 1 311 ? -9.654 -5.496 -19.164 1.00 97.62 311 SER A O 1
ATOM 2368 N N . LYS A 1 312 ? -10.094 -6.933 -17.506 1.00 97.12 312 LYS A N 1
ATOM 2369 C CA . LYS A 1 312 ? -11.431 -6.381 -17.179 1.00 97.12 312 LYS A CA 1
ATOM 2370 C C . LYS A 1 312 ? -11.359 -5.045 -16.418 1.00 97.12 312 LYS A C 1
ATOM 2372 O O . LYS A 1 312 ? -12.067 -4.833 -15.442 1.00 97.12 312 LYS A O 1
ATOM 2377 N N . THR A 1 313 ? -10.496 -4.150 -16.874 1.00 98.00 313 THR A N 1
ATOM 2378 C CA . THR A 1 313 ? -10.245 -2.824 -16.314 1.00 98.00 313 THR A CA 1
ATOM 2379 C C . THR A 1 313 ? -10.862 -1.739 -17.196 1.00 98.00 313 THR A C 1
ATOM 2381 O O . THR A 1 313 ? -11.407 -2.021 -18.265 1.00 98.00 313 THR A O 1
ATOM 2384 N N . SER A 1 314 ? -10.831 -0.492 -16.731 1.00 97.62 314 SER A N 1
ATOM 2385 C CA . SER A 1 314 ? -11.343 0.663 -17.472 1.00 97.62 314 SER A CA 1
ATOM 2386 C C . SER A 1 314 ? -10.710 1.967 -16.989 1.00 97.62 314 SER A C 1
ATOM 2388 O O . SER A 1 314 ? -10.252 2.035 -15.852 1.00 97.62 314 SER A O 1
ATOM 2390 N N . ALA A 1 315 ? -10.756 3.015 -17.816 1.00 94.25 315 ALA A N 1
ATOM 2391 C CA . ALA A 1 315 ? -10.475 4.407 -17.445 1.00 94.25 315 ALA A CA 1
ATOM 2392 C C . ALA A 1 315 ? -9.108 4.660 -16.772 1.00 94.25 315 ALA A C 1
ATOM 2394 O O . ALA A 1 315 ? -8.959 5.618 -16.008 1.00 94.25 315 ALA A O 1
ATOM 2395 N N . VAL A 1 316 ? -8.116 3.816 -17.052 1.00 95.69 316 VAL A N 1
ATOM 2396 C CA . VAL A 1 316 ? -6.718 4.007 -16.648 1.00 95.69 316 VAL A CA 1
ATOM 2397 C C . VAL A 1 316 ? -5.826 3.849 -17.873 1.00 95.69 316 VAL A C 1
ATOM 2399 O O . VAL A 1 316 ? -6.266 3.298 -18.871 1.00 95.69 316 VAL A O 1
ATOM 2402 N N . TYR A 1 317 ? -4.594 4.346 -17.791 1.00 96.62 317 TYR A N 1
ATOM 2403 C CA . TYR A 1 317 ? -3.628 4.263 -18.884 1.00 96.62 317 TYR A CA 1
ATOM 2404 C C . TYR A 1 317 ? -3.442 2.821 -19.379 1.00 96.62 317 TYR A C 1
ATOM 2406 O O . TYR A 1 317 ? -3.221 1.915 -18.571 1.00 96.62 317 TYR A O 1
ATOM 2414 N N . GLU A 1 318 ? -3.496 2.636 -20.694 1.00 97.31 318 GLU A N 1
ATOM 2415 C CA . GLU A 1 318 ? -3.266 1.366 -21.381 1.00 97.31 318 GLU A CA 1
ATOM 2416 C C . GLU A 1 318 ? -1.891 1.389 -22.066 1.00 97.31 318 GLU A C 1
ATOM 2418 O O . GLU A 1 318 ? -1.645 2.208 -22.955 1.00 97.31 318 GLU A O 1
ATOM 2423 N N . SER A 1 319 ? -0.982 0.471 -21.711 1.00 97.50 319 SER A N 1
ATOM 2424 C CA . SER A 1 319 ? 0.354 0.462 -22.329 1.00 97.50 319 SER A CA 1
ATOM 2425 C C . SER A 1 319 ? 0.298 0.301 -23.851 1.00 97.50 319 SER A C 1
ATOM 2427 O O . SER A 1 319 ? 1.136 0.867 -24.549 1.00 97.50 319 SER A O 1
ATOM 2429 N N . LEU A 1 320 ? -0.686 -0.437 -24.371 1.00 97.44 320 LEU A N 1
ATOM 2430 C CA . LEU A 1 320 ? -0.838 -0.680 -25.801 1.00 97.44 320 LEU A CA 1
ATOM 2431 C C . LEU A 1 320 ? -1.441 0.511 -26.555 1.00 97.44 320 LEU A C 1
ATOM 2433 O O . LEU A 1 320 ? -0.866 0.940 -27.554 1.00 97.44 320 LEU A O 1
ATOM 2437 N N . THR A 1 321 ? -2.601 1.015 -26.128 1.00 95.00 321 THR A N 1
ATOM 2438 C CA . THR A 1 321 ? -3.368 2.007 -26.904 1.00 95.00 321 THR A CA 1
ATOM 2439 C C . THR A 1 321 ? -2.937 3.442 -26.612 1.00 95.00 321 THR A C 1
ATOM 2441 O O . THR A 1 321 ? -2.846 4.236 -27.544 1.00 95.00 321 THR A O 1
ATOM 2444 N N . ASP A 1 322 ? -2.606 3.774 -25.360 1.00 95.69 322 ASP A N 1
ATOM 2445 C CA . ASP A 1 322 ? -2.067 5.092 -25.005 1.00 95.69 322 ASP A CA 1
ATOM 2446 C C . ASP A 1 322 ? -0.550 5.155 -25.214 1.00 95.69 322 ASP A C 1
ATOM 2448 O O . ASP A 1 322 ? -0.010 6.183 -25.627 1.00 95.69 322 ASP A O 1
ATOM 2452 N N . GLY A 1 323 ? 0.139 4.061 -24.879 1.00 96.50 323 GLY A N 1
ATOM 2453 C CA . GLY A 1 323 ? 1.597 3.998 -24.851 1.00 96.50 323 GLY A CA 1
ATOM 2454 C C . GLY A 1 323 ? 2.275 3.502 -26.114 1.00 96.50 323 GLY A C 1
ATOM 2455 O O . GLY A 1 323 ? 3.473 3.734 -26.266 1.00 96.50 323 GLY A O 1
ATOM 2456 N N . TYR A 1 324 ? 1.548 2.821 -27.002 1.00 97.31 324 TYR A N 1
ATOM 2457 C CA . TYR A 1 324 ? 2.113 2.096 -28.146 1.00 97.31 324 TYR A CA 1
ATOM 2458 C C . TYR A 1 324 ? 3.177 1.051 -27.745 1.00 97.31 324 TYR A C 1
ATOM 2460 O O . TYR A 1 324 ? 3.992 0.645 -28.566 1.00 97.31 324 TYR A O 1
ATOM 2468 N N . ALA A 1 325 ? 3.174 0.581 -26.496 1.00 97.56 325 ALA A N 1
ATOM 2469 C CA . ALA A 1 325 ? 4.061 -0.465 -26.000 1.00 97.56 325 ALA A CA 1
ATOM 2470 C C . ALA A 1 325 ? 3.285 -1.783 -25.860 1.00 97.56 325 ALA A C 1
ATOM 2472 O O . ALA A 1 325 ? 2.532 -1.986 -24.897 1.00 97.56 325 ALA A O 1
ATOM 2473 N N . ASP A 1 326 ? 3.486 -2.695 -26.816 1.00 97.94 326 ASP A N 1
ATOM 2474 C CA . ASP A 1 326 ? 2.861 -4.022 -26.810 1.00 97.94 326 ASP A CA 1
ATOM 2475 C C . ASP A 1 326 ? 3.614 -5.001 -25.897 1.00 97.94 326 ASP A C 1
ATOM 2477 O O . ASP A 1 326 ? 4.225 -5.982 -26.314 1.00 97.94 326 ASP A O 1
ATOM 2481 N N . THR A 1 327 ? 3.568 -4.700 -24.602 1.00 98.19 327 THR A N 1
ATOM 2482 C CA . THR A 1 327 ? 4.232 -5.479 -23.552 1.00 98.19 327 THR A CA 1
ATOM 2483 C C . THR A 1 327 ? 3.750 -6.926 -23.486 1.00 98.19 327 THR A C 1
ATOM 2485 O O . THR A 1 327 ? 4.522 -7.804 -23.111 1.00 98.19 327 THR A O 1
ATOM 2488 N N . ARG A 1 328 ? 2.500 -7.199 -23.884 1.00 98.31 328 ARG A N 1
ATOM 2489 C CA . ARG A 1 328 ? 1.985 -8.566 -23.989 1.00 98.31 328 ARG A CA 1
ATOM 2490 C C . ARG A 1 328 ? 2.753 -9.355 -25.042 1.00 98.31 328 ARG A C 1
ATOM 2492 O O . ARG A 1 328 ? 3.149 -10.483 -24.768 1.00 98.31 328 ARG A O 1
ATOM 2499 N N . GLU A 1 329 ? 2.941 -8.785 -26.228 1.00 98.25 329 GLU A N 1
ATOM 2500 C CA . GLU A 1 329 ? 3.670 -9.453 -27.305 1.00 98.25 329 GLU A CA 1
ATOM 2501 C C . GLU A 1 329 ? 5.129 -9.717 -26.916 1.00 98.25 329 GLU A C 1
ATOM 2503 O O . GLU A 1 329 ? 5.634 -10.809 -27.155 1.00 98.25 329 GLU A O 1
ATOM 2508 N N . TRP A 1 330 ? 5.780 -8.787 -26.213 1.00 98.50 330 TRP A N 1
ATOM 2509 C CA . TRP A 1 330 ? 7.148 -8.991 -25.718 1.00 98.50 330 TRP A CA 1
ATOM 2510 C C . TRP A 1 330 ? 7.269 -10.171 -24.751 1.00 98.50 330 TRP A C 1
ATOM 2512 O O . TRP A 1 330 ? 8.249 -10.910 -24.805 1.00 98.50 330 TRP A O 1
ATOM 2522 N N . VAL A 1 331 ? 6.273 -10.373 -23.884 1.00 98.38 331 VAL A N 1
ATOM 2523 C CA . VAL A 1 331 ? 6.229 -11.539 -22.987 1.00 98.38 331 VAL A CA 1
ATOM 2524 C C . VAL A 1 331 ? 5.990 -12.825 -23.776 1.00 98.38 331 VAL A C 1
ATOM 2526 O O . VAL A 1 331 ? 6.672 -13.815 -23.536 1.00 98.38 331 VAL A O 1
ATOM 2529 N N . VAL A 1 332 ? 5.080 -12.807 -24.755 1.00 98.44 332 VAL A N 1
ATOM 2530 C CA . VAL A 1 332 ? 4.813 -13.968 -25.625 1.00 98.44 332 VAL A CA 1
ATOM 2531 C C . VAL A 1 332 ? 6.048 -14.377 -26.430 1.00 98.44 332 VAL A C 1
ATOM 2533 O O . VAL A 1 332 ? 6.289 -15.562 -26.636 1.00 98.44 332 VAL A O 1
ATOM 2536 N N . GLN A 1 333 ? 6.851 -13.408 -26.859 1.00 97.75 333 GLN A N 1
ATOM 2537 C CA . GLN A 1 333 ? 8.092 -13.645 -27.597 1.00 97.75 333 GLN A CA 1
ATOM 2538 C C . GLN A 1 333 ? 9.278 -14.029 -26.698 1.00 97.75 333 GLN A C 1
ATOM 2540 O O . GLN A 1 333 ? 10.358 -14.299 -27.217 1.00 97.75 333 GLN A O 1
ATOM 2545 N N . GLY A 1 334 ? 9.110 -14.042 -25.370 1.00 97.25 334 GLY A N 1
ATOM 2546 C CA . GLY A 1 334 ? 10.199 -14.333 -24.434 1.00 97.25 334 GLY A CA 1
ATOM 2547 C C . GLY A 1 334 ? 11.305 -13.274 -24.440 1.00 97.25 334 GLY A C 1
ATOM 2548 O O . GLY A 1 334 ? 12.461 -13.592 -24.181 1.00 97.25 334 GLY A O 1
ATOM 2549 N N . LEU A 1 335 ? 10.972 -12.016 -24.756 1.00 97.75 335 LEU A N 1
ATOM 2550 C CA . LEU A 1 335 ? 11.952 -10.931 -24.875 1.00 97.75 335 LEU A CA 1
ATOM 2551 C C . LEU A 1 335 ? 12.614 -10.575 -23.529 1.00 97.75 335 LEU A C 1
ATOM 2553 O O . LEU A 1 335 ? 13.737 -10.076 -23.501 1.00 97.75 335 LEU A O 1
ATOM 2557 N N . PHE A 1 336 ? 11.920 -10.822 -22.417 1.00 98.06 336 PHE A N 1
ATOM 2558 C CA . PHE A 1 336 ? 12.393 -10.558 -21.059 1.00 98.06 336 PHE A CA 1
ATOM 2559 C C . PHE A 1 336 ? 12.473 -11.851 -20.253 1.00 98.06 336 PHE A C 1
ATOM 2561 O O . PHE A 1 336 ? 11.597 -12.707 -20.362 1.00 98.06 336 PHE A O 1
ATOM 2568 N N . ASP A 1 337 ? 13.468 -11.945 -19.372 1.00 97.69 337 ASP A N 1
ATOM 2569 C CA . ASP A 1 337 ? 13.642 -13.097 -18.486 1.00 97.69 337 ASP A CA 1
ATOM 2570 C C . ASP A 1 337 ? 12.592 -13.120 -17.356 1.00 97.69 337 ASP A C 1
ATOM 2572 O O . ASP A 1 337 ? 12.319 -14.170 -16.776 1.00 97.69 337 ASP A O 1
ATOM 2576 N N . PHE A 1 338 ? 12.008 -11.962 -17.017 1.00 98.12 338 PHE A N 1
ATOM 2577 C CA . PHE A 1 338 ? 10.915 -11.838 -16.049 1.00 98.12 338 PHE A CA 1
ATOM 2578 C C . PHE A 1 338 ? 10.048 -10.597 -16.266 1.00 98.12 338 PHE A C 1
ATOM 2580 O O . PHE A 1 338 ? 10.430 -9.644 -16.948 1.00 98.12 338 PHE A O 1
ATOM 2587 N N . VAL A 1 339 ? 8.893 -10.573 -15.601 1.00 98.69 339 VAL A N 1
ATOM 2588 C CA . VAL A 1 339 ? 8.004 -9.408 -15.563 1.00 98.69 339 VAL A CA 1
ATOM 2589 C C . VAL A 1 339 ? 7.814 -8.947 -14.126 1.00 98.69 339 VAL A C 1
ATOM 2591 O O . VAL A 1 339 ? 7.485 -9.736 -13.243 1.00 98.69 339 VAL A O 1
ATOM 2594 N N . MET A 1 340 ? 7.970 -7.646 -13.891 1.00 98.81 340 MET A N 1
ATOM 2595 C CA . MET A 1 340 ? 7.519 -6.979 -12.677 1.00 98.81 340 MET A CA 1
ATOM 2596 C C . MET A 1 340 ? 6.393 -6.006 -13.018 1.00 98.81 340 MET A C 1
ATOM 2598 O O . MET A 1 340 ? 6.587 -5.074 -13.789 1.00 98.81 340 MET A O 1
ATOM 2602 N N . VAL A 1 341 ? 5.213 -6.186 -12.431 1.00 98.69 341 VAL A N 1
ATOM 2603 C CA . VAL A 1 341 ? 4.043 -5.347 -12.732 1.00 98.69 341 VAL A CA 1
ATOM 2604 C C . VAL A 1 341 ? 3.912 -4.227 -11.708 1.00 98.69 341 VAL A C 1
ATOM 2606 O O . VAL A 1 341 ? 3.828 -4.487 -10.504 1.00 98.69 341 VAL A O 1
ATOM 2609 N N . LYS A 1 342 ? 3.809 -2.977 -12.172 1.00 97.81 342 LYS A N 1
ATOM 2610 C CA . LYS A 1 342 ? 3.419 -1.816 -11.356 1.00 97.81 342 LYS A CA 1
ATOM 2611 C C . LYS A 1 342 ? 1.919 -1.861 -11.043 1.00 97.81 342 LYS A C 1
ATOM 2613 O O . LYS A 1 342 ? 1.122 -1.105 -11.595 1.00 97.81 342 LYS A O 1
ATOM 2618 N N . ASN A 1 343 ? 1.516 -2.751 -10.137 1.00 97.69 343 ASN A N 1
ATOM 2619 C CA . ASN A 1 343 ? 0.130 -2.855 -9.679 1.00 97.69 343 ASN A CA 1
ATOM 2620 C C . ASN A 1 343 ? -0.120 -1.901 -8.497 1.00 97.69 343 ASN A C 1
ATOM 2622 O O . ASN A 1 343 ? -0.246 -2.302 -7.340 1.00 97.69 343 ASN A O 1
ATOM 2626 N N . LEU A 1 344 ? -0.170 -0.604 -8.809 1.00 95.12 344 LEU A N 1
ATOM 2627 C CA . LEU A 1 344 ? -0.240 0.495 -7.833 1.00 95.12 344 LEU A CA 1
ATOM 2628 C C . LEU A 1 344 ? -1.682 0.838 -7.404 1.00 95.12 344 LEU A C 1
ATOM 2630 O O . LEU A 1 344 ? -1.958 1.951 -6.933 1.00 95.12 344 LEU A O 1
ATOM 2634 N N . TYR A 1 345 ? -2.616 -0.096 -7.592 1.00 97.44 345 TYR A N 1
ATOM 2635 C CA . TYR A 1 345 ? -4.038 0.071 -7.299 1.00 97.44 345 TYR A CA 1
ATOM 2636 C C . TYR A 1 345 ? -4.435 -0.618 -5.990 1.00 97.44 345 TYR A C 1
ATOM 2638 O O . TYR A 1 345 ? -3.865 -1.635 -5.591 1.00 97.44 345 TYR A O 1
ATOM 2646 N N . SER A 1 346 ? -5.449 -0.082 -5.306 1.00 97.62 346 SER A N 1
ATOM 2647 C CA . SER A 1 346 ? -6.022 -0.743 -4.132 1.00 97.62 346 SER A CA 1
ATOM 2648 C C . SER A 1 346 ? -6.844 -1.978 -4.529 1.00 97.62 346 SER A C 1
ATOM 2650 O O . SER A 1 346 ? -7.307 -2.131 -5.661 1.00 97.62 346 SER A O 1
ATOM 2652 N N . THR A 1 347 ? -7.084 -2.867 -3.568 1.00 96.81 347 THR A N 1
ATOM 2653 C CA . THR A 1 347 ? -7.919 -4.077 -3.729 1.00 96.81 347 THR A CA 1
ATOM 2654 C C . THR A 1 347 ? -9.382 -3.742 -4.001 1.00 96.81 347 THR A C 1
ATOM 2656 O O . THR A 1 347 ? -10.126 -4.586 -4.488 1.00 96.81 347 THR A O 1
ATOM 2659 N N . THR A 1 348 ? -9.791 -2.505 -3.709 1.00 96.00 348 THR A N 1
ATOM 2660 C CA . THR A 1 348 ? -11.153 -1.992 -3.903 1.00 96.00 348 THR A CA 1
ATOM 2661 C C . THR A 1 348 ? -11.231 -0.906 -4.976 1.00 96.00 348 THR A C 1
ATOM 2663 O O . THR A 1 348 ? -12.281 -0.282 -5.131 1.00 96.00 348 THR A O 1
ATOM 2666 N N . ASN A 1 349 ? -10.147 -0.670 -5.725 1.00 97.25 349 ASN A N 1
ATOM 2667 C CA . ASN A 1 349 ? -10.168 0.238 -6.866 1.00 97.25 349 ASN A CA 1
ATOM 2668 C C . ASN A 1 349 ? -11.213 -0.251 -7.881 1.00 97.25 349 ASN A C 1
ATOM 2670 O O . ASN A 1 349 ? -11.244 -1.431 -8.204 1.00 97.25 349 ASN A O 1
ATOM 2674 N N . THR A 1 350 ? -12.085 0.633 -8.364 1.00 96.19 350 THR A N 1
ATOM 2675 C CA . THR A 1 350 ? -13.188 0.245 -9.260 1.00 96.19 350 THR A CA 1
ATOM 2676 C C . THR A 1 350 ? -12.795 0.200 -10.733 1.00 96.19 350 THR A C 1
ATOM 2678 O O . THR A 1 350 ? -13.485 -0.438 -11.519 1.00 96.19 350 THR A O 1
ATOM 2681 N N . ALA A 1 351 ? -11.727 0.901 -11.111 1.00 97.12 351 ALA A N 1
ATOM 2682 C CA . ALA A 1 351 ? -11.256 1.046 -12.485 1.00 97.12 351 ALA A CA 1
ATOM 2683 C C . ALA A 1 351 ? -10.259 -0.066 -12.855 1.00 97.12 351 ALA A C 1
ATOM 2685 O O . ALA A 1 351 ? -10.370 -0.685 -13.911 1.00 97.12 351 ALA A O 1
ATOM 2686 N N . ALA A 1 352 ? -9.335 -0.364 -11.942 1.00 97.38 352 ALA A N 1
ATOM 2687 C CA . ALA A 1 352 ? -8.358 -1.439 -12.036 1.00 97.38 352 ALA A CA 1
ATOM 2688 C C . ALA A 1 352 ? -8.149 -2.084 -10.651 1.00 97.38 352 ALA A C 1
ATOM 2690 O O . ALA A 1 352 ? -7.173 -1.776 -9.966 1.00 97.38 352 ALA A O 1
ATOM 2691 N N . PRO A 1 353 ? -9.076 -2.941 -10.177 1.00 97.25 353 PRO A N 1
ATOM 2692 C CA . PRO A 1 353 ? -8.910 -3.628 -8.899 1.00 97.25 353 PRO A CA 1
ATOM 2693 C C . PRO A 1 353 ? -7.619 -4.452 -8.892 1.00 97.25 353 PRO A C 1
ATOM 2695 O O . PRO A 1 353 ? -7.389 -5.233 -9.817 1.00 97.25 353 PRO A O 1
ATOM 2698 N N . PHE A 1 354 ? -6.822 -4.343 -7.822 1.00 98.44 354 PHE A N 1
ATOM 2699 C CA . PHE A 1 354 ? -5.531 -5.039 -7.699 1.00 98.44 354 PHE A CA 1
ATOM 2700 C C . PHE A 1 354 ? -5.598 -6.518 -8.112 1.00 98.44 354 PHE A C 1
ATOM 2702 O O . PHE A 1 354 ? -4.752 -6.985 -8.871 1.00 98.44 354 PHE A O 1
ATOM 2709 N N . GLY A 1 355 ? -6.623 -7.240 -7.642 1.00 97.88 355 GLY A N 1
ATOM 2710 C CA . GLY A 1 355 ? -6.798 -8.665 -7.929 1.00 97.88 355 GLY A CA 1
ATOM 2711 C C . GLY A 1 355 ? -7.036 -8.975 -9.409 1.00 97.88 355 GLY A C 1
ATOM 2712 O O . GLY A 1 355 ? -6.505 -9.960 -9.899 1.00 97.88 355 GLY A O 1
ATOM 2713 N N . GLN A 1 356 ? -7.760 -8.121 -10.140 1.00 98.19 356 GLN A N 1
ATOM 2714 C CA . GLN A 1 356 ? -8.009 -8.332 -11.573 1.00 98.19 356 GLN A CA 1
ATOM 2715 C C . GLN A 1 356 ? -6.758 -8.085 -12.416 1.00 98.19 356 GLN A C 1
ATOM 2717 O O . GLN A 1 356 ? -6.511 -8.801 -13.382 1.00 98.19 356 GLN A O 1
ATOM 2722 N N . VAL A 1 357 ? -5.964 -7.079 -12.041 1.00 98.69 357 VAL A N 1
ATOM 2723 C CA . VAL A 1 357 ? -4.662 -6.823 -12.668 1.00 98.69 357 VAL A CA 1
ATOM 2724 C C . VAL A 1 357 ? -3.717 -7.999 -12.414 1.00 98.69 357 VAL A C 1
ATOM 2726 O O . VAL A 1 357 ? -3.103 -8.506 -13.349 1.00 98.69 357 VAL A O 1
ATOM 2729 N N . LEU A 1 358 ? -3.642 -8.466 -11.163 1.00 98.69 358 LEU A N 1
ATOM 2730 C CA . LEU A 1 358 ? -2.825 -9.615 -10.772 1.00 98.69 358 LEU A CA 1
ATOM 2731 C C . LEU A 1 358 ? -3.218 -10.887 -11.539 1.00 98.69 358 LEU A C 1
ATOM 2733 O O . LEU A 1 358 ? -2.346 -11.557 -12.081 1.00 98.69 358 LEU A O 1
ATOM 2737 N N . GLU A 1 359 ? -4.513 -11.200 -11.609 1.00 98.38 359 GLU A N 1
ATOM 2738 C CA . GLU A 1 359 ? -5.033 -12.383 -12.305 1.00 98.38 359 GLU A CA 1
ATOM 2739 C C . GLU A 1 359 ? -4.699 -12.359 -13.804 1.00 98.38 359 GLU A C 1
ATOM 2741 O O . GLU A 1 359 ? -4.258 -13.366 -14.354 1.00 98.38 359 GLU A O 1
ATOM 2746 N N . TRP A 1 360 ? -4.845 -11.203 -14.461 1.00 98.62 360 TRP A N 1
ATOM 2747 C CA . TRP A 1 360 ? -4.542 -11.073 -15.888 1.00 98.62 360 TRP A CA 1
ATOM 2748 C C . TRP A 1 360 ? -3.053 -11.296 -16.187 1.00 98.62 360 TRP A C 1
ATOM 2750 O O . TRP A 1 360 ? -2.710 -12.076 -17.076 1.00 98.62 360 TRP A O 1
ATOM 2760 N N . TRP A 1 361 ? -2.163 -10.662 -15.416 1.00 98.75 361 TRP A N 1
ATOM 2761 C CA . TRP A 1 361 ? -0.718 -10.835 -15.589 1.00 98.75 361 TRP A CA 1
ATOM 2762 C C . TRP A 1 361 ? -0.242 -12.236 -15.207 1.00 98.75 361 TRP A C 1
ATOM 2764 O O . TRP A 1 361 ? 0.631 -12.772 -15.884 1.00 98.75 361 TRP A O 1
ATOM 2774 N N . SER A 1 362 ? -0.829 -12.849 -14.174 1.00 98.44 362 SER A N 1
ATOM 2775 C CA . SER A 1 362 ? -0.575 -14.252 -13.820 1.00 98.44 362 SER A CA 1
ATOM 2776 C C . SER A 1 362 ? -0.919 -15.185 -14.973 1.00 98.44 362 SER A C 1
ATOM 2778 O O . SER A 1 362 ? -0.087 -16.013 -15.331 1.00 98.44 362 SER A O 1
ATOM 2780 N N . GLY A 1 363 ? -2.083 -15.009 -15.609 1.00 98.44 363 GLY A N 1
ATOM 2781 C CA . GLY A 1 363 ? -2.473 -15.804 -16.774 1.00 98.44 363 GLY A CA 1
ATOM 2782 C C . GLY A 1 363 ? -1.465 -15.692 -17.919 1.00 98.44 363 GLY A C 1
ATOM 2783 O O . GLY A 1 363 ? -0.978 -16.708 -18.409 1.00 98.44 363 GLY A O 1
ATOM 2784 N N . LEU A 1 364 ? -1.080 -14.463 -18.286 1.00 98.56 364 LEU A N 1
ATOM 2785 C CA . LEU A 1 364 ? -0.088 -14.233 -19.339 1.00 98.56 364 LEU A CA 1
ATOM 2786 C C . LEU A 1 364 ? 1.274 -14.857 -18.998 1.00 98.56 364 LEU A C 1
ATOM 2788 O O . LEU A 1 364 ? 1.880 -15.517 -19.837 1.00 98.56 364 LEU A O 1
ATOM 2792 N N . CYS A 1 365 ? 1.756 -14.665 -17.771 1.00 98.50 365 CYS A N 1
ATOM 2793 C CA . CYS A 1 365 ? 3.038 -15.205 -17.324 1.00 98.50 365 CYS A CA 1
ATOM 2794 C C . CYS A 1 365 ? 3.024 -16.738 -17.268 1.00 98.50 365 CYS A C 1
ATOM 2796 O O . CYS A 1 365 ? 3.998 -17.375 -17.661 1.00 98.50 365 CYS A O 1
ATOM 2798 N N . LYS A 1 366 ? 1.903 -17.340 -16.858 1.00 98.25 366 LYS A N 1
ATOM 2799 C CA . LYS A 1 366 ? 1.708 -18.792 -16.842 1.00 98.25 366 LYS A CA 1
ATOM 2800 C C . LYS A 1 366 ? 1.797 -19.399 -18.234 1.00 98.25 366 LYS A C 1
ATOM 2802 O O . LYS A 1 366 ? 2.497 -20.388 -18.425 1.00 98.25 366 LYS A O 1
ATOM 2807 N N . GLU A 1 367 ? 1.086 -18.810 -19.194 1.00 98.06 367 GLU A N 1
ATOM 2808 C CA . GLU A 1 367 ? 1.052 -19.279 -20.585 1.00 98.06 367 GLU A CA 1
ATOM 2809 C C . GLU A 1 367 ? 2.439 -19.272 -21.240 1.00 98.06 367 GLU A C 1
ATOM 2811 O O . GLU A 1 367 ? 2.699 -20.097 -22.111 1.00 98.06 367 GLU A O 1
ATOM 2816 N N . ASN A 1 368 ? 3.328 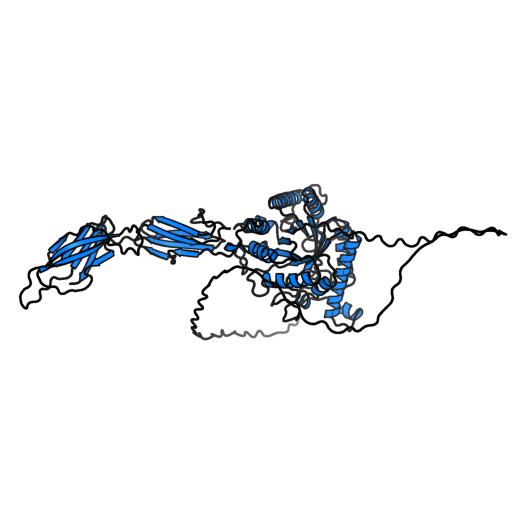-18.378 -20.797 1.00 97.81 368 ASN A N 1
ATOM 2817 C CA . ASN A 1 368 ? 4.652 -18.164 -21.386 1.00 97.81 368 ASN A CA 1
ATOM 2818 C C . ASN A 1 368 ? 5.807 -18.556 -20.445 1.00 97.81 368 ASN A C 1
ATOM 2820 O O . ASN A 1 368 ? 6.957 -18.207 -20.700 1.00 97.81 368 ASN A O 1
ATOM 2824 N N . ASN A 1 369 ? 5.514 -19.271 -19.350 1.00 96.25 369 ASN A N 1
ATOM 2825 C CA . ASN A 1 369 ? 6.490 -19.721 -18.351 1.00 96.25 369 ASN A CA 1
ATOM 2826 C C . ASN A 1 369 ? 7.430 -18.602 -17.847 1.00 96.25 369 ASN A C 1
ATOM 2828 O O . ASN A 1 369 ? 8.625 -18.809 -17.638 1.00 96.25 369 ASN A O 1
ATOM 2832 N N . THR A 1 370 ? 6.887 -17.396 -17.676 1.00 96.50 370 THR A N 1
ATOM 2833 C CA . THR A 1 370 ? 7.638 -16.200 -17.286 1.00 96.50 370 THR A CA 1
ATOM 2834 C C . THR A 1 370 ? 7.474 -15.929 -15.785 1.00 96.50 370 THR A C 1
ATOM 2836 O O . THR A 1 370 ? 6.345 -15.842 -15.305 1.00 96.50 370 THR A O 1
ATOM 2839 N N . PRO A 1 371 ? 8.558 -15.761 -15.010 1.00 97.12 371 PRO A N 1
ATOM 2840 C CA . PRO A 1 371 ? 8.486 -15.345 -13.608 1.00 97.12 371 PRO A CA 1
ATOM 2841 C C . PRO A 1 371 ? 7.755 -14.006 -13.414 1.00 97.12 371 PRO A C 1
ATOM 2843 O O . PRO A 1 371 ? 8.116 -13.004 -14.039 1.00 97.12 371 PRO A O 1
ATOM 2846 N N . LEU A 1 372 ? 6.765 -13.974 -12.511 1.00 98.62 372 LEU A N 1
ATOM 2847 C CA . LEU A 1 372 ? 5.976 -12.777 -12.200 1.00 98.62 372 LEU A CA 1
ATOM 2848 C C . LEU A 1 372 ? 6.352 -12.184 -10.837 1.00 98.62 372 LEU A C 1
ATOM 2850 O O . LEU A 1 372 ? 6.269 -12.846 -9.803 1.00 98.62 372 LEU A O 1
ATOM 2854 N N . TYR A 1 373 ? 6.656 -10.891 -10.821 1.00 98.75 373 TYR A N 1
ATOM 2855 C CA . TYR A 1 373 ? 6.842 -10.088 -9.616 1.00 98.75 373 TYR A CA 1
ATOM 2856 C C . TYR A 1 373 ? 5.844 -8.930 -9.577 1.00 98.75 373 TYR A C 1
ATOM 2858 O O . TYR A 1 373 ? 5.404 -8.437 -10.615 1.00 98.75 373 TYR A O 1
ATOM 2866 N N . ILE A 1 374 ? 5.505 -8.447 -8.381 1.00 98.75 374 ILE A N 1
ATOM 2867 C CA . ILE A 1 374 ? 4.573 -7.321 -8.217 1.00 98.75 374 ILE A CA 1
ATOM 2868 C C . ILE A 1 374 ? 5.244 -6.165 -7.475 1.00 98.75 374 ILE A C 1
ATOM 2870 O O . ILE A 1 374 ? 5.769 -6.332 -6.375 1.00 98.75 374 ILE A O 1
ATOM 2874 N N . SER A 1 375 ? 5.196 -4.971 -8.062 1.00 98.38 375 SER A N 1
ATOM 2875 C CA . SER A 1 375 ? 5.584 -3.722 -7.407 1.00 98.38 375 SER A CA 1
ATOM 2876 C C . SER A 1 375 ? 4.349 -3.059 -6.792 1.00 98.38 375 SER A C 1
ATOM 2878 O O . SER A 1 375 ? 3.364 -2.788 -7.483 1.00 98.38 375 SER A O 1
ATOM 2880 N N . HIS A 1 376 ? 4.404 -2.816 -5.485 1.00 98.44 376 HIS A N 1
ATOM 2881 C CA . HIS A 1 376 ? 3.328 -2.278 -4.659 1.00 98.44 376 HIS A CA 1
ATOM 2882 C C . HIS A 1 376 ? 3.626 -0.842 -4.228 1.00 98.44 376 HIS A C 1
ATOM 2884 O O . HIS A 1 376 ? 4.763 -0.510 -3.886 1.00 98.44 376 HIS A O 1
ATOM 2890 N N . ASP A 1 377 ? 2.580 -0.022 -4.127 1.00 96.56 377 ASP A N 1
ATOM 2891 C CA . ASP A 1 377 ? 2.705 1.361 -3.668 1.00 96.56 377 ASP A CA 1
ATOM 2892 C C . ASP A 1 377 ? 2.512 1.494 -2.150 1.00 96.56 377 ASP A C 1
ATOM 2894 O O . ASP A 1 377 ? 1.392 1.656 -1.663 1.00 96.56 377 ASP A O 1
ATOM 2898 N N . SER A 1 378 ? 3.598 1.423 -1.372 1.00 96.12 378 SER A N 1
ATOM 2899 C CA . SER A 1 378 ? 3.510 1.622 0.079 1.00 96.12 378 SER A CA 1
ATOM 2900 C C . SER A 1 378 ? 3.299 3.086 0.475 1.00 96.12 378 SER A C 1
ATOM 2902 O O . SER A 1 378 ? 2.793 3.336 1.568 1.00 96.12 378 SER A O 1
ATOM 2904 N N . SER A 1 379 ? 3.592 4.048 -0.406 1.00 94.69 379 SER A N 1
ATOM 2905 C CA . SER A 1 379 ? 3.417 5.485 -0.139 1.00 94.69 379 SER A CA 1
ATOM 2906 C C . SER A 1 379 ? 1.952 5.920 -0.036 1.00 94.69 379 SER A C 1
ATOM 2908 O O . SER A 1 379 ? 1.645 6.922 0.610 1.00 94.69 379 SER A O 1
ATOM 2910 N N . LYS A 1 380 ? 1.032 5.149 -0.625 1.00 95.62 380 LYS A N 1
ATOM 2911 C CA . LYS A 1 380 ? -0.409 5.428 -0.580 1.00 95.62 380 LYS A CA 1
ATOM 2912 C C . LYS A 1 380 ? -1.087 4.946 0.700 1.00 95.62 380 LYS A C 1
ATOM 2914 O O . LYS A 1 380 ? -2.182 5.408 1.016 1.00 95.62 380 LYS A O 1
ATOM 2919 N N . VAL A 1 381 ? -0.479 4.008 1.423 1.00 95.31 381 VAL A N 1
ATOM 2920 C CA . VAL A 1 381 ? -1.088 3.340 2.583 1.00 95.31 381 VAL A CA 1
ATOM 2921 C C . VAL A 1 381 ? -1.342 4.329 3.712 1.00 95.31 381 VAL A C 1
ATOM 2923 O O . VAL A 1 381 ? -0.534 5.209 3.986 1.00 95.31 381 VAL A O 1
ATOM 2926 N N . CYS A 1 382 ? -2.485 4.181 4.382 1.00 93.88 382 CYS A N 1
ATOM 2927 C CA . CYS A 1 382 ? -3.010 5.161 5.337 1.00 93.88 382 CYS A CA 1
ATOM 2928 C C . CYS A 1 382 ? -3.252 6.556 4.721 1.00 93.88 382 CYS A C 1
ATOM 2930 O O . CYS A 1 382 ? -3.414 7.534 5.451 1.00 93.88 382 CYS A O 1
ATOM 2932 N N . GLY A 1 383 ? -3.283 6.654 3.389 1.00 93.00 383 GLY A N 1
ATOM 2933 C CA . GLY A 1 383 ? -3.564 7.874 2.648 1.00 93.00 383 GLY A CA 1
ATOM 2934 C C . GLY A 1 383 ? -5.058 8.130 2.454 1.00 93.00 383 GLY A C 1
ATOM 2935 O O . GLY A 1 383 ? -5.929 7.427 2.967 1.00 93.00 383 GLY A O 1
ATOM 2936 N N . THR A 1 384 ? -5.363 9.174 1.686 1.00 93.38 384 THR A N 1
ATOM 2937 C CA . THR A 1 384 ? -6.739 9.616 1.409 1.00 93.38 384 THR A CA 1
ATOM 2938 C C . THR A 1 384 ? -7.326 9.028 0.125 1.00 93.38 384 THR A C 1
ATOM 2940 O O . THR A 1 384 ? -8.530 9.159 -0.102 1.00 93.38 384 THR A O 1
ATOM 2943 N N . GLU A 1 385 ? -6.508 8.377 -0.710 1.00 94.25 385 GLU A N 1
ATOM 2944 C CA . GLU A 1 385 ? -6.973 7.685 -1.915 1.00 94.25 385 GLU A CA 1
ATOM 2945 C C . GLU A 1 385 ? -7.932 6.542 -1.536 1.00 94.25 385 GLU A C 1
ATOM 2947 O O . GLU A 1 385 ? -7.727 5.811 -0.561 1.00 94.25 385 GLU A O 1
ATOM 2952 N N . ALA A 1 386 ? -9.010 6.383 -2.308 1.00 93.56 386 ALA A N 1
ATOM 2953 C CA . ALA A 1 386 ? -10.020 5.366 -2.043 1.00 93.56 386 ALA A CA 1
ATOM 2954 C C . ALA A 1 386 ? -9.404 3.951 -2.024 1.00 93.56 386 ALA A C 1
ATOM 2956 O O . ALA A 1 386 ? -8.693 3.534 -2.939 1.00 93.56 386 ALA A O 1
ATOM 2957 N N . GLY A 1 387 ? -9.691 3.207 -0.955 1.00 93.69 387 GLY A N 1
ATOM 2958 C CA . GLY A 1 387 ? -9.152 1.863 -0.735 1.00 93.69 387 GLY A CA 1
ATOM 2959 C C . GLY A 1 387 ? -7.755 1.813 -0.108 1.00 93.69 387 GLY A C 1
ATOM 2960 O O . GLY A 1 387 ? -7.298 0.721 0.205 1.00 93.69 387 GLY A O 1
ATOM 2961 N N . TRP A 1 388 ? -7.102 2.953 0.136 1.00 95.50 388 TRP A N 1
ATOM 2962 C CA . TRP A 1 388 ? -5.761 3.000 0.733 1.00 95.50 388 TRP A CA 1
ATOM 2963 C C . TRP A 1 388 ? -5.715 3.469 2.191 1.00 95.50 388 TRP A C 1
ATOM 2965 O O . TRP A 1 388 ? -4.670 3.392 2.829 1.00 95.50 388 TRP A O 1
ATOM 2975 N N . GLY A 1 389 ? -6.840 3.909 2.760 1.00 93.56 389 GLY A N 1
ATOM 2976 C CA . GLY A 1 389 ? -6.879 4.446 4.127 1.00 93.56 389 GLY A CA 1
ATOM 2977 C C . GLY A 1 389 ? -6.616 3.431 5.248 1.00 93.56 389 GLY A C 1
ATOM 2978 O O . GLY A 1 389 ? -6.435 3.833 6.393 1.00 93.56 389 GLY A O 1
ATOM 2979 N N . SER A 1 390 ? -6.603 2.130 4.947 1.00 94.31 390 SER A N 1
ATOM 2980 C CA . SER A 1 390 ? -6.393 1.072 5.938 1.00 94.31 390 SER A CA 1
ATOM 2981 C C . SER A 1 390 ? -4.932 0.599 5.954 1.00 94.31 390 SER A C 1
ATOM 2983 O O . SER A 1 390 ? -4.363 0.376 4.883 1.00 94.31 390 SER A O 1
ATOM 2985 N N . PRO A 1 391 ? -4.314 0.379 7.133 1.00 96.44 391 PRO A N 1
ATOM 2986 C CA . PRO A 1 391 ? -2.930 -0.093 7.230 1.00 96.44 391 PRO A CA 1
ATOM 2987 C C . PRO A 1 391 ? -2.743 -1.558 6.802 1.00 96.44 391 PRO A C 1
ATOM 2989 O O . PRO A 1 391 ? -1.618 -2.012 6.642 1.00 96.44 391 PRO A O 1
ATOM 2992 N N . ASP A 1 392 ? -3.824 -2.311 6.604 1.00 96.69 392 ASP A N 1
ATOM 2993 C CA . ASP A 1 392 ? -3.787 -3.710 6.157 1.00 96.69 392 ASP A CA 1
ATOM 2994 C C . ASP A 1 392 ? -3.710 -3.874 4.627 1.00 96.69 392 ASP A C 1
ATOM 2996 O O . ASP A 1 392 ? -3.664 -5.002 4.136 1.00 96.69 392 ASP A O 1
ATOM 3000 N N . GLN A 1 393 ? -3.701 -2.777 3.863 1.00 96.88 393 GLN A N 1
ATOM 3001 C CA . GLN A 1 393 ? -3.849 -2.822 2.410 1.00 96.88 393 GLN A CA 1
ATOM 3002 C C . GLN A 1 393 ? -2.718 -3.598 1.712 1.00 96.88 393 GLN A C 1
ATOM 3004 O O . GLN A 1 393 ? -2.993 -4.424 0.841 1.00 96.88 393 GLN A O 1
ATOM 3009 N N . LEU A 1 394 ? -1.459 -3.400 2.124 1.00 97.31 394 LEU A N 1
ATOM 3010 C CA . LEU A 1 394 ? -0.322 -4.154 1.572 1.00 97.31 394 LEU A CA 1
ATOM 3011 C C . LEU A 1 394 ? -0.361 -5.628 1.983 1.00 97.31 394 LEU A C 1
ATOM 3013 O O . LEU A 1 394 ? -0.073 -6.497 1.166 1.00 97.31 394 LEU A O 1
ATOM 3017 N N . SER A 1 395 ? -0.756 -5.923 3.226 1.00 97.50 395 SER A N 1
ATOM 3018 C CA . SER A 1 395 ? -0.917 -7.303 3.696 1.00 97.50 395 SER A CA 1
ATOM 3019 C C . SER A 1 395 ? -1.960 -8.047 2.865 1.00 97.50 395 SER A C 1
ATOM 3021 O O . SER A 1 395 ? -1.705 -9.164 2.432 1.00 97.50 395 SER A O 1
ATOM 3023 N N . GLN A 1 396 ? -3.102 -7.415 2.573 1.00 97.50 396 GLN A N 1
ATOM 3024 C CA . GLN A 1 396 ? -4.141 -7.998 1.718 1.00 97.50 396 GLN A CA 1
ATOM 3025 C C . GLN A 1 396 ? -3.646 -8.253 0.288 1.00 97.50 396 GLN A C 1
ATOM 3027 O O . GLN A 1 396 ? -3.953 -9.295 -0.287 1.00 97.50 396 GLN A O 1
ATOM 3032 N N . GLN A 1 397 ? -2.860 -7.334 -0.279 1.00 98.00 397 GLN A N 1
ATOM 3033 C CA . GLN A 1 397 ? -2.260 -7.529 -1.602 1.00 98.00 397 GLN A CA 1
ATOM 3034 C C . GLN A 1 397 ? -1.282 -8.710 -1.618 1.00 98.00 397 GLN A C 1
ATOM 3036 O O . GLN A 1 397 ? -1.305 -9.498 -2.555 1.00 98.00 397 GLN A O 1
ATOM 3041 N N . ILE A 1 398 ? -0.475 -8.885 -0.569 1.00 97.75 398 ILE A N 1
ATOM 3042 C CA . ILE A 1 398 ? 0.450 -10.022 -0.469 1.00 97.75 398 ILE A CA 1
ATOM 3043 C C . ILE A 1 398 ? -0.261 -11.350 -0.267 1.00 97.75 398 ILE A C 1
ATOM 3045 O O . ILE A 1 398 ? 0.118 -12.332 -0.899 1.00 97.75 398 ILE A O 1
ATOM 3049 N N . ILE A 1 399 ? -1.327 -11.383 0.529 1.00 96.88 399 ILE A N 1
ATOM 3050 C CA . ILE A 1 399 ? -2.175 -12.575 0.644 1.00 96.88 399 ILE A CA 1
ATOM 3051 C C . ILE A 1 399 ? -2.770 -12.936 -0.725 1.00 96.88 399 ILE A C 1
ATOM 3053 O O . ILE A 1 399 ? -2.794 -14.107 -1.092 1.00 96.88 399 ILE A O 1
ATOM 3057 N N . ALA A 1 400 ? -3.195 -11.947 -1.522 1.00 97.19 400 ALA A N 1
ATOM 3058 C CA . ALA A 1 400 ? -3.663 -12.199 -2.884 1.00 97.19 400 ALA A CA 1
ATOM 3059 C C . ALA A 1 400 ? -2.551 -12.774 -3.782 1.00 97.19 400 ALA A C 1
ATOM 3061 O O . ALA A 1 400 ? -2.794 -13.764 -4.467 1.00 97.19 400 ALA A O 1
ATOM 3062 N N . CYS A 1 401 ? -1.335 -12.219 -3.733 1.00 97.88 401 CYS A N 1
ATOM 3063 C CA . CYS A 1 401 ? -0.191 -12.727 -4.497 1.00 97.88 401 CYS A CA 1
ATOM 3064 C C . CYS A 1 401 ? 0.201 -14.162 -4.116 1.00 97.88 401 CYS A C 1
ATOM 3066 O O . CYS A 1 401 ? 0.496 -14.960 -4.995 1.00 97.88 401 CYS A O 1
ATOM 3068 N N . LYS A 1 402 ? 0.151 -14.527 -2.829 1.00 95.75 402 LYS A N 1
ATOM 3069 C CA . LYS A 1 402 ? 0.472 -15.887 -2.355 1.00 95.75 402 LYS A CA 1
ATOM 3070 C C . LYS A 1 402 ? -0.419 -16.982 -2.946 1.00 95.75 402 LYS A C 1
ATOM 3072 O O . LYS A 1 402 ? -0.016 -18.140 -2.968 1.00 95.75 402 LYS A O 1
ATOM 3077 N N . ASN A 1 403 ? -1.611 -16.625 -3.421 1.00 94.50 403 ASN A N 1
ATOM 3078 C CA . ASN A 1 403 ? -2.530 -17.557 -4.073 1.00 94.50 403 ASN A CA 1
ATOM 3079 C C . ASN A 1 403 ? -2.234 -17.752 -5.572 1.00 94.50 403 ASN A C 1
ATOM 3081 O O . ASN A 1 403 ? -2.964 -18.481 -6.240 1.00 94.50 403 ASN A O 1
ATOM 3085 N N . ILE A 1 404 ? -1.191 -17.104 -6.101 1.00 96.44 404 ILE A N 1
ATOM 3086 C CA . ILE A 1 404 ? -0.778 -17.169 -7.503 1.00 96.44 404 ILE A CA 1
ATOM 3087 C C . ILE A 1 404 ? 0.504 -18.009 -7.629 1.00 96.44 404 ILE A C 1
ATOM 3089 O O . ILE A 1 404 ? 1.539 -17.593 -7.112 1.00 96.44 404 ILE A O 1
ATOM 3093 N N . PRO A 1 405 ? 0.486 -19.160 -8.327 1.00 93.25 405 PRO A N 1
ATOM 3094 C CA . PRO A 1 405 ? 1.669 -20.015 -8.476 1.00 93.25 405 PRO A CA 1
ATOM 3095 C C . PRO A 1 405 ? 2.838 -19.361 -9.223 1.00 93.25 405 PRO A C 1
ATOM 3097 O O . PRO A 1 405 ? 3.993 -19.642 -8.923 1.00 93.25 405 PRO A O 1
ATOM 3100 N N . GLU A 1 406 ? 2.553 -18.490 -10.193 1.00 94.56 406 GLU A N 1
ATOM 3101 C CA . GLU A 1 406 ? 3.576 -17.824 -11.010 1.00 94.56 406 GLU A CA 1
ATOM 3102 C C . GLU A 1 406 ? 4.264 -16.667 -10.270 1.00 94.56 406 GLU A C 1
ATOM 3104 O O . GLU A 1 406 ? 5.277 -16.142 -10.739 1.00 94.56 406 GLU A O 1
ATOM 3109 N N . TRP A 1 407 ? 3.720 -16.254 -9.120 1.00 97.81 407 TRP A N 1
ATOM 3110 C CA . TRP A 1 407 ? 4.254 -15.162 -8.319 1.00 97.81 407 TRP A CA 1
ATOM 3111 C C . TRP A 1 407 ? 5.537 -15.589 -7.600 1.00 97.81 407 TRP A C 1
ATOM 3113 O O . TRP A 1 407 ? 5.533 -16.435 -6.709 1.00 97.81 407 TRP A O 1
ATOM 3123 N N . GLN A 1 408 ? 6.640 -14.939 -7.958 1.00 97.75 408 GLN A N 1
ATOM 3124 C CA . GLN A 1 408 ? 7.980 -15.190 -7.425 1.00 97.75 408 GLN A CA 1
ATOM 3125 C C . GLN A 1 408 ? 8.420 -14.118 -6.418 1.00 97.75 408 GLN A C 1
ATOM 3127 O O . GLN A 1 408 ? 9.555 -14.130 -5.944 1.00 97.75 408 GLN A O 1
ATOM 3132 N N . GLY A 1 409 ? 7.552 -13.166 -6.069 1.00 98.12 409 GLY A N 1
ATOM 3133 C CA . GLY A 1 409 ? 7.836 -12.173 -5.038 1.00 98.12 409 GLY A CA 1
ATOM 3134 C C . GLY A 1 409 ? 7.374 -10.759 -5.362 1.00 98.12 409 GLY A C 1
ATOM 3135 O O . GLY A 1 409 ? 6.734 -10.480 -6.376 1.00 98.12 409 GLY A O 1
ATOM 3136 N N . SER A 1 410 ? 7.690 -9.840 -4.460 1.00 98.62 410 SER A N 1
ATOM 3137 C CA . SER A 1 410 ? 7.115 -8.500 -4.463 1.00 98.62 410 SER A CA 1
ATOM 3138 C C . SER A 1 410 ? 8.092 -7.439 -3.975 1.00 98.62 410 SER A C 1
ATOM 3140 O O . SER A 1 410 ? 8.994 -7.712 -3.178 1.00 98.62 410 SER A O 1
ATOM 3142 N N . VAL A 1 411 ? 7.871 -6.207 -4.432 1.00 98.50 411 VAL A N 1
ATOM 3143 C CA . VAL A 1 411 ? 8.680 -5.026 -4.113 1.00 98.50 411 VAL A CA 1
ATOM 3144 C C . VAL A 1 411 ? 7.787 -3.868 -3.663 1.00 98.50 411 VAL A C 1
ATOM 3146 O O . VAL A 1 411 ? 6.677 -3.730 -4.160 1.00 98.50 411 VAL A O 1
ATOM 3149 N N . PHE A 1 412 ? 8.254 -3.012 -2.748 1.00 98.12 412 PHE A N 1
ATOM 3150 C CA . PHE A 1 412 ? 7.461 -1.911 -2.173 1.00 98.12 412 PHE A CA 1
ATOM 3151 C C . PHE A 1 412 ? 8.098 -0.536 -2.382 1.00 98.12 412 PHE A C 1
ATOM 3153 O O . PHE A 1 412 ? 9.273 -0.340 -2.050 1.00 98.12 412 PHE A O 1
ATOM 3160 N N . THR A 1 413 ? 7.326 0.421 -2.913 1.00 91.19 413 THR A N 1
ATOM 3161 C CA . THR A 1 413 ? 7.736 1.827 -3.084 1.00 91.19 413 THR A CA 1
ATOM 3162 C C . THR A 1 413 ? 7.232 2.708 -1.938 1.00 91.19 413 THR A C 1
ATOM 3164 O O . THR A 1 413 ? 6.032 2.944 -1.842 1.00 91.19 413 THR A O 1
ATOM 3167 N N . SER A 1 414 ? 8.073 3.297 -1.094 1.00 90.44 414 SER A N 1
ATOM 3168 C CA . SER A 1 414 ? 9.540 3.239 -1.013 1.00 90.44 414 SER A CA 1
ATOM 3169 C C . SER A 1 414 ? 10.002 2.879 0.404 1.00 90.44 414 SER A C 1
ATOM 3171 O O . SER A 1 414 ? 9.172 2.671 1.298 1.00 90.44 414 SER A O 1
ATOM 3173 N N . PHE A 1 415 ? 11.317 2.816 0.634 1.00 96.94 415 PHE A N 1
ATOM 3174 C CA . PHE A 1 415 ? 11.868 2.627 1.979 1.00 96.94 415 PHE A CA 1
ATOM 3175 C C . PHE A 1 415 ? 11.335 3.662 2.985 1.00 96.94 415 PHE A C 1
ATOM 3177 O O . PHE A 1 415 ? 10.892 3.289 4.073 1.00 96.94 415 PHE A O 1
ATOM 3184 N N . THR A 1 416 ? 11.315 4.945 2.617 1.00 96.56 416 THR A N 1
ATOM 3185 C CA . THR A 1 416 ? 10.784 6.033 3.449 1.00 96.56 416 THR A CA 1
ATOM 3186 C C . THR A 1 416 ? 9.322 5.792 3.828 1.00 96.56 416 THR A C 1
ATOM 3188 O O . THR A 1 416 ? 8.970 5.928 5.002 1.00 96.56 416 THR A O 1
ATOM 3191 N N . ALA A 1 417 ? 8.483 5.358 2.880 1.00 95.25 417 ALA A N 1
ATOM 3192 C CA . ALA A 1 417 ? 7.080 5.042 3.154 1.00 95.25 417 ALA A CA 1
ATOM 3193 C C . ALA A 1 417 ? 6.930 3.869 4.139 1.00 95.25 417 ALA A C 1
ATOM 3195 O O . ALA A 1 417 ? 6.160 3.954 5.097 1.00 95.25 417 ALA A O 1
ATOM 3196 N N . LEU A 1 418 ? 7.719 2.802 3.967 1.00 96.81 418 LEU A N 1
ATOM 3197 C CA . LEU A 1 418 ? 7.733 1.677 4.909 1.00 96.81 418 LEU A CA 1
ATOM 3198 C C . LEU A 1 418 ? 8.234 2.084 6.301 1.00 96.81 418 LEU A C 1
ATOM 3200 O O . LEU A 1 418 ? 7.756 1.557 7.302 1.00 96.81 418 LEU A O 1
ATOM 3204 N N . LYS A 1 419 ? 9.185 3.018 6.390 1.00 96.31 419 LYS A N 1
ATOM 3205 C CA . LYS A 1 419 ? 9.753 3.486 7.661 1.00 96.31 419 LYS A CA 1
ATOM 3206 C C . LYS A 1 419 ? 8.795 4.357 8.470 1.00 96.31 419 LYS A C 1
ATOM 3208 O O . LYS A 1 419 ? 8.881 4.342 9.696 1.00 96.31 419 LYS A O 1
ATOM 3213 N N . GLN A 1 420 ? 7.911 5.115 7.821 1.00 93.12 420 GLN A N 1
ATOM 3214 C CA . GLN A 1 420 ? 6.980 6.011 8.513 1.00 93.12 420 GLN A CA 1
ATOM 3215 C C . GLN A 1 420 ? 5.984 5.250 9.408 1.00 93.12 420 GLN A C 1
ATOM 3217 O O . GLN A 1 420 ? 5.674 5.729 10.497 1.00 93.12 420 GLN A O 1
ATOM 3222 N N . ASP A 1 421 ? 5.496 4.095 8.939 1.00 89.38 421 ASP A N 1
ATOM 3223 C CA . ASP A 1 421 ? 4.677 3.082 9.633 1.00 89.38 421 ASP A CA 1
ATOM 3224 C C . ASP A 1 421 ? 3.772 3.561 10.792 1.00 89.38 421 ASP A C 1
ATOM 3226 O O . ASP A 1 421 ? 3.737 2.974 11.875 1.00 89.38 421 ASP A O 1
ATOM 3230 N N . SER A 1 422 ? 3.000 4.634 10.599 1.00 86.50 422 SER A N 1
ATOM 3231 C CA . SER A 1 422 ? 2.290 5.280 11.714 1.00 86.50 422 SER A CA 1
ATOM 3232 C C . SER A 1 422 ? 1.175 4.429 12.330 1.00 86.50 422 SER A C 1
ATOM 3234 O O . SER A 1 422 ? 0.762 4.678 13.462 1.00 86.50 422 SER A O 1
ATOM 3236 N N . LEU A 1 423 ? 0.652 3.453 11.581 1.00 91.81 423 LEU A N 1
ATOM 3237 C CA . LEU A 1 423 ? -0.465 2.594 11.987 1.00 91.81 423 LEU A CA 1
ATOM 3238 C C . LEU A 1 423 ? -0.124 1.090 11.967 1.00 91.81 423 LEU A C 1
ATOM 3240 O O . LEU A 1 423 ? -1.027 0.271 12.138 1.00 91.81 423 LEU A O 1
ATOM 3244 N N . GLY A 1 424 ? 1.152 0.719 11.805 1.00 94.69 424 GLY A N 1
ATOM 3245 C CA . GLY A 1 424 ? 1.614 -0.675 11.840 1.00 94.69 424 GLY A CA 1
ATOM 3246 C C . GLY A 1 424 ? 1.419 -1.463 10.538 1.00 94.69 424 GLY A C 1
ATOM 3247 O O . GLY A 1 424 ? 1.392 -2.694 10.572 1.00 94.69 424 GLY A O 1
ATOM 3248 N N . SER A 1 425 ? 1.264 -0.782 9.400 1.00 95.75 425 SER A N 1
ATOM 3249 C CA . SER A 1 425 ? 1.201 -1.389 8.068 1.00 95.75 425 SER A CA 1
ATOM 3250 C C . SER A 1 425 ? 2.460 -2.171 7.696 1.00 95.75 425 SER A C 1
ATOM 3252 O O . SER A 1 425 ? 2.351 -3.263 7.144 1.00 95.75 425 SER A O 1
ATOM 3254 N N . THR A 1 426 ? 3.653 -1.665 8.016 1.00 96.56 426 THR A N 1
ATOM 3255 C CA . THR A 1 426 ? 4.918 -2.335 7.662 1.00 96.56 426 THR A CA 1
ATOM 3256 C C . THR A 1 426 ? 5.121 -3.580 8.514 1.00 96.56 426 THR A C 1
ATOM 3258 O O . THR A 1 426 ? 5.454 -4.642 7.991 1.00 96.56 426 THR A O 1
ATOM 3261 N N . GLY A 1 427 ? 4.835 -3.494 9.816 1.00 95.88 427 GLY A N 1
ATOM 3262 C CA . GLY A 1 427 ? 4.835 -4.667 10.691 1.00 95.88 427 GLY A CA 1
ATOM 3263 C C . GLY A 1 427 ? 3.854 -5.754 10.230 1.00 95.88 427 GLY A C 1
ATOM 3264 O O . GLY A 1 427 ? 4.215 -6.931 10.182 1.00 95.88 427 GLY A O 1
ATOM 3265 N N . ALA A 1 428 ? 2.629 -5.376 9.848 1.00 96.62 428 ALA A N 1
ATOM 3266 C CA . ALA A 1 428 ? 1.639 -6.316 9.320 1.00 96.62 428 ALA A CA 1
ATOM 3267 C C . ALA A 1 428 ? 2.055 -6.909 7.965 1.00 96.62 428 ALA A C 1
ATOM 3269 O O . ALA A 1 428 ? 1.825 -8.091 7.718 1.00 96.62 428 ALA A O 1
ATOM 3270 N N . LEU A 1 429 ? 2.691 -6.121 7.095 1.00 96.69 429 LEU A N 1
ATOM 3271 C CA . LEU A 1 429 ? 3.240 -6.585 5.823 1.00 96.69 429 LEU A CA 1
ATOM 3272 C C . LEU A 1 429 ? 4.328 -7.644 6.027 1.00 96.69 429 LEU A C 1
ATOM 3274 O O . LEU A 1 429 ? 4.281 -8.699 5.401 1.00 96.69 429 LEU A O 1
ATOM 3278 N N . ILE A 1 430 ? 5.294 -7.387 6.912 1.00 95.81 430 ILE A N 1
ATOM 3279 C CA . ILE A 1 430 ? 6.399 -8.318 7.185 1.00 95.81 430 ILE A CA 1
ATOM 3280 C C . ILE A 1 430 ? 5.857 -9.660 7.688 1.00 95.81 430 ILE A C 1
ATOM 3282 O O . ILE A 1 430 ? 6.259 -10.706 7.178 1.00 95.81 430 ILE A O 1
ATOM 3286 N N . LYS A 1 431 ? 4.886 -9.629 8.611 1.00 95.88 431 LYS A N 1
ATOM 3287 C CA . LYS A 1 431 ? 4.187 -10.833 9.085 1.00 95.88 431 LYS A CA 1
ATOM 3288 C C . LYS A 1 431 ? 3.400 -11.527 7.978 1.00 95.88 431 LYS A C 1
ATOM 3290 O O . LYS A 1 431 ? 3.390 -12.754 7.927 1.00 95.88 431 LYS A O 1
ATOM 3295 N N . ALA A 1 432 ? 2.762 -10.758 7.088 1.00 95.25 432 ALA A N 1
ATOM 3296 C CA . ALA A 1 432 ? 2.041 -11.304 5.941 1.00 95.25 432 ALA A CA 1
ATOM 3297 C C . ALA A 1 432 ? 2.985 -12.108 5.049 1.00 95.25 432 ALA A C 1
ATOM 3299 O O . ALA A 1 432 ? 2.660 -13.238 4.720 1.00 95.25 432 ALA A O 1
ATOM 3300 N N . PHE A 1 433 ? 4.173 -11.589 4.717 1.00 90.81 433 PHE A N 1
ATOM 3301 C CA . PHE A 1 433 ? 5.182 -12.356 3.976 1.00 90.81 433 PHE A CA 1
ATOM 3302 C C . PHE A 1 433 ? 5.615 -13.611 4.722 1.00 90.81 433 PHE A C 1
ATOM 3304 O O . PHE A 1 433 ? 5.532 -14.698 4.155 1.00 90.81 433 PHE A O 1
ATOM 3311 N N . GLY A 1 434 ? 6.008 -13.464 5.990 1.00 90.38 434 GLY A N 1
ATOM 3312 C CA . GLY A 1 434 ? 6.521 -14.561 6.814 1.00 90.38 434 GLY A CA 1
ATOM 3313 C C . GLY A 1 434 ? 5.500 -15.653 7.151 1.00 90.38 434 GLY A C 1
ATOM 3314 O O . GLY A 1 434 ? 5.885 -16.684 7.683 1.00 90.38 434 GLY A O 1
ATOM 3315 N N . GLY A 1 435 ? 4.210 -15.451 6.848 1.00 91.00 435 GLY A N 1
ATOM 3316 C CA . GLY A 1 435 ? 3.151 -16.402 7.208 1.00 91.00 435 GLY A CA 1
ATOM 3317 C C . GLY A 1 435 ? 2.789 -16.375 8.697 1.00 91.00 435 GLY A C 1
ATOM 3318 O O . GLY A 1 435 ? 2.209 -17.323 9.211 1.00 91.00 435 GLY A O 1
ATOM 3319 N N . GLU A 1 436 ? 3.129 -15.290 9.395 1.00 93.31 436 GLU A N 1
ATOM 3320 C CA . GLU A 1 436 ? 2.875 -15.096 10.831 1.00 93.31 436 GLU A CA 1
ATOM 3321 C C . GLU A 1 436 ? 1.603 -14.276 11.106 1.00 93.31 436 GLU A C 1
ATOM 3323 O O . GLU A 1 436 ? 1.193 -14.090 12.254 1.00 93.31 436 GLU A O 1
ATOM 3328 N N . LEU A 1 437 ? 1.006 -13.705 10.059 1.00 93.94 437 LEU A N 1
ATOM 3329 C CA . LEU A 1 437 ? -0.199 -12.893 10.159 1.00 93.94 437 LEU A CA 1
ATOM 3330 C C . LEU A 1 437 ? -1.433 -13.790 10.307 1.00 93.94 437 LEU A C 1
ATOM 3332 O O . LEU A 1 437 ? -1.564 -14.793 9.611 1.00 93.94 437 LEU A O 1
ATOM 3336 N N . ASN A 1 438 ? -2.394 -13.397 11.145 1.00 94.06 438 ASN A N 1
ATOM 3337 C CA . ASN A 1 438 ? -3.692 -14.063 11.166 1.00 94.06 438 ASN A CA 1
ATOM 3338 C C . ASN A 1 438 ? -4.541 -13.572 9.980 1.00 94.06 438 ASN A C 1
ATOM 3340 O O . ASN A 1 438 ? -5.323 -12.622 10.100 1.00 94.06 438 ASN A O 1
ATOM 3344 N N . GLU A 1 439 ? -4.349 -14.206 8.823 1.00 94.00 439 GLU A N 1
ATOM 3345 C CA . GLU A 1 439 ? -4.966 -13.823 7.547 1.00 94.00 439 GLU A CA 1
ATOM 3346 C C . GLU A 1 439 ? -6.502 -13.881 7.590 1.00 94.00 439 GLU A C 1
ATOM 3348 O O . GLU A 1 439 ? -7.166 -13.065 6.955 1.00 94.00 439 GLU A O 1
ATOM 3353 N N . GLN A 1 440 ? -7.093 -14.759 8.413 1.00 93.62 440 GLN A N 1
ATOM 3354 C CA . GLN A 1 440 ? -8.551 -14.891 8.541 1.00 93.62 440 GLN A CA 1
ATOM 3355 C C . GLN A 1 440 ? -9.226 -13.591 9.010 1.00 93.62 440 GLN A C 1
ATOM 3357 O O . GLN A 1 440 ? -10.376 -13.313 8.657 1.00 93.62 440 GLN A O 1
ATOM 3362 N N . TYR A 1 441 ? -8.536 -12.796 9.830 1.00 94.19 441 TYR A N 1
ATOM 3363 C CA . TYR A 1 441 ? -9.100 -11.587 10.428 1.00 94.19 441 TYR A CA 1
ATOM 3364 C C . TYR A 1 441 ? -8.551 -10.293 9.839 1.00 94.19 441 TYR A C 1
ATOM 3366 O O . TYR A 1 441 ? -8.975 -9.226 10.282 1.00 94.19 441 TYR A O 1
ATOM 3374 N N . ILE A 1 442 ? -7.688 -10.358 8.820 1.00 94.62 442 ILE A N 1
ATOM 3375 C CA . ILE A 1 442 ? -7.017 -9.172 8.276 1.00 94.62 442 ILE A CA 1
ATOM 3376 C C . ILE A 1 442 ? -8.001 -8.110 7.773 1.00 94.62 442 ILE A C 1
ATOM 3378 O O . ILE A 1 442 ? -7.788 -6.922 7.969 1.00 94.62 442 ILE A O 1
ATOM 3382 N N . SER A 1 443 ? -9.139 -8.516 7.205 1.00 91.56 443 SER A N 1
ATOM 3383 C CA . SER A 1 443 ? -10.178 -7.591 6.725 1.00 91.56 443 SER A CA 1
ATOM 3384 C C . SER A 1 443 ? -11.210 -7.218 7.802 1.00 91.56 443 SER A C 1
ATOM 3386 O O . SER A 1 443 ? -12.185 -6.513 7.518 1.00 91.56 443 SER A O 1
ATOM 3388 N N . ARG A 1 444 ? -11.050 -7.696 9.047 1.00 93.69 444 ARG A N 1
ATOM 3389 C CA . ARG A 1 444 ? -11.985 -7.410 10.142 1.00 93.69 444 ARG A CA 1
ATOM 3390 C C . ARG A 1 444 ? -11.934 -5.925 10.500 1.00 93.69 444 ARG A C 1
ATOM 3392 O O . ARG A 1 444 ? -10.873 -5.319 10.643 1.00 93.69 444 ARG A O 1
ATOM 3399 N N . ARG A 1 445 ? -13.120 -5.343 10.674 1.00 93.06 445 ARG A N 1
ATOM 3400 C CA . ARG A 1 445 ? -13.306 -3.950 11.099 1.00 93.06 445 ARG A CA 1
ATOM 3401 C C . ARG A 1 445 ? -13.555 -3.870 12.601 1.00 93.06 445 ARG A C 1
ATOM 3403 O O . ARG A 1 445 ? -13.993 -4.841 13.217 1.00 93.06 445 ARG A O 1
ATOM 3410 N N . LEU A 1 446 ? -13.342 -2.681 13.164 1.00 96.12 446 LEU A N 1
ATOM 3411 C CA . LEU A 1 446 ? -13.818 -2.360 14.505 1.00 96.12 446 LEU A CA 1
ATOM 3412 C C . LEU A 1 446 ? -15.353 -2.333 14.508 1.00 96.12 446 LEU A C 1
ATOM 3414 O O . LEU A 1 446 ? -15.968 -1.510 13.831 1.00 96.12 446 LEU A O 1
ATOM 3418 N N . VAL A 1 447 ? -15.960 -3.227 15.280 1.00 95.38 447 VAL A N 1
ATOM 3419 C CA . VAL A 1 447 ? -17.412 -3.359 15.438 1.00 95.38 447 VAL A CA 1
ATOM 3420 C C . VAL A 1 447 ? -17.741 -3.390 16.922 1.00 95.38 447 VAL A C 1
ATOM 3422 O O . VAL A 1 447 ? -17.050 -4.050 17.693 1.00 95.38 447 VAL A O 1
ATOM 3425 N N . PHE A 1 448 ? -18.812 -2.703 17.317 1.00 96.00 448 PHE A N 1
ATOM 3426 C CA . PHE A 1 448 ? -19.354 -2.753 18.673 1.00 96.00 448 PHE A CA 1
ATOM 3427 C C . PHE A 1 448 ? -20.717 -3.442 18.667 1.00 96.00 448 PHE A C 1
ATOM 3429 O O . PHE A 1 448 ? -21.629 -3.026 17.954 1.00 96.00 448 PHE A O 1
ATOM 3436 N N . ASN A 1 449 ? -20.866 -4.484 19.482 1.00 92.44 449 ASN A N 1
ATOM 3437 C CA . ASN A 1 449 ? -22.088 -5.286 19.563 1.00 92.44 449 ASN A CA 1
ATOM 3438 C C . ASN A 1 449 ? -22.971 -4.849 20.733 1.00 92.44 449 ASN A C 1
ATOM 3440 O O . ASN A 1 449 ? -24.197 -4.910 20.663 1.00 92.44 449 ASN A O 1
ATOM 3444 N N . THR A 1 450 ? -22.368 -4.430 21.844 1.00 92.00 450 THR A N 1
ATOM 3445 C CA . THR A 1 450 ? -23.102 -4.040 23.050 1.00 92.00 450 THR A CA 1
ATOM 3446 C C . THR A 1 450 ? -22.353 -2.923 23.757 1.00 92.00 450 THR A C 1
ATOM 3448 O O . THR A 1 450 ? -21.174 -3.106 24.018 1.00 92.00 450 THR A O 1
ATOM 3451 N N . PRO A 1 451 ? -22.995 -1.793 24.085 1.00 93.50 451 PRO A N 1
ATOM 3452 C CA . PRO A 1 451 ? -24.234 -1.308 23.484 1.00 93.50 451 PRO A CA 1
ATOM 3453 C C . PRO A 1 451 ? -23.994 -0.873 22.028 1.00 93.50 451 PRO A C 1
ATOM 3455 O O . PRO A 1 451 ? -22.968 -0.272 21.724 1.00 93.50 451 PRO A O 1
ATOM 3458 N N . ALA A 1 452 ? -24.953 -1.130 21.133 1.00 90.25 452 ALA A N 1
ATOM 3459 C CA . ALA A 1 452 ? -24.833 -0.752 19.718 1.00 90.25 452 ALA A CA 1
ATOM 3460 C C . ALA A 1 452 ? -24.844 0.775 19.498 1.00 90.25 452 ALA A C 1
ATOM 3462 O O . ALA A 1 452 ? -24.211 1.288 18.578 1.00 90.25 452 ALA A O 1
ATOM 3463 N N . LYS A 1 453 ? -25.559 1.524 20.351 1.00 94.81 453 LYS A N 1
ATOM 3464 C CA . LYS A 1 453 ? -25.560 2.992 20.316 1.00 94.81 453 LYS A CA 1
ATOM 3465 C C . LYS A 1 453 ? -24.338 3.528 21.048 1.00 94.81 453 LYS A C 1
ATOM 3467 O O . LYS A 1 453 ? -24.115 3.196 22.209 1.00 94.81 453 LYS A O 1
ATOM 3472 N N . THR A 1 454 ? -23.614 4.433 20.400 1.00 96.25 454 THR A N 1
ATOM 3473 C CA . THR A 1 454 ? -22.453 5.110 20.993 1.00 96.25 454 THR A CA 1
ATOM 3474 C C . THR A 1 454 ? -22.843 6.311 21.850 1.00 96.25 454 THR A C 1
ATOM 3476 O O . THR A 1 454 ? -22.081 6.710 22.720 1.00 96.25 454 THR A O 1
ATOM 3479 N N . THR A 1 455 ? -24.033 6.887 21.648 1.00 98.00 455 THR A N 1
ATOM 3480 C CA . THR A 1 455 ? -24.551 8.003 22.457 1.00 98.00 455 THR A CA 1
ATOM 3481 C C . THR A 1 455 ? -25.892 7.638 23.077 1.00 98.00 455 THR A C 1
ATOM 3483 O O . THR A 1 455 ? -26.851 7.364 22.354 1.00 98.00 455 THR A O 1
ATOM 3486 N N . PHE A 1 456 ? -25.964 7.610 24.4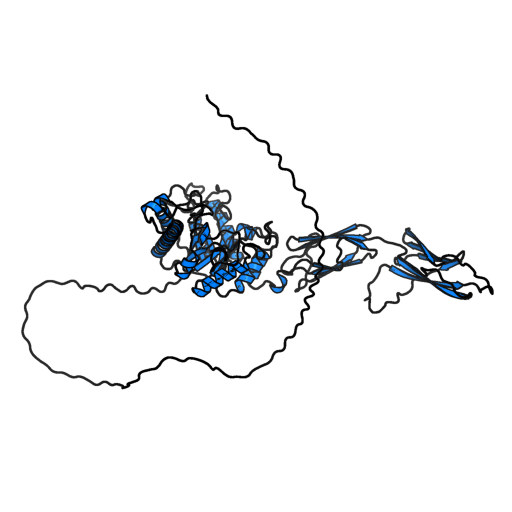09 1.00 97.31 456 PHE A N 1
ATOM 3487 C CA . PHE A 1 456 ? -27.189 7.275 25.141 1.00 97.31 456 PHE A CA 1
ATOM 3488 C C . PHE A 1 456 ? -27.133 7.731 26.605 1.00 97.31 456 PHE A C 1
ATOM 3490 O O . PHE A 1 456 ? -26.078 8.078 27.135 1.00 97.31 456 PHE A O 1
ATOM 3497 N N . THR A 1 457 ? -28.295 7.730 27.259 1.00 96.62 457 THR A N 1
ATOM 3498 C CA . THR A 1 457 ? -28.413 7.889 28.713 1.00 96.62 457 THR A CA 1
ATOM 3499 C C . THR A 1 457 ? -28.642 6.524 29.350 1.00 96.62 457 THR A C 1
ATOM 3501 O O . THR A 1 457 ? -29.435 5.737 28.837 1.00 96.62 457 THR A O 1
ATOM 3504 N N . THR A 1 458 ? -27.968 6.255 30.461 1.00 94.25 458 THR A N 1
ATOM 3505 C CA . THR A 1 458 ? -28.208 5.085 31.308 1.00 94.25 458 THR A CA 1
ATOM 3506 C C . THR A 1 458 ? -28.481 5.527 32.735 1.00 94.25 458 THR A C 1
ATOM 3508 O O . THR A 1 458 ? -28.049 6.600 33.165 1.00 94.25 458 THR A O 1
ATOM 3511 N N . TYR A 1 459 ? -29.211 4.684 33.451 1.00 91.94 459 TYR A N 1
ATOM 3512 C CA . TYR A 1 459 ? -29.474 4.853 34.872 1.00 91.94 459 TYR A CA 1
ATOM 3513 C C . TYR A 1 459 ? -28.629 3.925 35.746 1.00 91.94 459 TYR A C 1
ATOM 3515 O O . TYR A 1 459 ? -28.593 4.107 36.955 1.00 91.94 459 TYR A O 1
ATOM 3523 N N . GLU A 1 460 ? -27.966 2.947 35.128 1.00 91.50 460 GLU A N 1
ATOM 3524 C CA . GLU A 1 460 ? -27.017 2.053 35.786 1.00 91.50 460 GLU A CA 1
ATOM 3525 C C . GLU A 1 460 ? -25.629 2.710 35.814 1.00 91.50 460 GLU A C 1
ATOM 3527 O O . GLU A 1 460 ? -25.162 3.240 34.800 1.00 91.50 460 GLU A O 1
ATOM 3532 N N . SER A 1 461 ? -24.949 2.612 36.951 1.00 92.44 461 SER A N 1
ATOM 3533 C CA . SER A 1 461 ? -23.574 3.061 37.180 1.00 92.44 461 SER A CA 1
ATOM 3534 C C . SER A 1 461 ? -22.537 2.142 36.555 1.00 92.44 461 SER A C 1
ATOM 3536 O O . SER A 1 461 ? -21.371 2.520 36.466 1.00 92.44 461 SER A O 1
ATOM 3538 N N . LYS A 1 462 ? -22.941 0.954 36.099 1.00 93.88 462 LYS A N 1
ATOM 3539 C CA . LYS A 1 462 ? -22.077 0.012 35.395 1.00 93.88 462 LYS A CA 1
ATOM 3540 C C . LYS A 1 462 ? -22.596 -0.273 34.005 1.00 93.88 462 LYS A C 1
ATOM 3542 O O . LYS A 1 462 ? -23.782 -0.515 33.794 1.00 93.88 462 LYS A O 1
ATOM 3547 N N . ILE A 1 463 ? -21.674 -0.297 33.059 1.00 94.75 463 ILE A N 1
ATOM 3548 C CA . ILE A 1 463 ? -21.934 -0.755 31.701 1.00 94.75 463 ILE A CA 1
ATOM 3549 C C . ILE A 1 463 ? -20.824 -1.690 31.265 1.00 94.75 463 ILE A C 1
ATOM 3551 O O . ILE A 1 463 ? -19.717 -1.661 31.795 1.00 94.75 463 ILE A O 1
ATOM 3555 N N . ASN A 1 464 ? -21.118 -2.456 30.229 1.00 94.88 464 ASN A N 1
ATOM 3556 C CA . ASN A 1 464 ? -20.143 -3.285 29.565 1.00 94.88 464 ASN A CA 1
ATOM 3557 C C . ASN A 1 464 ? -20.157 -2.951 28.068 1.00 94.88 464 ASN A C 1
ATOM 3559 O O . ASN A 1 464 ? -21.231 -2.923 27.460 1.00 94.88 464 ASN A O 1
ATOM 3563 N N . ILE A 1 465 ? -18.985 -2.657 27.500 1.00 96.69 465 ILE A N 1
ATOM 3564 C CA . ILE A 1 465 ? -18.800 -2.428 26.066 1.00 96.69 465 ILE A CA 1
ATOM 3565 C C . ILE A 1 465 ? -18.089 -3.642 25.466 1.00 96.69 465 ILE A C 1
ATOM 3567 O O . ILE A 1 465 ? -16.974 -3.973 25.868 1.00 96.69 465 ILE A O 1
ATOM 3571 N N . ARG A 1 466 ? -18.722 -4.287 24.485 1.00 96.81 466 ARG A N 1
ATOM 3572 C CA . ARG A 1 466 ? -18.205 -5.447 23.751 1.00 96.81 466 ARG A CA 1
ATOM 3573 C C . ARG A 1 466 ? -18.137 -5.169 22.271 1.00 96.81 466 ARG A C 1
ATOM 3575 O O . ARG A 1 466 ? -19.010 -4.500 21.707 1.00 96.81 466 ARG A O 1
ATOM 3582 N N . GLY A 1 467 ? -17.161 -5.788 21.639 1.00 96.75 467 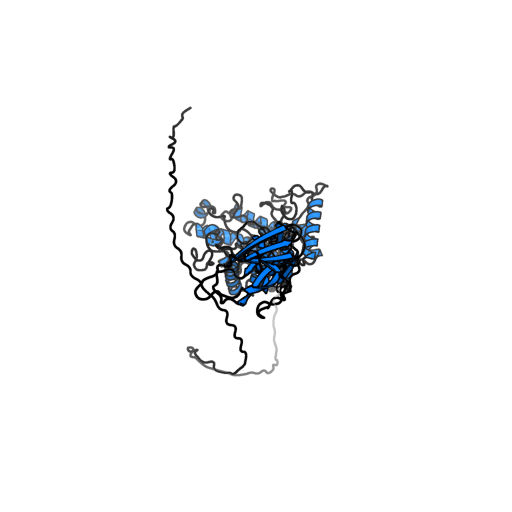GLY A N 1
ATOM 3583 C CA . GLY A 1 467 ? -17.000 -5.706 20.208 1.00 96.75 467 GLY A CA 1
ATOM 3584 C C . GLY A 1 467 ? -15.944 -6.656 19.689 1.00 96.75 467 GLY A C 1
ATOM 3585 O O . GLY A 1 467 ? -15.461 -7.548 20.392 1.00 96.75 467 GLY A O 1
ATOM 3586 N N . SER A 1 468 ? -15.575 -6.419 18.442 1.00 96.88 468 SER A N 1
ATOM 3587 C CA . SER A 1 468 ? -14.461 -7.085 17.795 1.00 96.88 468 SER A CA 1
ATOM 3588 C C . SER A 1 468 ? -13.632 -6.102 16.985 1.00 96.88 468 SER A C 1
ATOM 3590 O O . SER A 1 468 ? -14.163 -5.130 16.451 1.00 96.88 468 SER A O 1
ATOM 3592 N N . ALA A 1 469 ? -12.347 -6.384 16.859 1.00 97.75 469 ALA A N 1
ATOM 3593 C CA . ALA A 1 469 ? -11.395 -5.677 16.019 1.00 97.75 469 ALA A CA 1
ATOM 3594 C C . ALA A 1 469 ? -10.456 -6.701 15.362 1.00 97.75 469 ALA A C 1
ATOM 3596 O O . ALA A 1 469 ? -10.482 -7.879 15.724 1.00 97.75 469 ALA A O 1
ATOM 3597 N N . ASP A 1 470 ? -9.656 -6.283 14.385 1.00 97.44 470 ASP A N 1
ATOM 3598 C CA . ASP A 1 470 ? -8.621 -7.150 13.820 1.00 97.44 470 ASP A CA 1
ATOM 3599 C C . ASP A 1 470 ? -7.506 -7.385 14.864 1.00 97.44 470 ASP A C 1
ATOM 3601 O O . ASP A 1 470 ? -6.869 -6.417 15.282 1.00 97.44 470 ASP A O 1
ATOM 3605 N N . PRO A 1 471 ? -7.242 -8.632 15.298 1.00 96.25 471 PRO A N 1
ATOM 3606 C CA . PRO A 1 471 ? -6.194 -8.932 16.273 1.00 96.25 471 PRO A CA 1
ATOM 3607 C C . PRO A 1 471 ? -4.773 -8.629 15.770 1.00 96.25 471 PRO A C 1
ATOM 3609 O O . PRO A 1 471 ? -3.861 -8.507 16.587 1.00 96.25 471 PRO A O 1
ATOM 3612 N N . ASN A 1 472 ? -4.570 -8.464 14.458 1.00 96.38 472 ASN A N 1
ATOM 3613 C CA . ASN A 1 472 ? -3.269 -8.114 13.886 1.00 96.38 472 ASN A CA 1
ATOM 3614 C C . ASN A 1 472 ? -2.859 -6.659 14.177 1.00 96.38 472 ASN A C 1
ATOM 3616 O O . ASN A 1 472 ? -1.673 -6.335 14.115 1.00 96.38 472 ASN A O 1
ATOM 3620 N N . PHE A 1 473 ? -3.815 -5.788 14.525 1.00 96.94 473 PHE A N 1
ATOM 3621 C CA . PHE A 1 473 ? -3.579 -4.366 14.781 1.00 96.94 473 PHE A CA 1
ATOM 3622 C C . PHE A 1 473 ? -4.033 -3.966 16.186 1.00 96.94 473 PHE A C 1
ATOM 3624 O O . PHE A 1 473 ? -5.011 -4.499 16.713 1.00 96.94 473 PHE A O 1
ATOM 3631 N N . PRO A 1 474 ? -3.370 -2.983 16.818 1.00 95.44 474 PRO A N 1
ATOM 3632 C CA . PRO A 1 474 ? -3.762 -2.541 18.145 1.00 95.44 474 PRO A CA 1
ATOM 3633 C C . PRO A 1 474 ? -5.181 -1.955 18.144 1.00 95.44 474 PRO A C 1
ATOM 3635 O O . PRO A 1 474 ? -5.573 -1.189 17.261 1.00 95.44 474 PRO A O 1
ATOM 3638 N N . LEU A 1 475 ? -5.941 -2.288 19.185 1.00 97.69 475 LEU A N 1
ATOM 3639 C CA . LEU A 1 475 ? -7.094 -1.515 19.628 1.00 97.69 475 LEU A CA 1
ATOM 3640 C C . LEU A 1 475 ? -6.642 -0.668 20.816 1.00 97.69 475 LEU A C 1
ATOM 3642 O O . LEU A 1 475 ? -6.016 -1.177 21.746 1.00 97.69 475 LEU A O 1
ATOM 3646 N N . THR A 1 476 ? -6.957 0.621 20.801 1.00 97.50 476 THR A N 1
ATOM 3647 C CA . THR A 1 476 ? -6.728 1.506 21.946 1.00 97.50 476 THR A CA 1
ATOM 3648 C C . THR A 1 476 ? -8.031 2.132 22.409 1.00 97.50 476 THR A C 1
ATOM 3650 O O . THR A 1 476 ? -8.959 2.301 21.624 1.00 97.50 476 THR A O 1
ATOM 3653 N N . MET A 1 477 ? -8.095 2.488 23.686 1.00 97.56 477 MET A N 1
ATOM 3654 C CA . MET A 1 477 ? -9.157 3.260 24.306 1.00 97.56 477 MET A CA 1
ATOM 3655 C C . MET A 1 477 ? -8.524 4.389 25.119 1.00 97.56 477 MET A C 1
ATOM 3657 O O . MET A 1 477 ? -7.718 4.140 26.015 1.00 97.56 477 MET A O 1
ATOM 3661 N N . ASN A 1 478 ? -8.878 5.636 24.807 1.00 96.44 478 ASN A N 1
ATOM 3662 C CA . ASN A 1 478 ? -8.282 6.841 25.391 1.00 96.44 478 ASN A CA 1
ATOM 3663 C C . ASN A 1 478 ? -6.738 6.805 25.335 1.00 96.44 478 ASN A C 1
ATOM 3665 O O . ASN A 1 478 ? -6.061 7.149 26.302 1.00 96.44 478 ASN A O 1
ATOM 3669 N N . GLY A 1 479 ? -6.190 6.305 24.221 1.00 94.25 479 GLY A N 1
ATOM 3670 C CA . GLY A 1 479 ? -4.750 6.137 23.992 1.00 94.25 479 GLY A CA 1
ATOM 3671 C C . GLY A 1 479 ? -4.109 4.913 24.660 1.00 94.25 479 GLY A C 1
ATOM 3672 O O . GLY A 1 479 ? -2.947 4.626 24.398 1.00 94.25 479 GLY A O 1
ATOM 3673 N N . LYS A 1 480 ? -4.836 4.157 25.492 1.00 96.50 480 LYS A N 1
ATOM 3674 C CA . LYS A 1 480 ? -4.315 2.956 26.167 1.00 96.50 480 LYS A CA 1
ATOM 3675 C C . LYS A 1 480 ? -4.709 1.688 25.421 1.00 96.50 480 LYS A C 1
ATOM 3677 O O . LYS A 1 480 ? -5.846 1.570 24.980 1.00 96.50 480 LYS A O 1
ATOM 3682 N N . LYS A 1 481 ? -3.791 0.728 25.298 1.00 96.88 481 LYS A N 1
ATOM 3683 C CA . LYS A 1 481 ? -4.043 -0.555 24.623 1.00 96.88 481 LYS A CA 1
ATOM 3684 C C . LYS A 1 481 ? -5.203 -1.316 25.280 1.00 96.88 481 LYS A C 1
ATOM 3686 O O . LYS A 1 481 ? -5.285 -1.394 26.503 1.00 96.88 481 LYS A O 1
ATOM 3691 N N . VAL A 1 482 ? -6.062 -1.896 24.449 1.00 97.69 482 VAL A N 1
ATOM 3692 C CA . VAL A 1 482 ? -7.120 -2.839 24.820 1.00 97.69 482 VAL A CA 1
ATOM 3693 C C . VAL A 1 482 ? -6.692 -4.227 24.362 1.00 97.69 482 VAL A C 1
ATOM 3695 O O . VAL A 1 482 ? -6.286 -4.408 23.214 1.00 97.69 482 VAL A O 1
ATOM 3698 N N . SER A 1 483 ? -6.770 -5.206 25.259 1.00 96.00 483 SER A N 1
ATOM 3699 C CA . SER A 1 483 ? -6.485 -6.598 24.919 1.00 96.00 483 SER A CA 1
ATOM 3700 C C . SER A 1 483 ? -7.606 -7.183 24.064 1.00 96.00 483 SER A C 1
ATOM 3702 O O . SER A 1 483 ? -8.785 -7.021 24.378 1.00 96.00 483 SER A O 1
ATOM 3704 N N . LEU A 1 484 ? -7.215 -7.877 22.999 1.00 97.19 484 LEU A N 1
ATOM 3705 C CA . LEU A 1 484 ? -8.100 -8.652 22.137 1.00 97.19 484 LEU A CA 1
ATOM 3706 C C . LEU A 1 484 ? -7.856 -10.141 22.398 1.00 97.19 484 LEU A C 1
ATOM 3708 O O . LEU A 1 484 ? -6.728 -10.536 22.693 1.00 97.19 484 LEU A O 1
ATOM 3712 N N . SER A 1 485 ? -8.895 -10.966 22.270 1.00 96.25 485 SER A N 1
ATOM 3713 C CA . SER A 1 485 ? -8.709 -12.414 22.131 1.00 96.25 485 SER A CA 1
ATOM 3714 C C . SER A 1 485 ? -7.949 -12.736 20.838 1.00 96.25 485 SER A C 1
ATOM 3716 O O . SER A 1 485 ? -7.885 -11.903 19.935 1.00 96.25 485 SER A O 1
ATOM 3718 N N . GLU A 1 486 ? -7.505 -13.983 20.673 1.00 93.31 486 GLU A N 1
ATOM 3719 C CA . GLU A 1 486 ? -6.930 -14.472 19.408 1.00 93.31 486 GLU A CA 1
ATOM 3720 C C . GLU A 1 486 ? -7.870 -14.246 18.210 1.00 93.31 486 GLU A C 1
ATOM 3722 O O . GLU A 1 486 ? -7.440 -13.833 17.140 1.00 93.31 486 GLU A O 1
ATOM 3727 N N . HIS A 1 487 ? -9.181 -14.397 18.424 1.00 94.81 487 HIS A N 1
ATOM 3728 C CA . HIS A 1 487 ? -10.211 -14.117 17.414 1.00 94.81 487 HIS A CA 1
ATOM 3729 C C . HIS A 1 487 ? -10.653 -12.645 17.336 1.00 94.81 487 HIS A C 1
ATOM 3731 O O . HIS A 1 487 ? -11.681 -12.341 16.732 1.00 94.81 487 HIS A O 1
ATOM 3737 N N . GLY A 1 488 ? -9.945 -11.723 17.992 1.00 96.62 488 GLY A N 1
ATOM 3738 C CA . GLY A 1 488 ? -10.216 -10.288 17.909 1.00 96.62 488 GLY A CA 1
ATOM 3739 C C . GLY A 1 488 ? -11.387 -9.758 18.744 1.00 96.62 488 GLY A C 1
ATOM 3740 O O . GLY A 1 488 ? -11.844 -8.652 18.475 1.00 96.62 488 GLY A O 1
ATOM 3741 N N . PHE A 1 489 ? -11.920 -10.492 19.724 1.00 97.56 489 PHE A N 1
ATOM 3742 C CA . PHE A 1 489 ? -13.016 -10.018 20.583 1.00 97.56 489 PHE A CA 1
ATOM 3743 C C . PHE A 1 489 ? -12.509 -9.240 21.805 1.00 97.56 489 PHE A C 1
ATOM 3745 O O . PHE A 1 489 ? -11.447 -9.547 22.346 1.00 97.56 489 PHE A O 1
ATOM 3752 N N . PHE A 1 490 ? -13.302 -8.274 22.278 1.00 97.69 490 PHE A N 1
ATOM 3753 C CA . PHE A 1 490 ? -13.084 -7.577 23.550 1.00 97.69 490 PHE A CA 1
ATOM 3754 C C . PHE A 1 490 ? -14.391 -7.378 24.326 1.00 97.69 490 PHE A C 1
ATOM 3756 O O . PHE A 1 490 ? -15.474 -7.271 23.748 1.00 97.69 490 PHE A O 1
ATOM 3763 N N . SER A 1 491 ? -14.276 -7.293 25.652 1.00 97.12 491 SER A N 1
ATOM 3764 C CA . SER A 1 491 ? -15.362 -6.976 26.582 1.00 97.12 491 SER A CA 1
ATOM 3765 C C . SER A 1 491 ? -14.789 -6.173 27.743 1.00 97.12 491 SER A C 1
ATOM 3767 O O . SER A 1 491 ? -13.899 -6.653 28.440 1.00 97.12 491 SER A O 1
ATOM 3769 N N . LEU A 1 492 ? -15.282 -4.953 27.935 1.00 96.56 492 LEU A N 1
ATOM 3770 C CA . LEU A 1 492 ? -14.761 -3.997 28.908 1.00 96.56 492 LEU A CA 1
ATOM 3771 C C . LEU A 1 492 ? -15.879 -3.512 29.826 1.00 96.56 492 LEU A C 1
ATOM 3773 O O . LEU A 1 492 ? -16.877 -2.973 29.346 1.00 96.56 492 LEU A O 1
ATOM 3777 N N . ASP A 1 493 ? -15.691 -3.668 31.133 1.00 95.38 493 ASP A N 1
ATOM 3778 C CA . ASP A 1 493 ? -16.593 -3.135 32.152 1.00 95.38 493 ASP A CA 1
ATOM 3779 C C . ASP A 1 493 ? -16.177 -1.722 32.569 1.00 95.38 493 ASP A C 1
ATOM 3781 O O . ASP A 1 493 ? -15.003 -1.449 32.825 1.00 95.38 493 ASP A O 1
ATOM 3785 N N . PHE A 1 494 ? -17.154 -0.823 32.677 1.00 95.19 494 PHE A N 1
ATOM 3786 C CA . PHE A 1 494 ? -16.947 0.562 33.090 1.00 95.19 494 PHE A CA 1
ATOM 3787 C C . PHE A 1 494 ? -17.842 0.919 34.262 1.00 95.19 494 PHE A C 1
ATOM 3789 O O . PHE A 1 494 ? -19.040 0.644 34.241 1.00 95.19 494 PHE A O 1
ATOM 3796 N N . ASN A 1 495 ? -17.257 1.620 35.232 1.00 95.06 495 ASN A N 1
ATOM 3797 C CA . ASN A 1 495 ? -18.000 2.366 36.239 1.00 95.06 495 ASN A CA 1
ATOM 3798 C C . ASN A 1 495 ? -18.180 3.809 35.745 1.00 95.06 495 ASN A C 1
ATOM 3800 O O . ASN A 1 495 ? -17.212 4.444 35.321 1.00 95.06 495 ASN A O 1
ATOM 3804 N N . LEU A 1 496 ? -19.407 4.317 35.797 1.00 95.75 496 LEU A N 1
ATOM 3805 C CA . LEU A 1 496 ? -19.803 5.615 35.269 1.00 95.75 496 LEU A CA 1
ATOM 3806 C C . LEU A 1 496 ? -19.951 6.648 36.385 1.00 95.75 496 LEU A C 1
ATOM 3808 O O . LEU A 1 496 ? -20.731 6.471 37.324 1.00 95.75 496 LEU A O 1
ATOM 3812 N N . SER A 1 497 ? -19.288 7.787 36.222 1.00 95.25 497 SER A N 1
ATOM 3813 C CA . SER A 1 497 ? -19.548 8.982 37.028 1.00 95.25 497 SER A CA 1
ATOM 3814 C C . SER A 1 497 ? -20.901 9.591 36.655 1.00 95.25 497 SER A C 1
ATOM 3816 O O . SER A 1 497 ? -21.337 9.456 35.513 1.00 95.25 497 SER A O 1
ATOM 3818 N N . LEU A 1 498 ? -21.571 10.289 37.579 1.00 92.75 498 LEU A N 1
ATOM 3819 C CA . LEU A 1 498 ? -22.772 11.064 37.238 1.00 92.75 498 LEU A CA 1
ATOM 3820 C C . LEU A 1 498 ? -22.454 12.093 36.144 1.00 92.75 498 LEU A C 1
ATOM 3822 O O . LEU A 1 498 ? -21.411 12.744 36.176 1.00 92.75 498 LEU A O 1
ATOM 3826 N N . GLY A 1 499 ? -23.372 12.262 35.194 1.00 95.19 499 GLY A N 1
ATOM 3827 C CA . GLY A 1 499 ? -23.172 13.132 34.039 1.00 95.19 499 GLY A CA 1
ATOM 3828 C C . GLY A 1 499 ? -22.539 12.409 32.848 1.00 95.19 499 GLY A C 1
ATOM 3829 O O . GLY A 1 499 ? -22.755 11.216 32.637 1.00 95.19 499 GLY A O 1
ATOM 3830 N N . LEU A 1 500 ? -21.834 13.157 31.997 1.00 98.06 500 LEU A N 1
ATOM 3831 C CA . LEU A 1 500 ? -21.293 12.648 30.736 1.00 98.06 500 LEU A CA 1
ATOM 3832 C C . LEU A 1 500 ? -19.962 11.911 30.946 1.00 98.06 500 LEU A C 1
ATOM 3834 O O . LEU A 1 500 ? -18.984 12.498 31.395 1.00 98.06 500 LEU A O 1
ATOM 3838 N N . ASN A 1 501 ? -19.910 10.654 30.512 1.00 98.19 501 ASN A N 1
ATOM 3839 C CA . ASN A 1 501 ? -18.708 9.830 30.438 1.00 98.19 501 ASN A CA 1
ATOM 3840 C C . ASN A 1 501 ? -18.327 9.644 28.965 1.00 98.19 501 ASN A C 1
ATOM 3842 O O . ASN A 1 501 ? -19.201 9.390 28.130 1.00 98.19 501 ASN A O 1
ATOM 3846 N N . THR A 1 502 ? -17.038 9.774 28.643 1.00 98.12 502 THR A N 1
ATOM 3847 C CA . THR A 1 502 ? -16.541 9.673 27.262 1.00 98.12 502 THR A CA 1
ATOM 3848 C C . THR A 1 502 ? -15.434 8.630 27.149 1.00 98.12 502 THR A C 1
ATOM 3850 O O . THR A 1 502 ? -14.459 8.675 27.898 1.00 98.12 502 THR A O 1
ATOM 3853 N N . TYR A 1 503 ? -15.569 7.721 26.181 1.00 97.94 503 TYR A N 1
ATOM 3854 C CA . TYR A 1 503 ? -14.567 6.700 25.865 1.00 97.94 503 TYR A CA 1
ATOM 3855 C C . TYR A 1 503 ? -14.308 6.691 24.361 1.00 97.94 503 TYR A C 1
ATOM 3857 O O . TYR A 1 503 ? -15.228 6.465 23.576 1.00 97.94 503 TYR A O 1
ATOM 3865 N N . THR A 1 504 ? -13.069 6.944 23.955 1.00 98.12 504 THR A N 1
ATOM 3866 C CA . THR A 1 504 ? -12.677 7.009 22.545 1.00 98.12 504 THR A CA 1
ATOM 3867 C C . THR A 1 504 ? -11.823 5.808 22.191 1.00 98.12 504 THR A C 1
ATOM 3869 O O . THR A 1 504 ? -10.718 5.665 22.705 1.00 98.12 504 THR A O 1
ATOM 3872 N N . PHE A 1 505 ? -12.328 4.964 21.300 1.00 98.25 505 PHE A N 1
ATOM 3873 C CA . PHE A 1 505 ? -11.631 3.802 20.770 1.00 98.25 505 PHE A CA 1
ATOM 3874 C C . PHE A 1 505 ? -10.962 4.141 19.443 1.00 98.25 505 PHE A C 1
ATOM 3876 O O . PHE A 1 505 ? -11.575 4.825 18.627 1.00 98.25 505 PHE A O 1
ATOM 3883 N N . SER A 1 506 ? -9.746 3.646 19.216 1.00 97.00 506 SER A N 1
ATOM 3884 C CA . SER A 1 506 ? -9.037 3.784 17.941 1.00 97.00 506 SER A CA 1
ATOM 3885 C C . SER A 1 506 ? -8.450 2.452 17.482 1.00 97.00 506 SER A C 1
ATOM 3887 O O . SER A 1 506 ? -7.837 1.733 18.277 1.00 97.00 506 SER A O 1
ATOM 3889 N N . HIS A 1 507 ? -8.665 2.127 16.209 1.00 97.06 507 HIS A N 1
ATOM 3890 C CA . HIS A 1 507 ? -8.195 0.909 15.552 1.00 97.06 507 HIS A CA 1
ATOM 3891 C C . HIS A 1 507 ? -8.067 1.148 14.045 1.00 97.06 507 HIS A C 1
ATOM 3893 O O . HIS A 1 507 ? -9.018 1.625 13.428 1.00 97.06 507 HIS A O 1
ATOM 3899 N N . LYS A 1 508 ? -6.912 0.822 13.444 1.00 94.75 508 LYS A N 1
ATOM 3900 C CA . LYS A 1 508 ? -6.644 1.035 12.003 1.00 94.75 508 LYS A CA 1
ATOM 3901 C C . LYS A 1 508 ? -6.963 2.463 11.520 1.00 94.75 508 LYS A C 1
ATOM 3903 O O . LYS A 1 508 ? -7.562 2.660 10.471 1.00 94.75 508 LYS A O 1
ATOM 3908 N N . GLY A 1 509 ? -6.649 3.469 12.339 1.00 90.00 509 GLY A N 1
ATOM 3909 C CA . GLY A 1 509 ? -6.958 4.878 12.052 1.00 90.00 509 GLY A CA 1
ATOM 3910 C C . GLY A 1 509 ? -8.434 5.272 12.224 1.00 90.00 509 GLY A C 1
ATOM 3911 O O . GLY A 1 509 ? -8.745 6.461 12.286 1.00 90.00 509 GLY A O 1
ATOM 3912 N N . LEU A 1 510 ? -9.354 4.314 12.377 1.00 92.94 510 LEU A N 1
ATOM 3913 C CA . LEU A 1 510 ? -10.761 4.584 12.666 1.00 92.94 510 LEU A CA 1
ATOM 3914 C C . LEU A 1 510 ? -10.951 4.896 14.146 1.00 92.94 510 LEU A C 1
ATOM 3916 O O . LEU A 1 510 ? -10.478 4.160 15.009 1.00 92.94 510 LEU A O 1
ATOM 3920 N N . THR A 1 511 ? -11.702 5.960 14.431 1.00 95.56 511 THR A N 1
ATOM 3921 C CA . THR A 1 511 ? -12.023 6.384 15.796 1.00 95.56 511 THR A CA 1
ATOM 3922 C C . THR A 1 511 ? -13.522 6.297 16.064 1.00 95.56 511 THR A C 1
ATOM 3924 O O . THR A 1 511 ? -14.329 6.812 15.292 1.00 95.56 511 THR A O 1
ATOM 3927 N N . VAL A 1 512 ? -13.902 5.689 17.190 1.00 97.31 512 VAL A N 1
ATOM 3928 C CA . VAL A 1 512 ? -15.290 5.618 17.668 1.00 97.31 512 VAL A CA 1
ATOM 3929 C C . VAL A 1 512 ? -15.368 6.156 19.090 1.00 97.31 512 VAL A C 1
ATOM 3931 O O . VAL A 1 512 ? -14.725 5.633 19.997 1.00 97.31 512 VAL A O 1
ATOM 3934 N N . THR A 1 513 ? -16.188 7.184 19.305 1.00 98.06 513 THR A N 1
ATOM 3935 C CA . THR A 1 513 ? -16.371 7.799 20.626 1.00 98.06 513 THR A CA 1
ATOM 3936 C C . THR A 1 513 ? -17.733 7.458 21.215 1.00 98.06 513 THR A C 1
ATOM 3938 O O . THR A 1 513 ? -18.768 7.868 20.685 1.00 98.06 513 THR A O 1
ATOM 3941 N N . TYR A 1 514 ? -17.722 6.781 22.360 1.00 98.19 514 TYR A N 1
ATOM 3942 C CA . TYR A 1 514 ? -18.881 6.624 23.226 1.00 98.19 514 TYR A CA 1
ATOM 3943 C C . TYR A 1 514 ? -19.090 7.873 24.084 1.00 98.19 514 TYR A C 1
ATOM 3945 O O . TYR A 1 514 ? -18.148 8.371 24.696 1.00 98.19 514 TYR A O 1
ATOM 3953 N N . ARG A 1 515 ? -20.334 8.355 24.144 1.00 98.38 515 ARG A N 1
ATOM 3954 C CA . ARG A 1 515 ? -20.808 9.476 24.968 1.00 98.38 515 ARG A CA 1
ATOM 3955 C C . ARG A 1 515 ? -22.002 9.015 25.793 1.00 98.38 515 ARG A C 1
ATOM 3957 O O . ARG A 1 515 ? -23.122 8.923 25.293 1.00 98.38 515 ARG A O 1
ATOM 3964 N N . ILE A 1 516 ? -21.757 8.697 27.055 1.00 98.25 516 ILE A N 1
ATOM 3965 C CA . ILE A 1 516 ? -22.715 7.990 27.902 1.00 98.25 516 ILE A CA 1
ATOM 3966 C C . ILE A 1 516 ? -23.079 8.887 29.071 1.00 98.25 516 ILE A C 1
ATOM 3968 O O . ILE A 1 516 ? -22.242 9.195 29.917 1.00 98.25 516 ILE A O 1
ATOM 3972 N N . THR A 1 517 ? -24.327 9.340 29.110 1.00 98.12 517 THR A N 1
ATOM 3973 C CA . THR A 1 517 ? -24.823 10.144 30.227 1.00 98.12 517 THR A CA 1
ATOM 3974 C C . THR A 1 517 ? -25.377 9.223 31.301 1.00 98.12 517 THR A C 1
ATOM 3976 O O . THR A 1 517 ? -26.398 8.576 31.092 1.00 98.12 517 THR A O 1
ATOM 3979 N N . HIS A 1 518 ? -24.729 9.167 32.456 1.00 95.88 518 HIS A N 1
ATOM 3980 C CA . HIS A 1 518 ? -25.261 8.470 33.617 1.00 95.88 518 HIS A CA 1
ATOM 3981 C C . HIS A 1 518 ? -26.106 9.444 34.446 1.00 95.88 518 HIS A C 1
ATOM 3983 O O . HIS A 1 518 ? -25.637 10.517 34.836 1.00 95.88 518 HIS A O 1
ATOM 3989 N N . LYS A 1 519 ? -27.368 9.086 34.687 1.00 92.75 519 LYS A N 1
ATOM 3990 C CA . LYS A 1 519 ? -28.288 9.824 35.561 1.00 92.75 519 LYS A CA 1
ATOM 3991 C C . LYS A 1 519 ? -28.822 8.899 36.640 1.00 92.75 519 LYS A C 1
ATOM 3993 O O . LYS A 1 519 ? -29.005 7.718 36.395 1.00 92.75 519 LYS A O 1
ATOM 3998 N N . VAL A 1 520 ? -29.167 9.454 37.791 1.00 90.94 520 VAL A N 1
ATOM 3999 C CA . VAL A 1 520 ? -29.922 8.730 38.817 1.00 90.94 520 VAL A CA 1
ATOM 4000 C C . VAL A 1 520 ? -31.351 9.248 38.803 1.00 90.94 520 VAL A C 1
ATOM 4002 O O . VAL A 1 520 ? -31.563 10.458 38.770 1.00 90.94 520 VAL A O 1
ATOM 4005 N N . VAL A 1 521 ? -32.311 8.327 38.805 1.00 91.44 521 VAL A N 1
ATOM 4006 C CA . VAL A 1 521 ? -33.704 8.597 39.178 1.00 91.44 521 VAL A CA 1
ATOM 4007 C C . VAL A 1 521 ? -33.959 7.860 40.479 1.00 91.44 521 VAL A C 1
ATOM 4009 O O . VAL A 1 521 ? -33.489 6.739 40.657 1.00 91.44 521 VAL A O 1
ATOM 4012 N N . VAL A 1 522 ? -34.651 8.486 41.422 1.00 92.94 522 VAL A N 1
ATOM 4013 C CA . VAL A 1 522 ? -34.900 7.843 42.717 1.00 92.94 522 VAL A CA 1
ATOM 4014 C C . VAL A 1 522 ? -35.972 6.769 42.550 1.00 92.94 522 VAL A C 1
ATOM 4016 O O . VAL A 1 522 ? -35.815 5.664 43.066 1.00 92.94 522 VAL A O 1
ATOM 4019 N N . LEU A 1 523 ? -37.017 7.060 41.769 1.00 93.25 523 LEU A N 1
ATOM 4020 C CA . LEU A 1 523 ? -38.102 6.138 41.446 1.00 93.25 523 LEU A CA 1
ATOM 4021 C C . LEU A 1 523 ? -38.121 5.845 39.940 1.00 93.25 523 LEU A C 1
ATOM 4023 O O . LEU A 1 523 ? -38.426 6.712 39.121 1.00 93.25 523 LEU A O 1
ATOM 4027 N N . LYS A 1 524 ? -37.864 4.593 39.559 1.00 90.56 524 LYS A N 1
ATOM 4028 C CA . LYS A 1 524 ? -37.879 4.139 38.159 1.00 90.56 524 LYS A CA 1
ATOM 4029 C C . LYS A 1 524 ? -39.297 3.797 37.700 1.00 90.56 524 LYS A C 1
ATOM 4031 O O . LYS A 1 524 ? -39.748 4.297 36.671 1.00 90.56 524 LYS A O 1
ATOM 4036 N N . SER A 1 525 ? -40.035 3.026 38.495 1.00 92.50 525 SER A N 1
ATOM 4037 C CA . SER A 1 525 ? -41.427 2.636 38.220 1.00 92.50 525 SER A CA 1
ATOM 4038 C C . SER A 1 525 ? -42.191 2.347 39.509 1.00 92.50 525 SER A C 1
ATOM 4040 O O . SER A 1 525 ? -41.575 2.136 40.551 1.00 92.50 525 SER A O 1
ATOM 4042 N N . ILE A 1 526 ? -43.523 2.343 39.431 1.00 94.19 526 ILE A N 1
ATOM 4043 C CA . ILE A 1 526 ? -44.431 2.051 40.550 1.00 94.19 526 ILE A CA 1
ATOM 4044 C C . ILE A 1 526 ? -45.593 1.168 40.079 1.00 94.19 526 ILE A C 1
ATOM 4046 O O . ILE A 1 526 ? -45.953 1.220 38.901 1.00 94.19 526 ILE A O 1
ATOM 4050 N N . GLN A 1 527 ? -46.185 0.393 40.986 1.00 92.38 527 GLN A N 1
ATOM 4051 C CA . GLN A 1 527 ? -47.427 -0.354 40.776 1.00 92.38 527 GLN A CA 1
ATOM 4052 C C . GLN A 1 527 ? -48.358 -0.221 41.997 1.00 92.38 527 GLN A C 1
ATOM 4054 O O . GLN A 1 527 ? -47.854 -0.139 43.119 1.00 92.38 527 GLN A O 1
ATOM 4059 N N . PRO A 1 528 ? -49.694 -0.228 41.807 1.00 91.00 528 PRO A N 1
ATOM 4060 C CA . PRO A 1 528 ? -50.398 -0.339 40.525 1.00 91.00 528 PRO A CA 1
ATOM 4061 C C . PRO A 1 528 ? -50.281 0.941 39.682 1.00 91.00 528 PRO A C 1
ATOM 4063 O O . PRO A 1 528 ? -50.407 2.056 40.183 1.00 91.00 528 PRO A O 1
ATOM 4066 N N . ALA A 1 529 ? -50.012 0.786 38.383 1.00 90.75 529 ALA A N 1
ATOM 4067 C CA . ALA A 1 529 ? -49.853 1.917 37.462 1.00 90.75 529 ALA A CA 1
ATOM 4068 C C . ALA A 1 529 ? -51.189 2.400 36.867 1.00 90.75 529 ALA A C 1
ATOM 4070 O O . ALA A 1 529 ? -51.291 3.544 36.434 1.00 90.75 529 ALA A O 1
ATOM 4071 N N . SER A 1 530 ? -52.204 1.537 36.852 1.00 91.19 530 SER A N 1
ATOM 4072 C CA . SER A 1 530 ? -53.531 1.778 36.284 1.00 91.19 530 SER A CA 1
ATOM 4073 C C . SER A 1 530 ? -54.615 1.662 37.349 1.00 91.19 530 SER A C 1
ATOM 4075 O O . SER A 1 530 ? -54.439 0.952 38.339 1.00 91.19 530 SER A O 1
ATOM 4077 N N . ASN A 1 531 ? -55.740 2.338 37.122 1.00 91.06 531 ASN A N 1
ATOM 4078 C CA . ASN A 1 531 ? -56.889 2.313 38.025 1.00 91.06 531 ASN A CA 1
ATOM 4079 C C . ASN A 1 531 ? -57.445 0.893 38.177 1.00 91.06 531 ASN A C 1
ATOM 4081 O O . ASN A 1 531 ? -57.429 0.114 37.219 1.00 91.06 531 ASN A O 1
ATOM 4085 N N . MET A 1 532 ? -57.963 0.573 39.360 1.00 90.06 532 MET A N 1
ATOM 4086 C CA . MET A 1 532 ? -58.531 -0.744 39.654 1.00 90.06 532 MET A CA 1
ATOM 4087 C C . MET A 1 532 ? -59.741 -0.651 40.579 1.00 90.06 532 MET A C 1
ATOM 4089 O O . MET A 1 532 ? -59.847 0.247 41.405 1.00 90.06 532 MET A O 1
ATOM 4093 N N . SER A 1 533 ? -60.663 -1.604 40.440 1.00 90.31 533 SER A N 1
ATOM 4094 C CA . SER A 1 533 ? -61.790 -1.784 41.355 1.00 90.31 533 SER A CA 1
ATOM 4095 C C . SER A 1 533 ? -61.643 -3.139 42.029 1.00 90.31 533 SER A C 1
ATOM 4097 O O . SER A 1 533 ? -61.416 -4.140 41.353 1.00 90.31 533 SER A O 1
ATOM 4099 N N . LEU A 1 534 ? -61.701 -3.144 43.357 1.00 90.56 534 LEU A N 1
ATOM 4100 C CA . LEU A 1 534 ? -61.450 -4.309 44.196 1.00 90.56 534 LEU A CA 1
ATOM 4101 C C . LEU A 1 534 ? -62.500 -4.369 45.304 1.00 90.56 534 LEU A C 1
ATOM 4103 O O . LEU A 1 534 ? -63.014 -3.332 45.732 1.00 90.56 534 LEU A O 1
ATOM 4107 N N . ASP A 1 535 ? -62.769 -5.574 45.798 1.00 89.56 535 ASP A N 1
ATOM 4108 C CA . ASP A 1 535 ? -63.673 -5.772 46.926 1.00 89.56 535 ASP A CA 1
ATOM 4109 C C . ASP A 1 535 ? -63.077 -5.182 48.211 1.00 89.56 535 ASP A C 1
ATOM 4111 O O . ASP A 1 535 ? -61.871 -5.273 48.474 1.00 89.56 535 ASP A O 1
ATOM 4115 N N . GLY A 1 536 ? -63.929 -4.581 49.042 1.00 88.50 536 GLY A N 1
ATOM 4116 C CA . GLY A 1 536 ? -63.506 -4.070 50.344 1.00 88.50 536 GLY A CA 1
ATOM 4117 C C . GLY A 1 536 ? -62.965 -5.193 51.235 1.00 88.50 536 GLY A C 1
ATOM 4118 O O . GLY A 1 536 ? -63.515 -6.290 51.262 1.00 88.50 536 GLY A O 1
ATOM 4119 N N . GLY A 1 537 ? -61.882 -4.924 51.963 1.00 88.00 537 GLY A N 1
ATOM 4120 C CA . GLY A 1 537 ? -61.129 -5.941 52.706 1.00 88.00 537 GLY A CA 1
ATOM 4121 C C . GLY A 1 537 ? -60.025 -6.644 51.905 1.00 88.00 537 GLY A C 1
ATOM 4122 O O . GLY A 1 537 ? -59.254 -7.395 52.496 1.00 88.00 537 GLY A O 1
ATOM 4123 N N . THR A 1 538 ? -59.892 -6.389 50.598 1.00 92.25 538 THR A N 1
ATOM 4124 C CA . THR A 1 538 ? -58.779 -6.925 49.793 1.00 92.25 538 THR A CA 1
ATOM 4125 C C . THR A 1 538 ? -57.445 -6.310 50.225 1.00 92.25 538 THR A C 1
ATOM 4127 O O . THR A 1 538 ? -57.338 -5.092 50.383 1.00 92.25 538 THR A O 1
ATOM 4130 N N . THR A 1 539 ? -56.403 -7.129 50.380 1.00 92.69 539 THR A N 1
ATOM 4131 C CA . THR A 1 539 ? -55.024 -6.647 50.550 1.00 92.69 539 THR A CA 1
ATOM 4132 C C . THR A 1 539 ? -54.397 -6.356 49.194 1.00 92.69 539 THR A C 1
ATOM 4134 O O . THR A 1 539 ? -54.302 -7.236 48.342 1.00 92.69 539 THR A O 1
ATOM 4137 N N . ILE A 1 540 ? -53.949 -5.118 49.004 1.00 90.81 540 ILE A N 1
ATOM 4138 C CA . ILE A 1 540 ? -53.187 -4.695 47.832 1.00 90.81 540 ILE A CA 1
ATOM 4139 C C . ILE A 1 540 ? -51.693 -4.646 48.156 1.00 90.81 540 ILE A C 1
ATOM 4141 O O . ILE A 1 540 ? -51.300 -4.275 49.264 1.00 90.81 540 ILE A O 1
ATOM 4145 N N . SER A 1 541 ? -50.861 -4.971 47.166 1.00 91.94 541 SER A N 1
ATOM 4146 C CA . SER A 1 541 ? -49.418 -4.730 47.199 1.00 91.94 541 SER A CA 1
ATOM 4147 C C . SER A 1 541 ? -49.104 -3.493 46.367 1.00 91.94 541 SER A C 1
ATOM 4149 O O . SER A 1 541 ? -49.414 -3.434 45.176 1.00 91.94 541 SER A O 1
ATOM 4151 N N . VAL A 1 542 ? -48.495 -2.497 47.004 1.00 93.94 542 VAL A N 1
ATOM 4152 C CA . VAL A 1 542 ? -47.889 -1.360 46.315 1.00 93.94 542 VAL A CA 1
ATOM 4153 C C . VAL A 1 542 ? -46.413 -1.671 46.151 1.00 93.94 542 VAL A C 1
ATOM 4155 O O . VAL A 1 542 ? -45.731 -1.945 47.141 1.00 93.94 542 VAL A O 1
ATOM 4158 N N . SER A 1 543 ? -45.906 -1.606 44.921 1.00 94.25 543 SER A N 1
ATOM 4159 C CA . SER A 1 543 ? -44.493 -1.848 44.628 1.00 94.25 543 SER A CA 1
ATOM 4160 C C . SER A 1 543 ? -43.847 -0.688 43.877 1.00 94.25 543 SER A C 1
ATOM 4162 O O . SER A 1 543 ? -44.513 0.106 43.212 1.00 94.25 543 SER A O 1
ATOM 4164 N N . ALA A 1 544 ? -42.531 -0.553 44.011 1.00 94.62 544 ALA A N 1
ATOM 4165 C CA . ALA A 1 544 ? -41.738 0.426 43.287 1.00 94.62 544 ALA A CA 1
ATOM 4166 C C . ALA A 1 544 ? -40.343 -0.111 42.992 1.00 94.62 544 ALA A C 1
ATOM 4168 O O . ALA A 1 544 ? -39.724 -0.740 43.843 1.00 94.62 544 ALA A O 1
ATOM 4169 N N . VAL A 1 545 ? -39.825 0.206 41.809 1.00 93.06 545 VAL A N 1
ATOM 4170 C CA . VAL A 1 545 ? -38.415 0.002 41.475 1.00 93.06 545 VAL A CA 1
ATOM 4171 C C . VAL A 1 545 ? -37.696 1.303 41.795 1.00 93.06 545 VAL A C 1
ATOM 4173 O O . VAL A 1 545 ? -37.978 2.329 41.170 1.00 93.06 545 VAL A O 1
ATOM 4176 N N . ALA A 1 546 ? -36.784 1.286 42.761 1.00 92.69 546 ALA A N 1
ATOM 4177 C CA . ALA A 1 546 ? -36.094 2.482 43.237 1.00 92.69 546 ALA A CA 1
ATOM 4178 C C . ALA A 1 546 ? -34.584 2.260 43.334 1.00 92.69 546 ALA A C 1
ATOM 4180 O O . ALA A 1 546 ? -34.112 1.123 43.386 1.00 92.69 546 ALA A O 1
ATOM 4181 N N . TYR A 1 547 ? -33.822 3.353 43.340 1.00 92.00 547 TYR A N 1
ATOM 4182 C CA . TYR A 1 547 ? -32.366 3.279 43.450 1.00 92.00 547 TYR A CA 1
ATOM 4183 C C . TYR A 1 547 ? -31.964 2.603 44.771 1.00 92.00 547 TYR A C 1
ATOM 4185 O O . TYR A 1 547 ? -32.538 2.894 45.825 1.00 92.00 547 TYR A O 1
ATOM 4193 N N . LYS A 1 548 ? -30.984 1.699 44.742 1.00 90.12 548 LYS A N 1
ATOM 4194 C CA . LYS A 1 548 ? -30.564 0.898 45.898 1.00 90.12 548 LYS A CA 1
ATOM 4195 C C . LYS A 1 548 ? -30.155 1.796 47.068 1.00 90.12 548 LYS A C 1
ATOM 4197 O O . LYS A 1 548 ? -29.307 2.677 46.932 1.00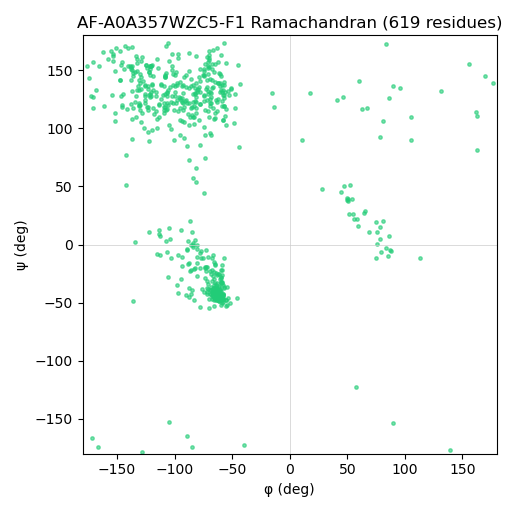 90.12 548 LYS A O 1
ATOM 4202 N N . GLY A 1 549 ? -30.760 1.554 48.231 1.00 89.31 549 GLY A N 1
ATOM 4203 C CA . GLY A 1 549 ? -30.555 2.363 49.437 1.00 89.31 549 GLY A CA 1
ATOM 4204 C C . GLY A 1 549 ? -31.464 3.592 49.546 1.00 89.31 549 GLY A C 1
ATOM 4205 O O . GLY A 1 549 ? -31.272 4.396 50.457 1.00 89.31 549 GLY A O 1
ATOM 4206 N N . SER A 1 550 ? -32.449 3.752 48.656 1.00 93.75 550 SER A N 1
ATOM 4207 C CA . SER A 1 550 ? -33.501 4.764 48.811 1.00 93.75 550 SER A CA 1
ATOM 4208 C C . SER A 1 550 ? -34.414 4.448 49.999 1.00 93.75 550 SER A C 1
ATOM 4210 O O . SER A 1 550 ? -34.650 3.282 50.327 1.00 93.75 550 SER A O 1
ATOM 4212 N N . ASN A 1 551 ? -34.981 5.486 50.613 1.00 94.31 551 ASN A N 1
ATOM 4213 C CA . ASN A 1 551 ? -36.126 5.356 51.508 1.00 94.31 551 ASN A CA 1
ATOM 4214 C C . ASN A 1 551 ? -37.410 5.519 50.687 1.00 94.31 551 ASN A C 1
ATOM 4216 O O . ASN A 1 551 ? -37.562 6.530 50.003 1.00 94.31 551 ASN A O 1
ATOM 4220 N N . VAL A 1 552 ? -38.310 4.535 50.734 1.00 96.75 552 VAL A N 1
ATOM 4221 C CA . VAL A 1 552 ? -39.508 4.491 49.884 1.00 96.75 552 VAL A CA 1
ATOM 4222 C C . VAL A 1 552 ? -40.752 4.260 50.737 1.00 96.75 552 VAL A C 1
ATOM 4224 O O . VAL A 1 552 ? -40.776 3.391 51.609 1.00 96.75 552 VAL A O 1
ATOM 4227 N N . TYR A 1 553 ? -41.802 5.035 50.484 1.00 96.44 553 TYR A N 1
ATOM 4228 C CA . TYR A 1 553 ? -43.123 4.837 51.077 1.00 96.44 553 TYR A CA 1
ATOM 4229 C C . TYR A 1 553 ? -44.218 5.234 50.087 1.00 96.44 553 TYR A C 1
ATOM 4231 O O . TYR A 1 553 ? -43.985 6.042 49.189 1.00 96.44 553 TYR A O 1
ATOM 4239 N N . ALA A 1 554 ? -45.424 4.704 50.267 1.00 96.69 554 ALA A N 1
ATOM 4240 C CA . ALA A 1 554 ? -46.582 5.074 49.463 1.00 96.69 554 ALA A CA 1
ATOM 4241 C C . ALA A 1 554 ? -47.663 5.758 50.300 1.00 96.69 554 ALA A C 1
ATOM 4243 O O . ALA A 1 554 ? -47.708 5.620 51.524 1.00 96.69 554 ALA A O 1
ATOM 4244 N N . LYS A 1 555 ? -48.544 6.499 49.636 1.00 95.38 555 LYS A N 1
ATOM 4245 C CA . LYS A 1 555 ? -49.765 7.059 50.204 1.00 95.38 555 LYS A CA 1
ATOM 4246 C C . LYS A 1 555 ? -50.970 6.657 49.371 1.00 95.38 555 LYS A C 1
ATOM 4248 O O . LYS A 1 555 ? -50.916 6.727 48.146 1.00 95.38 555 LYS A O 1
ATOM 4253 N N . LEU A 1 556 ? -52.045 6.286 50.057 1.00 92.12 556 LEU A N 1
ATOM 4254 C CA . LEU A 1 556 ? -53.372 6.065 49.488 1.00 92.12 556 LEU A CA 1
ATOM 4255 C C . LEU A 1 556 ? -54.366 6.866 50.337 1.00 92.12 556 LEU A C 1
ATOM 4257 O O . LEU A 1 556 ? -54.599 6.550 51.508 1.00 92.12 556 LEU A O 1
ATOM 4261 N N . GLY A 1 557 ? -54.853 7.982 49.792 1.00 86.44 557 GLY A N 1
ATOM 4262 C CA . GLY A 1 557 ? -55.554 9.002 50.575 1.00 86.44 557 GLY A CA 1
ATOM 4263 C C . GLY A 1 557 ? -54.683 9.538 51.723 1.00 86.44 557 GLY A C 1
ATOM 4264 O O . GLY A 1 557 ? -53.571 10.020 51.502 1.00 86.44 557 GLY A O 1
ATOM 4265 N N . ASN A 1 558 ? -55.172 9.426 52.961 1.00 85.25 558 ASN A N 1
ATOM 4266 C CA . ASN A 1 558 ? -54.452 9.861 54.169 1.00 85.25 558 ASN A CA 1
ATOM 4267 C C . ASN A 1 558 ? -53.560 8.769 54.785 1.00 85.25 558 ASN A C 1
ATOM 4269 O O . ASN A 1 558 ? -52.845 9.031 55.755 1.00 85.25 558 ASN A O 1
ATOM 4273 N N . VAL A 1 559 ? -53.592 7.544 54.253 1.00 91.31 559 VAL A N 1
ATOM 4274 C CA . VAL A 1 559 ? -52.838 6.414 54.804 1.00 91.31 559 VAL A CA 1
ATOM 4275 C C . VAL A 1 559 ? -51.434 6.387 54.215 1.00 91.31 559 VAL A C 1
ATOM 4277 O O . VAL A 1 559 ? -51.264 6.524 53.008 1.00 91.31 559 VAL A O 1
ATOM 4280 N N . THR A 1 560 ? -50.426 6.182 55.067 1.00 94.88 560 THR A N 1
ATOM 4281 C CA . THR A 1 560 ? -49.032 5.970 54.651 1.00 94.88 560 THR A CA 1
ATOM 4282 C C . THR A 1 560 ? -48.672 4.491 54.757 1.00 94.88 560 THR A C 1
ATOM 4284 O O . THR A 1 560 ? -48.746 3.907 55.837 1.00 94.88 560 THR A O 1
ATOM 4287 N N . ILE A 1 561 ? -48.243 3.904 53.645 1.00 95.00 561 ILE A N 1
ATOM 4288 C CA . ILE A 1 561 ? -47.825 2.509 53.516 1.00 95.00 561 ILE A CA 1
ATOM 4289 C C . ILE A 1 561 ? -46.294 2.482 53.538 1.00 95.00 561 ILE A C 1
ATOM 4291 O O . ILE A 1 561 ? -45.637 3.037 52.653 1.00 95.00 561 ILE A O 1
ATOM 4295 N N . LYS A 1 562 ? -45.706 1.860 54.564 1.00 93.38 562 LYS A N 1
ATOM 4296 C CA . LYS A 1 562 ? -44.249 1.681 54.647 1.00 93.38 562 LYS A CA 1
ATOM 4297 C C . LYS A 1 562 ? -43.820 0.593 53.669 1.00 93.38 562 LYS A C 1
ATOM 4299 O O . LYS A 1 562 ? -44.364 -0.506 53.718 1.00 93.38 562 LYS A O 1
ATOM 4304 N N . MET A 1 563 ? -42.825 0.879 52.835 1.00 95.00 563 MET A N 1
ATOM 4305 C CA . MET A 1 563 ? -42.296 -0.089 51.877 1.00 95.00 563 MET A CA 1
ATOM 4306 C C . MET A 1 563 ? -40.909 -0.564 52.311 1.00 95.00 563 MET A C 1
ATOM 4308 O O . MET A 1 563 ? -40.123 0.199 52.875 1.00 95.00 563 MET A O 1
ATOM 4312 N N . LYS A 1 564 ? -40.604 -1.837 52.065 1.00 92.75 564 LYS A N 1
ATOM 4313 C CA . LYS A 1 564 ? -39.292 -2.439 52.329 1.00 92.75 564 LYS A CA 1
ATOM 4314 C C . LYS A 1 564 ? -38.724 -3.005 51.042 1.00 92.75 564 LYS A C 1
ATOM 4316 O O . LYS A 1 564 ? -39.482 -3.424 50.173 1.00 92.75 564 LYS A O 1
ATOM 4321 N N . GLN A 1 565 ? -37.399 -3.028 50.945 1.00 91.44 565 GLN A N 1
ATOM 4322 C CA . GLN A 1 565 ? -36.721 -3.699 49.846 1.00 91.44 565 GLN A CA 1
ATOM 4323 C C . GLN A 1 565 ? -37.092 -5.190 49.845 1.00 91.44 565 GLN A C 1
ATOM 4325 O O . GLN A 1 565 ? -37.048 -5.838 50.892 1.00 91.44 565 GLN A O 1
ATOM 4330 N N . VAL A 1 566 ? -37.434 -5.720 48.676 1.00 87.94 566 VAL A N 1
ATOM 4331 C CA . VAL A 1 566 ? -37.759 -7.131 48.455 1.00 87.94 566 VAL A CA 1
ATOM 4332 C C . VAL A 1 566 ? -36.813 -7.733 47.416 1.00 87.94 566 VAL A C 1
ATOM 4334 O O . VAL A 1 566 ? -36.225 -7.027 46.596 1.00 87.94 566 VAL A O 1
ATOM 4337 N N . SER A 1 567 ? -36.598 -9.046 47.487 1.00 69.69 567 SER A N 1
ATOM 4338 C CA . SER A 1 567 ? -35.788 -9.765 46.504 1.00 69.69 567 SER A CA 1
ATOM 4339 C C . SER A 1 567 ? -36.506 -9.783 45.159 1.00 69.69 567 SER A C 1
ATOM 4341 O O . SER A 1 567 ? -37.653 -10.220 45.082 1.00 69.69 567 SER A O 1
ATOM 4343 N N . LYS A 1 568 ? -35.809 -9.347 44.108 1.00 63.88 568 LYS A N 1
ATOM 4344 C CA . LYS A 1 568 ? -36.287 -9.390 42.725 1.00 63.88 568 LYS A CA 1
ATOM 4345 C C . LYS A 1 568 ? -36.641 -10.841 42.364 1.00 63.88 568 LYS A C 1
ATOM 4347 O O . LYS A 1 568 ? -35.753 -11.696 42.403 1.00 63.88 568 LYS A O 1
ATOM 4352 N N . GLN A 1 569 ? -37.898 -11.134 42.020 1.00 49.16 569 GLN A N 1
ATOM 4353 C CA . GLN A 1 569 ? -38.206 -12.375 41.301 1.00 49.16 569 GLN A CA 1
ATOM 4354 C C . GLN A 1 569 ? -37.525 -12.247 39.939 1.00 49.16 569 GLN A C 1
ATOM 4356 O O . GLN A 1 569 ? -37.857 -11.367 39.150 1.00 49.16 569 GLN A O 1
ATOM 4361 N N . THR A 1 570 ? -36.466 -13.017 39.720 1.00 49.34 570 THR A N 1
ATOM 4362 C CA . THR A 1 570 ? -35.751 -13.010 38.444 1.00 49.34 570 THR A CA 1
ATOM 4363 C C . THR A 1 570 ? -36.367 -14.096 37.582 1.00 49.34 570 THR A C 1
ATOM 4365 O O . THR A 1 570 ? -36.313 -15.262 37.960 1.00 49.34 570 THR A O 1
ATOM 4368 N N . ASP A 1 571 ? -36.947 -13.721 36.441 1.00 43.09 571 ASP A N 1
ATOM 4369 C CA . ASP A 1 571 ? -37.155 -14.677 35.356 1.00 43.09 571 ASP A CA 1
ATOM 4370 C C . ASP A 1 571 ? -35.776 -15.228 34.975 1.00 43.09 571 ASP A C 1
ATOM 4372 O O . ASP A 1 571 ? -34.854 -14.466 34.666 1.00 43.09 571 ASP A O 1
ATOM 4376 N N . GLU A 1 572 ? -35.616 -16.552 35.029 1.00 43.44 572 GLU A N 1
ATOM 4377 C CA . GLU A 1 572 ? -34.339 -17.257 34.832 1.00 43.44 572 GLU A CA 1
ATOM 4378 C C . GLU A 1 572 ? -33.667 -16.958 33.473 1.00 43.44 572 GLU A C 1
ATOM 4380 O O . GLU A 1 572 ? -32.486 -17.248 33.283 1.00 43.44 572 GLU A O 1
ATOM 4385 N N . SER A 1 573 ? -34.382 -16.323 32.536 1.00 42.84 573 SER A N 1
ATOM 4386 C CA . SER A 1 573 ? -33.882 -15.900 31.225 1.00 42.84 573 SER A CA 1
ATOM 4387 C C . SER A 1 573 ? -33.023 -14.627 31.235 1.00 42.84 573 SER A C 1
ATOM 4389 O O . SER A 1 573 ? -32.256 -14.410 30.297 1.00 42.84 573 SER A O 1
ATOM 4391 N N . GLU A 1 574 ? -33.110 -13.778 32.265 1.00 43.91 574 GLU A N 1
ATOM 4392 C CA . GLU A 1 574 ? -32.237 -12.606 32.411 1.00 43.91 574 GLU A CA 1
ATOM 4393 C C . GLU A 1 574 ? -31.124 -12.920 33.415 1.00 43.91 574 GLU A C 1
ATOM 4395 O O . GLU A 1 574 ? -31.263 -12.699 34.617 1.00 43.91 574 GLU A O 1
ATOM 4400 N N . GLY A 1 575 ? -30.000 -13.454 32.922 1.00 45.72 575 GLY A N 1
ATOM 4401 C CA . GLY A 1 575 ? -28.828 -13.751 33.752 1.00 45.72 575 GLY A CA 1
ATOM 4402 C C . GLY A 1 575 ? -28.511 -12.618 34.738 1.00 45.72 575 GLY A C 1
ATOM 4403 O O . GLY A 1 575 ? -28.604 -11.447 34.375 1.00 45.72 575 GLY A O 1
ATOM 4404 N N . LYS A 1 576 ? -28.160 -12.980 35.983 1.00 47.84 576 LYS A N 1
ATOM 4405 C CA . LYS A 1 576 ? -27.957 -12.096 37.151 1.00 47.84 576 LYS A CA 1
ATOM 4406 C C . LYS A 1 576 ? -27.147 -10.827 36.829 1.00 47.84 576 LYS A C 1
ATOM 4408 O O . LYS A 1 576 ? -25.940 -10.772 37.051 1.00 47.84 576 LYS A O 1
ATOM 4413 N N . LYS A 1 577 ? -27.801 -9.781 36.324 1.00 56.06 577 LYS A N 1
ATOM 4414 C CA . LYS A 1 577 ? -27.234 -8.435 36.244 1.00 56.06 577 LYS A CA 1
ATOM 4415 C C . LYS A 1 577 ? -27.484 -7.756 37.580 1.00 56.06 577 LYS A C 1
ATOM 4417 O O . LYS A 1 577 ? -28.626 -7.452 37.914 1.00 56.06 577 LYS A O 1
ATOM 4422 N N . GLU A 1 578 ? -26.411 -7.522 38.328 1.00 71.06 578 GLU A N 1
ATOM 4423 C CA . GLU A 1 578 ? -26.420 -6.594 39.460 1.00 71.06 578 GLU A CA 1
ATOM 4424 C C . GLU A 1 578 ? -26.843 -5.213 38.937 1.00 71.06 578 GLU A C 1
ATOM 4426 O O . GLU A 1 578 ? -26.098 -4.573 38.195 1.00 71.06 578 GLU A O 1
ATOM 4431 N N . SER A 1 579 ? -28.070 -4.804 39.261 1.00 84.75 579 SER A N 1
ATOM 4432 C CA . SER A 1 579 ? -28.627 -3.492 38.925 1.00 84.75 579 SER A CA 1
ATOM 4433 C C . SER A 1 579 ? -28.510 -2.568 40.129 1.00 84.75 579 SER A C 1
ATOM 4435 O O . SER A 1 579 ? -28.631 -2.999 41.279 1.00 84.75 579 SER A O 1
ATOM 4437 N N . ASP A 1 580 ? -28.341 -1.278 39.862 1.00 88.88 580 ASP A N 1
ATOM 4438 C CA . ASP A 1 580 ? -28.414 -0.242 40.889 1.00 88.88 580 ASP A CA 1
ATOM 4439 C C . ASP A 1 580 ? -29.844 0.012 41.374 1.00 88.88 580 ASP A C 1
ATOM 4441 O O . ASP A 1 580 ? -30.044 0.787 42.308 1.00 88.88 580 ASP A O 1
ATOM 4445 N N . TYR A 1 581 ? -30.843 -0.638 40.773 1.00 90.44 581 TYR A N 1
ATOM 4446 C CA . TYR A 1 581 ? -32.242 -0.540 41.162 1.00 90.44 581 TYR A CA 1
ATOM 4447 C C . TYR A 1 581 ? -32.743 -1.851 41.754 1.00 90.44 581 TYR A C 1
ATOM 4449 O O . TYR A 1 581 ? -32.491 -2.936 41.229 1.00 90.44 581 TYR A O 1
ATOM 4457 N N . VAL A 1 582 ? -33.496 -1.727 42.843 1.00 91.25 582 VAL A N 1
ATOM 4458 C CA . VAL A 1 582 ? -34.086 -2.845 43.580 1.00 91.25 582 VAL A CA 1
ATOM 4459 C C . VAL A 1 582 ? -35.576 -2.604 43.792 1.00 91.25 582 VAL A C 1
ATOM 4461 O O . VAL A 1 582 ? -36.048 -1.463 43.753 1.00 91.25 582 VAL A O 1
ATOM 4464 N N . ASP A 1 583 ? -36.310 -3.687 44.014 1.00 92.69 583 ASP A N 1
ATOM 4465 C CA . ASP A 1 583 ? -37.746 -3.634 44.250 1.00 92.69 583 ASP A CA 1
ATOM 4466 C C . ASP A 1 583 ? -38.030 -3.284 45.710 1.00 92.69 583 ASP A C 1
ATOM 4468 O O . ASP A 1 583 ? -37.383 -3.784 46.631 1.00 92.69 583 ASP A O 1
ATOM 4472 N N . TYR A 1 584 ? -39.026 -2.435 45.922 1.00 94.75 584 TYR A N 1
ATOM 4473 C CA . TYR A 1 584 ? -39.613 -2.114 47.213 1.00 94.75 584 TYR A CA 1
ATOM 4474 C C . TYR A 1 584 ? -41.088 -2.486 47.169 1.00 94.75 584 TYR A C 1
ATOM 4476 O O . TYR A 1 584 ? -41.755 -2.188 46.182 1.00 94.75 584 TYR A O 1
ATOM 4484 N N . ALA A 1 585 ? -41.614 -3.083 48.235 1.00 94.81 585 ALA A N 1
ATOM 4485 C CA . ALA A 1 585 ? -43.031 -3.412 48.341 1.00 94.81 585 ALA A CA 1
ATOM 4486 C C . ALA A 1 585 ? -43.584 -3.096 49.734 1.00 94.81 585 ALA A C 1
ATOM 4488 O O . ALA A 1 585 ? -42.857 -3.125 50.732 1.00 94.81 585 ALA A O 1
ATOM 4489 N N . GLY A 1 586 ? -44.872 -2.777 49.791 1.00 94.50 586 GLY A N 1
ATOM 4490 C CA . GLY A 1 586 ? -45.638 -2.612 51.018 1.00 94.50 586 GLY A CA 1
ATOM 4491 C C . GLY A 1 586 ? -47.081 -3.042 50.794 1.00 94.50 586 GLY A C 1
ATOM 4492 O O . GLY A 1 586 ? -47.651 -2.788 49.735 1.00 94.50 586 GLY A O 1
ATOM 4493 N N . GLU A 1 587 ? -47.665 -3.694 51.790 1.00 94.50 587 GLU A N 1
ATOM 4494 C CA . GLU A 1 587 ? -49.035 -4.199 51.722 1.00 94.50 587 GLU A CA 1
ATOM 4495 C C . GLU A 1 587 ? -49.999 -3.288 52.481 1.00 94.50 587 GLU A C 1
ATOM 4497 O O . GLU A 1 587 ? -49.649 -2.688 53.503 1.00 94.50 587 GLU A O 1
ATOM 4502 N N . TYR A 1 588 ? -51.227 -3.192 51.979 1.00 93.56 588 TYR A N 1
ATOM 4503 C CA . TYR A 1 588 ? -52.306 -2.458 52.625 1.00 93.56 588 TYR A CA 1
ATOM 4504 C C . TYR A 1 588 ? -53.648 -3.156 52.411 1.00 93.56 588 TYR A C 1
ATOM 4506 O O . TYR A 1 588 ? -54.021 -3.456 51.281 1.00 93.56 588 TYR A O 1
ATOM 4514 N N . THR A 1 589 ? -54.393 -3.384 53.490 1.00 93.56 589 THR A N 1
ATOM 4515 C CA . THR A 1 589 ? -55.745 -3.951 53.427 1.00 93.56 589 THR A CA 1
ATOM 4516 C C . THR A 1 589 ? -56.773 -2.838 53.291 1.00 93.56 589 THR A C 1
ATOM 4518 O O . THR A 1 589 ? -56.844 -1.945 54.140 1.00 93.56 589 THR A O 1
ATOM 4521 N N . LEU A 1 590 ? -57.567 -2.894 52.220 1.00 90.69 590 LEU A N 1
ATOM 4522 C CA . LEU A 1 590 ? -58.630 -1.931 51.958 1.00 90.69 590 LEU A CA 1
ATOM 4523 C C . LEU A 1 590 ? -59.682 -1.961 53.080 1.00 90.69 590 LEU A C 1
ATOM 4525 O O . LEU A 1 590 ? -59.959 -3.027 53.635 1.00 90.69 590 LEU A O 1
ATOM 4529 N N . PRO A 1 591 ? -60.321 -0.821 53.399 1.00 89.12 591 PRO A N 1
ATOM 4530 C CA . PRO A 1 591 ? -61.458 -0.796 54.312 1.00 89.12 591 PRO A CA 1
ATOM 4531 C C . PRO A 1 591 ? -62.575 -1.747 53.864 1.00 89.12 591 PRO A C 1
ATOM 4533 O O . PRO A 1 591 ? -62.710 -2.048 52.676 1.00 89.12 591 PRO A O 1
ATOM 4536 N N . ALA A 1 592 ? -63.405 -2.188 54.811 1.00 89.75 592 ALA A N 1
ATOM 4537 C CA . ALA A 1 592 ? -64.598 -2.964 54.491 1.00 89.75 592 ALA A CA 1
ATOM 4538 C C . ALA A 1 592 ? -65.515 -2.183 53.532 1.00 89.75 592 ALA A C 1
ATOM 4540 O O . ALA A 1 592 ? -65.719 -0.976 53.697 1.00 89.75 592 ALA A O 1
ATOM 4541 N N . GLY A 1 593 ? -66.054 -2.890 52.537 1.00 85.94 593 GLY A N 1
ATOM 4542 C CA . GLY A 1 593 ? -66.921 -2.309 51.519 1.00 85.94 593 GLY A CA 1
ATOM 4543 C C . GLY A 1 593 ? -68.287 -1.929 52.087 1.00 85.94 593 GLY A C 1
ATOM 4544 O O . GLY A 1 593 ? -68.823 -2.609 52.962 1.00 85.94 593 GLY A O 1
ATOM 4545 N N . ILE A 1 594 ? -68.876 -0.855 51.566 1.00 86.50 594 ILE A N 1
ATOM 4546 C CA . ILE A 1 594 ? -70.259 -0.471 51.868 1.00 86.50 594 ILE A CA 1
ATOM 4547 C C . ILE A 1 594 ? -71.183 -1.067 50.798 1.00 86.50 594 ILE A C 1
ATOM 4549 O O . ILE A 1 594 ? -70.998 -0.829 49.605 1.00 86.50 594 ILE A O 1
ATOM 4553 N N . ILE A 1 595 ? -72.203 -1.818 51.227 1.00 83.44 595 ILE A N 1
ATOM 4554 C CA . ILE A 1 595 ? -73.184 -2.459 50.335 1.00 83.44 595 ILE A CA 1
ATOM 4555 C C . ILE A 1 595 ? -73.783 -1.418 49.372 1.00 83.44 595 ILE A C 1
ATOM 4557 O O . ILE A 1 595 ? -74.259 -0.367 49.801 1.00 83.44 595 ILE A O 1
ATOM 4561 N N . ASN A 1 596 ? -73.764 -1.729 48.071 1.00 83.12 596 ASN A N 1
ATOM 4562 C CA . ASN A 1 596 ? -74.279 -0.898 46.973 1.00 83.12 596 ASN A CA 1
ATOM 4563 C C . ASN A 1 596 ? -73.650 0.504 46.845 1.00 83.12 596 ASN A C 1
ATOM 4565 O O . ASN A 1 596 ? -74.257 1.393 46.245 1.00 83.12 596 ASN A O 1
ATOM 4569 N N . LYS A 1 597 ? -72.443 0.732 47.383 1.00 87.69 597 LYS A N 1
ATOM 4570 C CA . LYS A 1 597 ? -71.758 2.026 47.287 1.00 87.69 597 LYS A CA 1
ATOM 4571 C C . LYS A 1 597 ? -70.288 1.867 46.906 1.00 87.69 597 LYS A C 1
ATOM 4573 O O . LYS A 1 597 ? -69.508 1.265 47.634 1.00 87.69 597 LYS A O 1
ATOM 4578 N N . THR A 1 598 ? -69.885 2.502 45.808 1.00 84.00 598 THR A N 1
ATOM 4579 C CA . THR A 1 598 ? -68.470 2.625 45.434 1.00 84.00 598 THR A CA 1
ATOM 4580 C C . THR A 1 598 ? -67.749 3.586 46.382 1.00 84.00 598 THR A C 1
ATOM 4582 O O . THR A 1 598 ? -68.227 4.693 46.643 1.00 84.00 598 THR A O 1
ATOM 4585 N N . GLN A 1 599 ? -66.586 3.173 46.886 1.00 88.19 599 GLN A N 1
ATOM 4586 C CA . GLN A 1 599 ? -65.707 4.001 47.713 1.00 88.19 599 GLN A CA 1
ATOM 4587 C C . GLN A 1 599 ? -64.450 4.362 46.921 1.00 88.19 599 GLN A C 1
ATOM 4589 O O . GLN A 1 599 ? -63.682 3.487 46.533 1.00 88.19 599 GLN A O 1
ATOM 4594 N N . THR A 1 600 ? -64.235 5.656 46.689 1.00 88.19 600 THR A N 1
ATOM 4595 C CA . THR A 1 600 ? -63.027 6.148 46.019 1.00 88.19 600 THR A CA 1
ATOM 4596 C C . THR A 1 600 ? -61.884 6.247 47.023 1.00 88.19 600 THR A C 1
ATOM 4598 O O . THR A 1 600 ? -61.961 7.033 47.967 1.00 88.19 600 THR A O 1
ATOM 4601 N N . MET A 1 601 ? -60.816 5.481 46.800 1.00 87.00 601 MET A N 1
ATOM 4602 C CA . MET A 1 601 ? -59.629 5.473 47.669 1.00 87.00 601 MET A CA 1
ATOM 4603 C C . MET A 1 601 ? -58.584 6.529 47.271 1.00 87.00 601 MET A C 1
ATOM 4605 O O . MET A 1 601 ? -57.739 6.907 48.084 1.00 87.00 601 MET A O 1
ATOM 4609 N N . GLY A 1 602 ? -58.689 7.055 46.046 1.00 88.50 602 GLY A N 1
ATOM 4610 C CA . GLY A 1 602 ? -57.743 8.005 45.465 1.00 88.50 602 GLY A CA 1
ATOM 4611 C C . GLY A 1 602 ? -56.531 7.308 44.848 1.00 88.50 602 GLY A C 1
ATOM 4612 O O . GLY A 1 602 ? -56.361 6.104 44.978 1.00 88.50 602 GLY A O 1
ATOM 4613 N N . SER A 1 603 ? -55.681 8.069 44.162 1.00 91.88 603 SER A N 1
ATOM 4614 C CA . SER A 1 603 ? -54.492 7.508 43.518 1.00 91.88 603 SER A CA 1
ATOM 4615 C C . SER A 1 603 ? -53.420 7.100 44.522 1.00 91.88 603 SER A C 1
ATOM 4617 O O . SER A 1 603 ? -53.145 7.823 45.483 1.00 91.88 603 SER A O 1
ATOM 4619 N N . VAL A 1 604 ? -52.753 5.981 44.247 1.00 93.06 604 VAL A N 1
ATOM 4620 C CA . VAL A 1 604 ? -51.531 5.597 44.958 1.00 93.06 604 VAL A CA 1
ATOM 4621 C C . VAL A 1 604 ? -50.408 6.557 44.563 1.00 93.06 604 VAL A C 1
ATOM 4623 O O . VAL A 1 604 ? -50.054 6.655 43.391 1.00 93.06 604 VAL A O 1
ATOM 4626 N N . ALA A 1 605 ? -49.813 7.251 45.529 1.00 95.44 605 ALA A N 1
ATOM 4627 C CA . ALA A 1 605 ? -48.634 8.090 45.318 1.00 95.44 605 ALA A CA 1
ATOM 4628 C C . ALA A 1 605 ? -47.432 7.504 46.063 1.00 95.44 605 ALA A C 1
ATOM 4630 O O . ALA A 1 605 ? -47.461 7.382 47.285 1.00 95.44 605 ALA A O 1
ATOM 4631 N N . VAL A 1 606 ? -46.367 7.153 45.348 1.00 97.06 606 VAL A N 1
ATOM 4632 C CA . VAL A 1 606 ? -45.118 6.650 45.933 1.00 97.06 606 VAL A CA 1
ATOM 4633 C C . VAL A 1 606 ? -44.104 7.777 46.006 1.00 97.06 606 VAL A C 1
ATOM 4635 O O . VAL A 1 606 ? -43.919 8.519 45.043 1.00 97.06 606 VAL A O 1
ATOM 4638 N N . PHE A 1 607 ? -43.419 7.870 47.137 1.00 96.88 607 PHE A N 1
ATOM 4639 C CA . PHE A 1 607 ? -42.377 8.841 47.425 1.00 96.88 607 PHE A CA 1
ATOM 4640 C C . PHE A 1 607 ? -41.073 8.102 47.700 1.00 96.88 607 PHE A C 1
ATOM 4642 O O . PHE A 1 607 ? -41.044 7.136 48.464 1.00 96.88 607 PHE A O 1
ATOM 4649 N N . GLY A 1 608 ? -39.996 8.568 47.079 1.00 95.88 608 GLY A N 1
ATOM 4650 C CA . GLY A 1 608 ? -38.657 8.030 47.246 1.00 95.88 608 GLY A CA 1
ATOM 4651 C C . GLY A 1 608 ? -37.681 9.140 47.600 1.00 95.88 608 GLY A C 1
ATOM 4652 O O . GLY A 1 608 ? -37.756 10.232 47.033 1.00 95.88 608 GLY A O 1
ATOM 4653 N N . SER A 1 609 ? -36.742 8.857 48.499 1.00 94.25 609 SER A N 1
ATOM 4654 C CA . SER A 1 609 ? -35.615 9.746 48.771 1.00 94.25 609 SER A CA 1
ATOM 4655 C C . SER A 1 609 ? -34.280 9.010 48.783 1.00 94.25 609 SER A C 1
ATOM 4657 O O . SER A 1 609 ? -34.146 7.929 49.357 1.00 94.25 609 SER A O 1
ATOM 4659 N N . TYR A 1 610 ? -33.269 9.609 48.152 1.00 91.44 610 TYR A N 1
ATOM 4660 C CA . TYR A 1 610 ? -31.904 9.091 48.119 1.00 91.44 610 TYR A CA 1
ATOM 4661 C C . TYR A 1 610 ? -30.892 10.238 48.121 1.00 91.44 610 TYR A C 1
ATOM 4663 O O . TYR A 1 610 ? -30.875 11.065 47.212 1.00 91.44 610 TYR A O 1
ATOM 4671 N N . LYS A 1 611 ? -30.041 10.294 49.156 1.00 87.75 611 LYS A N 1
ATOM 4672 C CA . LYS A 1 611 ? -28.967 11.299 49.322 1.00 87.75 611 LYS A CA 1
ATOM 4673 C C . LYS A 1 611 ? -29.402 12.746 49.016 1.00 87.75 611 LYS A C 1
ATOM 4675 O O . LYS A 1 611 ? -28.704 13.482 48.328 1.00 87.75 611 LYS A O 1
ATOM 4680 N N . GLY A 1 612 ? -30.569 13.148 49.523 1.00 86.38 612 GLY A N 1
ATOM 4681 C CA . GLY A 1 612 ? -31.116 14.500 49.347 1.00 86.38 612 GLY A CA 1
ATOM 4682 C C . GLY A 1 612 ? -31.908 14.724 48.053 1.00 86.38 612 GLY A C 1
ATOM 4683 O O . GLY A 1 612 ? -32.591 15.738 47.946 1.00 86.38 612 GLY A O 1
ATOM 4684 N N . MET A 1 613 ? -31.889 13.781 47.104 1.00 89.12 613 MET A N 1
ATOM 4685 C CA . MET A 1 613 ? -32.820 13.768 45.973 1.00 89.12 613 MET A CA 1
ATOM 4686 C C . MET A 1 613 ? -34.151 13.179 46.431 1.00 89.12 613 MET A C 1
ATOM 4688 O O . MET A 1 613 ? -34.171 12.117 47.054 1.00 89.12 613 MET A O 1
ATOM 4692 N N . ASN A 1 614 ? -35.251 13.856 46.114 1.00 94.12 614 ASN A N 1
ATOM 4693 C CA . ASN A 1 614 ? -36.604 13.402 46.415 1.00 94.12 614 ASN A CA 1
ATOM 4694 C C . ASN A 1 614 ? -37.398 13.322 45.114 1.00 94.12 614 ASN A C 1
ATOM 4696 O O . ASN A 1 614 ? -37.389 14.268 44.329 1.00 94.12 614 ASN A O 1
ATOM 4700 N N . GLU A 1 615 ? -38.118 12.226 44.913 1.00 95.62 615 GLU A N 1
ATOM 4701 C CA . GLU A 1 615 ? -39.053 12.072 43.802 1.00 95.62 615 GLU A CA 1
ATOM 4702 C C . GLU A 1 615 ? -40.381 11.515 44.300 1.00 95.62 615 GLU A C 1
ATOM 4704 O O . GLU A 1 615 ? -40.462 10.838 45.328 1.00 95.62 615 GLU A O 1
ATOM 4709 N N . SER A 1 616 ? -41.432 11.782 43.532 1.00 95.56 616 SER A N 1
ATOM 4710 C CA . SER A 1 616 ? -42.719 11.123 43.705 1.00 95.56 616 SER A CA 1
ATOM 4711 C C . SER A 1 616 ? -43.270 10.681 42.356 1.00 95.56 616 SER A C 1
ATOM 4713 O O . SER A 1 616 ? -43.011 11.317 41.332 1.00 95.56 616 SER A O 1
ATOM 4715 N N . LYS A 1 617 ? -44.011 9.576 42.354 1.00 95.50 617 LYS A N 1
ATOM 4716 C CA . LYS A 1 617 ? -44.779 9.095 41.205 1.00 95.50 617 LYS A CA 1
ATOM 4717 C C . LYS A 1 617 ? -46.192 8.765 41.662 1.00 95.50 617 LYS A C 1
ATOM 4719 O O . LYS A 1 617 ? -46.374 8.196 42.734 1.00 95.50 617 LYS A O 1
ATOM 4724 N N . THR A 1 618 ? -47.167 9.082 40.823 1.00 94.88 618 THR A N 1
ATOM 4725 C CA . THR A 1 618 ? -48.581 8.774 41.058 1.00 94.88 618 THR A CA 1
ATOM 4726 C C . THR A 1 618 ? -49.015 7.672 40.102 1.00 94.88 618 THR A C 1
ATOM 4728 O O . THR A 1 618 ? -48.723 7.746 38.909 1.00 94.88 618 THR A O 1
ATOM 4731 N N . GLY A 1 619 ? -49.634 6.630 40.646 1.00 90.44 619 GLY A N 1
ATOM 4732 C CA . GLY A 1 619 ? -50.131 5.461 39.931 1.00 90.44 619 GLY A CA 1
ATOM 4733 C C . GLY A 1 619 ? -51.650 5.483 39.793 1.00 90.44 619 GLY A C 1
ATOM 4734 O O . GLY A 1 619 ? -52.275 6.546 39.794 1.00 90.44 619 GLY A O 1
ATOM 4735 N N . GLY A 1 620 ? -52.233 4.293 39.688 1.00 87.75 620 GLY A N 1
ATOM 4736 C CA . GLY A 1 620 ? -53.675 4.106 39.565 1.00 87.75 620 GLY A CA 1
ATOM 4737 C C . GLY A 1 620 ? -54.460 4.551 40.797 1.00 87.75 620 GLY A C 1
ATOM 4738 O O . GLY A 1 620 ? -53.923 4.590 41.909 1.00 87.75 620 GLY A O 1
ATOM 4739 N N . SER A 1 621 ? -55.731 4.890 40.572 1.00 81.19 621 SER A N 1
ATOM 4740 C CA . SER A 1 621 ? -56.751 5.157 41.598 1.00 81.19 621 SER A CA 1
ATOM 4741 C C . SER A 1 621 ? -57.627 3.966 41.930 1.00 81.19 621 SER A C 1
ATOM 4743 O O . SER A 1 621 ? -57.895 3.191 40.978 1.00 81.19 621 SER A O 1
#